Protein AF-A0A954A331-F1 (afdb_monomer_lite)

Structure (mmCIF, N/CA/C/O backbone):
data_AF-A0A954A331-F1
#
_entry.id   AF-A0A954A331-F1
#
loop_
_atom_site.group_PDB
_atom_site.id
_atom_site.type_symbol
_atom_site.label_atom_id
_atom_site.label_alt_id
_atom_site.label_comp_id
_atom_site.label_asym_id
_atom_site.label_entity_id
_atom_site.label_seq_id
_atom_site.pdbx_PDB_ins_code
_atom_site.Cartn_x
_atom_site.Cartn_y
_atom_site.Cartn_z
_atom_site.occupancy
_atom_site.B_iso_or_equiv
_atom_site.auth_seq_id
_atom_site.auth_comp_id
_atom_site.auth_asym_id
_atom_site.auth_atom_id
_atom_site.pdbx_PDB_model_num
ATOM 1 N N . MET A 1 1 ? -1.152 21.804 13.689 1.00 60.09 1 MET A N 1
ATOM 2 C CA . MET A 1 1 ? 0.116 21.723 12.934 1.00 60.09 1 MET A CA 1
ATOM 3 C C . MET A 1 1 ? -0.230 21.899 11.468 1.00 60.09 1 MET A C 1
ATOM 5 O O . MET A 1 1 ? -1.200 21.287 11.038 1.00 60.09 1 MET A O 1
ATOM 9 N N . THR A 1 2 ? 0.450 22.781 10.738 1.00 78.00 2 THR A N 1
ATOM 10 C CA . THR A 1 2 ? 0.152 22.995 9.312 1.00 78.00 2 THR A CA 1
ATOM 11 C C . THR A 1 2 ? 0.807 21.908 8.447 1.00 78.00 2 THR A C 1
ATOM 13 O O . THR A 1 2 ? 1.719 21.203 8.898 1.00 78.00 2 THR A O 1
ATOM 16 N N . LEU A 1 3 ? 0.376 21.771 7.187 1.00 69.62 3 LEU A N 1
ATOM 17 C CA . LEU A 1 3 ? 1.045 20.906 6.205 1.00 69.62 3 LEU A CA 1
ATOM 18 C C . LEU A 1 3 ? 2.520 21.310 6.009 1.00 69.62 3 LEU A C 1
ATOM 20 O O . LEU A 1 3 ? 3.374 20.444 5.826 1.00 69.62 3 LEU A O 1
ATOM 24 N N . ALA A 1 4 ? 2.835 22.607 6.110 1.00 70.75 4 ALA A N 1
ATOM 25 C CA . ALA A 1 4 ? 4.198 23.123 5.996 1.00 70.75 4 ALA A CA 1
ATOM 26 C C . ALA A 1 4 ? 5.094 22.654 7.157 1.00 70.75 4 ALA A C 1
ATOM 28 O O . ALA A 1 4 ? 6.178 22.130 6.909 1.00 70.75 4 ALA A O 1
ATOM 29 N N . ASP A 1 5 ? 4.615 22.745 8.404 1.00 72.88 5 ASP A N 1
ATOM 30 C CA . ASP A 1 5 ? 5.359 22.282 9.592 1.00 72.88 5 ASP A CA 1
ATOM 31 C C . ASP A 1 5 ? 5.631 20.771 9.531 1.00 72.88 5 ASP A C 1
ATOM 33 O O . ASP A 1 5 ? 6.723 20.288 9.838 1.00 72.88 5 ASP A O 1
ATOM 37 N N . SER A 1 6 ? 4.618 20.026 9.086 1.00 73.06 6 SER A N 1
ATOM 38 C CA . SER A 1 6 ? 4.667 18.577 8.892 1.00 73.06 6 SER A CA 1
ATOM 39 C C . SER A 1 6 ? 5.681 18.185 7.819 1.00 73.06 6 SER A C 1
ATOM 41 O O . SER A 1 6 ? 6.465 17.257 8.006 1.00 73.06 6 SER A O 1
ATOM 43 N N . THR A 1 7 ? 5.687 18.918 6.705 1.00 72.94 7 THR A N 1
ATOM 44 C CA . THR A 1 7 ? 6.604 18.689 5.585 1.00 72.94 7 THR A CA 1
ATOM 45 C C . THR A 1 7 ? 8.042 18.980 5.998 1.00 72.94 7 THR A C 1
ATOM 47 O O . THR A 1 7 ? 8.899 18.121 5.822 1.00 72.94 7 THR A O 1
ATOM 50 N N . ALA A 1 8 ? 8.301 20.115 6.655 1.00 79.44 8 ALA A N 1
ATOM 51 C CA . ALA A 1 8 ? 9.637 20.475 7.134 1.00 79.44 8 ALA A CA 1
ATOM 52 C C . ALA A 1 8 ? 10.237 19.405 8.065 1.00 79.44 8 ALA A C 1
ATOM 54 O O . ALA A 1 8 ? 11.434 19.120 8.010 1.00 79.44 8 ALA A O 1
ATOM 55 N N . ARG A 1 9 ? 9.398 18.751 8.879 1.00 79.44 9 ARG A N 1
ATOM 56 C CA . ARG A 1 9 ? 9.804 17.658 9.777 1.00 79.44 9 ARG A CA 1
ATOM 57 C C . ARG A 1 9 ? 10.283 16.404 9.039 1.00 79.44 9 ARG A C 1
ATOM 59 O O . ARG A 1 9 ? 11.104 15.664 9.578 1.00 79.44 9 ARG A O 1
ATOM 66 N N . PHE A 1 10 ? 9.764 16.156 7.838 1.00 88.81 10 PHE A N 1
ATOM 67 C CA . PHE A 1 10 ? 10.040 14.957 7.042 1.00 88.81 10 PHE A CA 1
ATOM 68 C C . PHE A 1 10 ? 10.764 15.247 5.729 1.00 88.81 10 PHE A C 1
ATOM 70 O O . PHE A 1 10 ? 10.945 14.334 4.923 1.00 88.81 10 PHE A O 1
ATOM 77 N N . GLU A 1 11 ? 11.233 16.480 5.532 1.00 88.00 11 GLU A N 1
ATOM 78 C CA . GLU A 1 11 ? 11.881 16.888 4.288 1.00 88.00 11 GLU A CA 1
ATOM 79 C C . GLU A 1 11 ? 13.089 16.002 3.980 1.00 88.00 11 GLU A C 1
ATOM 81 O O . GLU A 1 11 ? 13.236 15.567 2.849 1.00 88.00 11 GLU A O 1
ATOM 86 N N . ALA A 1 12 ? 13.865 15.592 4.990 1.00 86.62 12 ALA A N 1
ATOM 87 C CA . ALA A 1 12 ? 14.999 14.681 4.806 1.00 86.62 12 ALA A CA 1
ATOM 88 C C . ALA A 1 12 ? 14.622 13.333 4.152 1.00 86.62 12 ALA A C 1
ATOM 90 O O . ALA A 1 12 ? 15.430 12.759 3.419 1.00 86.62 12 ALA A O 1
ATOM 91 N N . LEU A 1 13 ? 13.409 12.820 4.407 1.00 91.38 13 LEU A N 1
ATOM 92 C CA . LEU A 1 13 ? 12.916 11.588 3.783 1.00 91.38 13 LEU A CA 1
ATOM 93 C C . LEU A 1 13 ? 12.531 11.829 2.320 1.00 91.38 13 LEU A C 1
ATOM 95 O O . LEU A 1 13 ? 12.846 11.016 1.451 1.00 91.38 13 LEU A O 1
ATOM 99 N N . PHE A 1 14 ? 11.887 12.959 2.027 1.00 92.88 14 PHE A N 1
ATOM 100 C CA . PHE A 1 14 ? 11.457 13.275 0.670 1.00 92.88 14 PHE A CA 1
ATOM 101 C C . PHE A 1 14 ? 12.591 13.786 -0.223 1.00 92.88 14 PHE A C 1
ATOM 103 O O . PHE A 1 14 ? 12.684 13.359 -1.370 1.00 92.88 14 PHE A O 1
ATOM 110 N N . GLU A 1 15 ? 13.464 14.659 0.270 1.00 93.31 15 GLU A N 1
ATOM 111 C CA . GLU A 1 15 ? 14.528 15.342 -0.481 1.00 93.31 15 GLU A CA 1
ATOM 112 C C . GLU A 1 15 ? 15.426 14.357 -1.241 1.00 93.31 15 GLU A C 1
ATOM 114 O O . GLU A 1 15 ? 15.783 14.593 -2.392 1.00 93.31 15 GLU A O 1
ATOM 119 N N . ARG A 1 16 ? 15.750 13.212 -0.629 1.00 92.38 16 ARG A N 1
ATOM 120 C CA . ARG A 1 16 ? 16.633 12.203 -1.235 1.00 92.38 16 ARG A CA 1
ATOM 121 C C . ARG A 1 16 ? 15.953 11.338 -2.283 1.00 92.38 16 ARG A C 1
ATOM 123 O O . ARG A 1 16 ? 16.618 10.885 -3.209 1.00 92.38 16 ARG A O 1
ATOM 130 N N . VAL A 1 17 ? 14.656 11.095 -2.130 1.00 94.56 17 VAL A N 1
ATOM 131 C CA . VAL A 1 17 ? 13.904 10.194 -3.011 1.00 94.56 17 VAL A CA 1
ATOM 132 C C . VAL A 1 17 ? 13.227 10.952 -4.148 1.00 94.56 17 VAL A C 1
ATOM 134 O O . VAL A 1 17 ? 13.102 10.408 -5.237 1.00 94.56 17 VAL A O 1
ATOM 137 N N . THR A 1 18 ? 12.862 12.221 -3.941 1.00 95.56 18 THR A N 1
ATOM 138 C CA . THR A 1 18 ? 12.164 13.061 -4.933 1.00 95.56 18 THR A CA 1
ATOM 139 C C . THR A 1 18 ? 12.855 13.091 -6.299 1.00 95.56 18 THR A C 1
ATOM 141 O O . THR A 1 18 ? 12.157 12.884 -7.288 1.00 95.56 18 THR A O 1
ATOM 144 N N . PRO A 1 19 ? 14.189 13.268 -6.401 1.00 96.50 19 PRO A N 1
ATOM 145 C CA . PRO A 1 19 ? 14.867 13.303 -7.699 1.00 96.50 19 PRO A CA 1
ATOM 146 C C . PRO A 1 19 ? 14.850 11.964 -8.449 1.00 96.50 19 PRO A C 1
ATOM 148 O O . PRO A 1 19 ? 15.214 11.924 -9.618 1.00 96.50 19 PRO A O 1
ATOM 151 N N . LEU A 1 20 ? 14.490 10.869 -7.770 1.00 97.62 20 LEU A N 1
ATOM 152 C CA . LEU A 1 20 ? 14.421 9.520 -8.334 1.00 97.62 20 LEU A CA 1
ATOM 153 C C . LEU A 1 20 ? 12.998 9.148 -8.770 1.00 97.62 20 LEU A C 1
ATOM 155 O O . LEU A 1 20 ? 12.803 8.113 -9.407 1.00 97.62 20 LEU A O 1
ATOM 159 N N . ILE A 1 21 ? 11.993 9.947 -8.396 1.00 98.25 21 ILE A N 1
ATOM 160 C CA . ILE A 1 21 ? 10.603 9.634 -8.710 1.00 98.25 21 ILE A CA 1
ATOM 161 C C . ILE A 1 21 ? 10.373 9.782 -10.210 1.00 98.25 21 ILE A C 1
ATOM 163 O O . ILE A 1 21 ? 10.708 10.806 -10.795 1.00 98.25 21 ILE A O 1
ATOM 167 N N . GLY A 1 22 ? 9.792 8.748 -10.818 1.00 98.06 22 GLY A N 1
ATOM 168 C CA . GLY A 1 22 ? 9.523 8.698 -12.250 1.00 98.06 22 GLY A CA 1
ATOM 169 C C . GLY A 1 22 ? 10.771 8.488 -13.106 1.00 98.06 22 GLY A C 1
ATOM 170 O O . GLY A 1 22 ? 10.639 8.316 -14.309 1.00 98.06 22 GLY A O 1
ATOM 171 N N . VAL A 1 23 ? 11.973 8.435 -12.525 1.00 98.19 23 VAL A N 1
ATOM 172 C CA . VAL A 1 23 ? 13.227 8.300 -13.274 1.00 98.19 23 VAL A CA 1
ATOM 173 C C . VAL A 1 23 ? 13.816 6.915 -13.064 1.00 98.19 23 VAL A C 1
ATOM 175 O O . VAL A 1 23 ? 14.095 6.497 -11.939 1.00 98.19 23 VAL A O 1
ATOM 178 N N . GLU A 1 24 ? 14.078 6.215 -14.162 1.00 98.38 24 GLU A N 1
ATOM 179 C CA . GLU A 1 24 ? 14.808 4.958 -14.129 1.00 98.38 24 GLU A CA 1
ATOM 180 C C . GLU A 1 24 ? 16.212 5.152 -13.541 1.00 98.38 24 GLU A C 1
ATOM 182 O O . GLU A 1 24 ? 17.076 5.840 -14.096 1.00 98.38 24 GLU A O 1
ATOM 187 N N . THR A 1 25 ? 16.438 4.482 -12.418 1.00 98.50 25 THR A N 1
ATOM 188 C CA . THR A 1 25 ? 17.602 4.650 -11.559 1.00 98.50 25 THR A CA 1
ATOM 189 C C . THR A 1 25 ? 18.197 3.279 -11.231 1.00 98.50 25 THR A C 1
ATOM 191 O O . THR A 1 25 ? 17.448 2.343 -10.962 1.00 98.50 25 THR A O 1
ATOM 194 N N . PRO A 1 26 ? 19.529 3.106 -11.235 1.00 98.50 26 PRO A N 1
ATOM 195 C CA . PRO A 1 26 ? 20.152 1.884 -10.730 1.00 98.50 26 PRO A CA 1
ATOM 196 C C . PRO A 1 26 ? 19.674 1.516 -9.313 1.00 98.50 26 PRO A C 1
ATOM 198 O O . PRO A 1 26 ? 19.524 2.391 -8.455 1.00 98.50 26 PRO A O 1
ATOM 201 N N . LEU A 1 27 ? 19.453 0.223 -9.055 1.00 98.62 27 LEU A N 1
ATOM 202 C CA . LEU A 1 27 ? 18.919 -0.262 -7.772 1.00 98.62 27 LEU A CA 1
ATOM 203 C C . LEU A 1 27 ? 19.766 0.175 -6.564 1.00 98.62 27 LEU A C 1
ATOM 205 O O . LEU A 1 27 ? 19.240 0.505 -5.500 1.00 98.62 27 LEU A O 1
ATOM 209 N N . ASP A 1 28 ? 21.089 0.195 -6.721 1.00 98.50 28 ASP A N 1
ATOM 210 C CA . ASP A 1 28 ? 22.024 0.588 -5.669 1.00 98.50 28 ASP A CA 1
ATOM 211 C C . ASP A 1 28 ? 21.898 2.072 -5.321 1.00 98.50 28 ASP A C 1
ATOM 213 O O . ASP A 1 28 ? 21.895 2.425 -4.142 1.00 98.50 28 ASP A O 1
ATOM 217 N N . GLN A 1 29 ? 21.718 2.933 -6.323 1.00 98.50 29 GLN A N 1
ATOM 218 C CA . GLN A 1 29 ? 21.486 4.360 -6.128 1.00 98.50 29 GLN A CA 1
ATOM 219 C C . GLN A 1 29 ? 20.181 4.623 -5.360 1.00 98.50 29 GLN A C 1
ATOM 221 O O . GLN A 1 29 ? 20.185 5.461 -4.454 1.00 98.50 29 GLN A O 1
ATOM 226 N N . VAL A 1 30 ? 19.103 3.878 -5.639 1.00 98.44 30 VAL A N 1
ATOM 227 C CA . VAL A 1 30 ? 17.863 3.946 -4.841 1.00 98.44 30 VAL A CA 1
ATOM 228 C C . VAL A 1 30 ? 18.135 3.511 -3.399 1.00 98.44 30 VAL A C 1
ATOM 230 O O . VAL A 1 30 ? 17.844 4.257 -2.462 1.00 98.44 30 VAL A O 1
ATOM 233 N N . GLY A 1 31 ? 18.767 2.350 -3.199 1.00 98.12 31 GLY A N 1
ATOM 234 C CA . GLY A 1 31 ? 19.103 1.840 -1.866 1.00 98.12 31 GLY A CA 1
ATOM 235 C C . GLY A 1 31 ? 19.967 2.808 -1.046 1.00 98.12 31 GLY A C 1
ATOM 236 O O . GLY A 1 31 ? 19.698 3.039 0.135 1.00 98.12 31 GLY A O 1
ATOM 237 N N . PHE A 1 32 ? 20.963 3.439 -1.673 1.00 98.12 32 PHE A N 1
ATOM 238 C CA . PHE A 1 32 ? 21.796 4.450 -1.025 1.00 98.12 32 PHE A CA 1
ATOM 239 C C . PHE A 1 32 ? 21.013 5.713 -0.671 1.00 98.12 32 PHE A C 1
ATOM 241 O O . PHE A 1 32 ? 21.187 6.225 0.435 1.00 98.12 32 PHE A O 1
ATOM 248 N N . ALA A 1 33 ? 20.133 6.200 -1.550 1.00 98.25 33 ALA A N 1
ATOM 249 C CA . ALA A 1 33 ? 19.284 7.352 -1.249 1.00 98.25 33 ALA A CA 1
ATOM 250 C C . ALA A 1 33 ? 18.412 7.098 -0.009 1.00 98.25 33 ALA A C 1
ATOM 252 O O . ALA A 1 33 ? 18.365 7.943 0.890 1.00 98.25 33 ALA A O 1
ATOM 253 N N . LEU A 1 34 ? 17.820 5.901 0.095 1.00 98.38 34 LEU A N 1
ATOM 254 C CA . LEU A 1 34 ? 17.066 5.483 1.278 1.00 98.38 34 LEU A CA 1
ATOM 255 C C . LEU A 1 34 ? 17.948 5.457 2.530 1.00 98.38 34 LEU A C 1
ATOM 257 O O . LEU A 1 34 ? 17.605 6.054 3.550 1.00 98.38 34 LEU A O 1
ATOM 261 N N . LYS A 1 35 ? 19.124 4.829 2.451 1.00 97.88 35 LYS A N 1
ATOM 262 C CA . LYS A 1 35 ? 20.077 4.752 3.568 1.00 97.88 35 LYS A CA 1
ATOM 263 C C . LYS A 1 35 ? 20.499 6.133 4.060 1.00 97.88 35 LYS A C 1
ATOM 265 O O . LYS A 1 35 ? 20.565 6.357 5.270 1.00 97.88 35 LYS A O 1
ATOM 270 N N . PHE A 1 36 ? 20.798 7.058 3.150 1.00 97.12 36 PHE A N 1
ATOM 271 C CA . PHE A 1 36 ? 21.196 8.415 3.517 1.00 97.12 36 PHE A CA 1
ATOM 272 C C . PHE A 1 36 ? 20.062 9.172 4.205 1.00 97.12 36 PHE A C 1
ATOM 274 O O . PHE A 1 36 ? 20.312 9.796 5.236 1.00 97.12 36 PHE A O 1
ATOM 281 N N . ALA A 1 37 ? 18.829 9.055 3.710 1.00 96.69 37 ALA A N 1
ATOM 282 C CA . ALA A 1 37 ? 17.660 9.647 4.355 1.00 96.69 37 ALA A CA 1
ATOM 283 C C . ALA A 1 37 ? 17.451 9.110 5.785 1.00 96.69 37 ALA A C 1
ATOM 285 O O . ALA A 1 37 ? 17.306 9.894 6.724 1.00 96.69 37 ALA A O 1
ATOM 286 N N . VAL A 1 38 ? 17.541 7.786 5.985 1.00 96.75 38 VAL A N 1
ATOM 287 C CA . VAL A 1 38 ? 17.454 7.170 7.325 1.00 96.75 38 VAL A CA 1
ATOM 288 C C . VAL A 1 38 ? 18.555 7.699 8.249 1.00 96.75 38 VAL A C 1
ATOM 290 O O . VAL A 1 38 ? 18.285 8.103 9.381 1.00 96.75 38 VAL A O 1
ATOM 293 N N . ARG A 1 39 ? 19.804 7.746 7.770 1.00 95.12 39 ARG A N 1
ATOM 294 C CA . ARG A 1 39 ? 20.949 8.247 8.552 1.00 95.12 39 ARG A CA 1
ATOM 295 C C . ARG A 1 39 ? 20.835 9.728 8.902 1.00 95.12 39 ARG A C 1
ATOM 297 O O . ARG A 1 39 ? 21.343 10.131 9.945 1.00 95.12 39 ARG A O 1
ATOM 304 N N . GLN A 1 40 ? 20.197 10.528 8.054 1.00 94.38 40 GLN A N 1
ATOM 305 C CA . GLN A 1 40 ? 19.951 11.945 8.312 1.00 94.38 40 GLN A CA 1
ATOM 306 C C . GLN A 1 40 ? 18.878 12.137 9.390 1.00 94.38 40 GLN A C 1
ATOM 308 O O . GLN A 1 40 ? 19.051 12.984 10.264 1.00 94.38 40 GLN A O 1
ATOM 313 N N . LEU A 1 41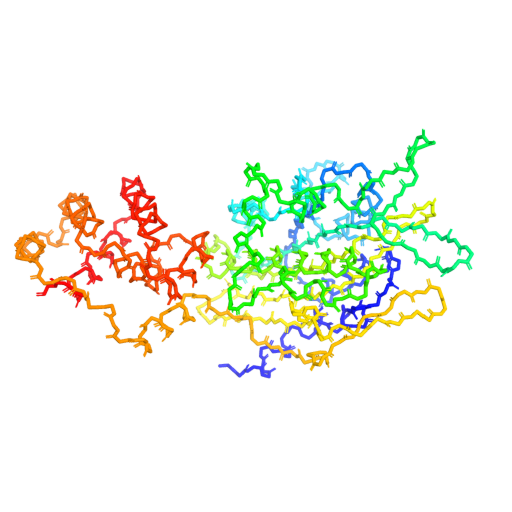 ? 17.824 11.313 9.382 1.00 92.50 41 LEU A N 1
ATOM 314 C CA . LEU A 1 41 ? 16.765 11.345 10.395 1.00 92.50 41 LEU A CA 1
ATOM 315 C C . LEU A 1 41 ? 17.236 10.842 11.775 1.00 92.50 41 LEU A C 1
ATOM 317 O O . LEU A 1 41 ? 16.689 11.255 12.796 1.00 92.50 41 LEU A O 1
ATOM 321 N N . ARG A 1 42 ? 18.261 9.976 11.810 1.00 92.88 42 ARG A N 1
ATOM 322 C CA . ARG A 1 42 ? 18.839 9.373 13.031 1.00 92.88 42 ARG A CA 1
ATOM 323 C C . ARG A 1 42 ? 17.780 8.773 13.977 1.00 92.88 42 ARG A C 1
ATOM 325 O O . ARG A 1 42 ? 17.768 9.102 15.166 1.00 92.88 42 ARG A O 1
ATOM 332 N N . PRO A 1 43 ? 16.876 7.911 13.482 1.00 92.44 43 PRO A N 1
ATOM 333 C CA . PRO A 1 43 ? 15.903 7.259 14.347 1.00 92.44 43 PRO A CA 1
ATOM 334 C C . PRO A 1 43 ? 16.608 6.338 15.368 1.00 92.44 43 PRO A C 1
ATOM 336 O O . PRO A 1 43 ? 17.582 5.673 15.010 1.00 92.44 43 PRO A O 1
ATOM 339 N N . PRO A 1 44 ? 16.118 6.257 16.619 1.00 91.25 44 PRO A N 1
ATOM 340 C CA . PRO A 1 44 ? 16.656 5.346 17.636 1.00 91.25 44 PRO A CA 1
ATOM 341 C C . PRO A 1 44 ? 16.615 3.860 17.252 1.00 91.25 44 PRO A C 1
ATOM 343 O O . PRO A 1 44 ? 17.479 3.092 17.673 1.00 91.25 44 PRO A O 1
ATOM 346 N N . ALA A 1 45 ? 15.622 3.454 16.455 1.00 92.25 45 ALA A N 1
ATOM 347 C CA . ALA A 1 45 ? 15.514 2.115 15.887 1.00 92.25 45 ALA A CA 1
ATOM 348 C C . ALA A 1 45 ? 14.946 2.161 14.468 1.00 92.25 45 ALA A C 1
ATOM 350 O O . ALA A 1 45 ? 14.106 3.011 14.153 1.00 92.25 45 ALA A O 1
ATOM 351 N N . VAL A 1 46 ? 15.379 1.217 13.629 1.00 95.62 46 VAL A N 1
ATOM 352 C CA . VAL A 1 46 ? 14.914 1.085 12.245 1.00 95.62 46 VAL A CA 1
ATOM 353 C C . VAL A 1 46 ? 14.489 -0.346 11.969 1.00 95.62 46 VAL A C 1
ATOM 355 O O . VAL A 1 46 ? 15.292 -1.260 12.113 1.00 95.62 46 VAL A O 1
ATOM 358 N N . GLY A 1 47 ? 13.253 -0.534 11.528 1.00 96.88 47 GLY A N 1
ATOM 359 C CA . GLY A 1 47 ? 12.808 -1.769 10.889 1.00 96.88 47 GLY A CA 1
ATOM 360 C C . GLY A 1 47 ? 12.799 -1.609 9.374 1.00 96.88 47 GLY A C 1
ATOM 361 O O . GLY A 1 47 ? 12.585 -0.501 8.876 1.00 96.88 47 GLY A O 1
ATOM 362 N N . VAL A 1 48 ? 13.000 -2.700 8.635 1.00 98.31 48 VAL A N 1
ATOM 363 C CA . VAL A 1 48 ? 12.820 -2.710 7.178 1.00 98.31 48 VAL A CA 1
ATOM 364 C C . VAL A 1 48 ? 11.909 -3.866 6.789 1.00 98.31 48 VAL A C 1
ATOM 366 O O . VAL A 1 48 ? 12.210 -5.021 7.073 1.00 98.31 48 VAL A O 1
ATOM 369 N N . GLN A 1 49 ? 10.811 -3.557 6.110 1.00 98.62 49 GLN A N 1
ATOM 370 C CA . GLN A 1 49 ? 9.949 -4.523 5.442 1.00 98.62 49 GLN A CA 1
ATOM 371 C C . GLN A 1 49 ? 10.137 -4.391 3.928 1.00 98.62 49 GLN A C 1
ATOM 373 O O . GLN A 1 49 ? 10.170 -3.277 3.405 1.00 98.62 49 GLN A O 1
ATOM 378 N N . HIS A 1 50 ? 10.256 -5.511 3.215 1.00 98.75 50 HIS A N 1
ATOM 379 C CA . HIS A 1 50 ? 10.356 -5.525 1.753 1.00 98.75 50 HIS A CA 1
ATOM 380 C C . HIS A 1 50 ? 9.317 -6.463 1.146 1.00 98.75 50 HIS A C 1
ATOM 382 O O . HIS A 1 50 ? 9.225 -7.633 1.523 1.00 98.75 50 HIS A O 1
ATOM 388 N N . ILE A 1 51 ? 8.530 -5.927 0.219 1.00 98.75 51 ILE A N 1
ATOM 389 C CA . ILE A 1 51 ? 7.417 -6.602 -0.447 1.00 98.75 51 ILE A CA 1
ATOM 390 C C . ILE A 1 51 ? 7.726 -6.644 -1.940 1.00 98.75 51 ILE A C 1
ATOM 392 O O . ILE A 1 51 ? 7.951 -5.603 -2.558 1.00 98.75 51 ILE A O 1
ATOM 396 N N . THR A 1 52 ? 7.777 -7.850 -2.498 1.00 98.69 52 THR A N 1
ATOM 397 C CA . THR A 1 52 ? 8.207 -8.116 -3.885 1.00 98.69 52 THR A CA 1
ATOM 398 C C . THR A 1 52 ? 7.356 -9.209 -4.509 1.00 98.69 52 THR A C 1
ATOM 400 O O . THR A 1 52 ? 6.673 -9.950 -3.797 1.00 98.69 52 THR A O 1
ATOM 403 N N . CYS A 1 53 ? 7.403 -9.348 -5.834 1.00 98.62 53 CYS A N 1
ATOM 404 C CA . CYS A 1 53 ? 6.845 -10.538 -6.461 1.00 98.62 53 CYS A CA 1
ATOM 405 C C . CYS A 1 53 ? 7.672 -11.789 -6.107 1.00 98.62 53 CYS A C 1
ATOM 407 O O . CYS A 1 53 ? 8.877 -11.699 -5.889 1.00 98.62 53 CYS A O 1
ATOM 409 N N . SER A 1 54 ? 7.035 -12.963 -6.070 1.00 98.31 54 SER A N 1
ATOM 410 C CA . SER A 1 54 ? 7.721 -14.259 -5.938 1.00 98.31 54 SER A CA 1
ATOM 411 C C . SER A 1 54 ? 8.546 -14.668 -7.166 1.00 98.31 54 SER A C 1
ATOM 413 O O . SER A 1 54 ? 9.192 -15.711 -7.113 1.00 98.31 54 SER A O 1
ATOM 415 N N . ASP A 1 55 ? 8.486 -13.913 -8.267 1.00 98.44 55 ASP A N 1
ATOM 416 C CA . ASP A 1 55 ? 9.245 -14.197 -9.489 1.00 98.44 55 ASP A CA 1
ATOM 417 C C . ASP A 1 55 ? 10.758 -14.145 -9.210 1.00 98.44 55 ASP A C 1
ATOM 419 O O . ASP A 1 55 ? 11.253 -13.242 -8.529 1.00 98.44 55 ASP A O 1
ATOM 423 N N . GLU A 1 56 ? 11.505 -15.123 -9.723 1.00 97.75 56 GLU A N 1
ATOM 424 C CA . GLU A 1 56 ? 12.941 -15.253 -9.491 1.00 97.75 56 GLU A CA 1
ATOM 425 C C . GLU A 1 56 ? 13.754 -14.065 -10.017 1.00 97.75 56 GLU A C 1
ATOM 427 O O . GLU A 1 56 ? 14.863 -13.824 -9.527 1.00 97.75 56 GLU A O 1
ATOM 432 N N . THR A 1 57 ? 13.208 -13.295 -10.965 1.00 97.50 57 THR A N 1
ATOM 433 C CA . THR A 1 57 ? 13.870 -12.094 -11.487 1.00 97.50 57 THR A CA 1
ATOM 434 C C . THR A 1 57 ? 13.992 -10.987 -10.439 1.00 97.50 57 THR A C 1
ATOM 436 O O . THR A 1 57 ? 14.896 -10.168 -10.534 1.00 97.50 57 THR A O 1
ATOM 439 N N . GLU A 1 58 ? 13.173 -10.981 -9.379 1.00 98.50 58 GLU A N 1
ATOM 440 C CA . GLU A 1 58 ? 13.253 -9.967 -8.310 1.00 98.50 58 GLU A CA 1
ATOM 441 C C . GLU A 1 58 ? 14.453 -10.151 -7.367 1.00 98.50 58 GLU A C 1
ATOM 443 O O . GLU A 1 58 ? 14.677 -9.349 -6.451 1.00 98.50 58 GLU A O 1
ATOM 448 N N . ARG A 1 59 ? 15.261 -11.195 -7.576 1.00 98.44 59 ARG A N 1
ATOM 449 C CA . ARG A 1 59 ? 16.424 -11.494 -6.740 1.00 98.44 59 ARG A CA 1
ATOM 450 C C . ARG A 1 59 ? 17.412 -10.325 -6.651 1.00 98.44 59 ARG A C 1
ATOM 452 O O . ARG A 1 59 ? 17.874 -10.030 -5.548 1.00 98.44 59 ARG A O 1
ATOM 459 N N . GLU A 1 60 ? 17.725 -9.650 -7.761 1.00 98.56 60 GLU A N 1
ATOM 460 C CA . GLU A 1 60 ? 18.689 -8.535 -7.755 1.00 98.56 60 GLU A CA 1
ATOM 461 C C . GLU A 1 60 ? 18.172 -7.336 -6.941 1.00 98.56 60 GLU A C 1
ATOM 463 O O . GLU A 1 60 ? 18.931 -6.746 -6.164 1.00 98.56 60 GLU A O 1
ATOM 468 N N . CYS A 1 61 ? 16.876 -7.015 -7.051 1.00 98.62 61 CYS A N 1
ATOM 469 C CA . CYS A 1 61 ? 16.223 -5.965 -6.261 1.00 98.62 61 CYS A CA 1
ATOM 470 C C . CYS A 1 61 ? 16.374 -6.230 -4.756 1.00 98.62 61 CYS A C 1
ATOM 472 O O . CYS A 1 61 ? 16.818 -5.371 -3.989 1.00 98.62 61 CYS A O 1
ATOM 474 N N . VAL A 1 62 ? 16.071 -7.460 -4.345 1.00 98.62 62 VAL A N 1
ATOM 475 C CA . VAL A 1 62 ? 16.149 -7.920 -2.955 1.00 98.62 62 VAL A CA 1
ATOM 476 C C . VAL A 1 62 ? 17.574 -7.859 -2.415 1.00 98.62 62 VAL A C 1
ATOM 478 O O . VAL A 1 62 ? 17.812 -7.280 -1.353 1.00 98.62 62 VAL A O 1
ATOM 481 N N . GLU A 1 63 ? 18.529 -8.462 -3.125 1.00 98.56 63 GLU A N 1
ATOM 482 C CA . GLU A 1 63 ? 19.928 -8.504 -2.692 1.00 98.56 63 GLU A CA 1
ATOM 483 C C . GLU A 1 63 ? 20.526 -7.093 -2.623 1.00 98.56 63 GLU A C 1
ATOM 485 O O . GLU A 1 63 ? 21.300 -6.778 -1.713 1.00 98.56 63 GLU A O 1
ATOM 490 N N . THR A 1 64 ? 20.125 -6.210 -3.540 1.00 98.62 64 THR A N 1
ATOM 491 C CA . THR A 1 64 ? 20.587 -4.823 -3.550 1.00 98.62 64 THR A CA 1
ATOM 492 C C . THR A 1 64 ? 20.016 -4.019 -2.388 1.00 98.62 64 THR A C 1
ATOM 494 O O . THR A 1 64 ? 20.787 -3.338 -1.711 1.00 98.62 64 THR A O 1
ATOM 497 N N . LEU A 1 65 ? 18.719 -4.130 -2.076 1.00 98.50 65 LEU A N 1
ATOM 498 C CA . LEU A 1 65 ? 18.145 -3.469 -0.897 1.00 98.50 65 LEU A CA 1
ATOM 499 C C . LEU A 1 65 ? 18.801 -3.975 0.396 1.00 98.50 65 LEU A C 1
ATOM 501 O O . LEU A 1 65 ? 19.160 -3.184 1.274 1.00 98.50 65 LEU A O 1
ATOM 505 N N . GLN A 1 66 ? 19.011 -5.290 0.489 1.00 98.19 66 GLN A N 1
ATOM 506 C CA . GLN A 1 66 ? 19.681 -5.921 1.619 1.00 98.19 66 GLN A CA 1
ATOM 507 C C . GLN A 1 66 ? 21.088 -5.334 1.827 1.00 98.19 66 GLN A C 1
ATOM 509 O O . GLN A 1 66 ? 21.419 -4.878 2.925 1.00 98.19 66 GLN A O 1
ATOM 514 N N . ARG A 1 67 ? 21.895 -5.283 0.759 1.00 97.81 67 ARG A N 1
ATOM 515 C CA . ARG A 1 67 ? 23.265 -4.745 0.761 1.00 97.81 67 ARG A CA 1
ATOM 516 C C . ARG A 1 67 ? 23.330 -3.245 1.036 1.00 97.81 67 ARG A C 1
ATOM 518 O O . ARG A 1 67 ? 24.173 -2.818 1.817 1.00 97.81 67 ARG A O 1
ATOM 525 N N . CYS A 1 68 ? 22.501 -2.453 0.364 1.00 98.25 68 CYS A N 1
ATOM 526 C CA . CYS A 1 68 ? 22.644 -0.997 0.331 1.00 98.25 68 CYS A CA 1
ATOM 527 C C . CYS A 1 68 ? 21.894 -0.275 1.455 1.00 98.25 68 CYS A C 1
ATOM 529 O O . CYS A 1 68 ? 22.229 0.874 1.737 1.00 98.25 68 CYS A O 1
ATOM 531 N N . LEU A 1 69 ? 20.906 -0.917 2.090 1.00 97.88 69 LEU A N 1
ATOM 532 C CA . LEU A 1 69 ? 20.112 -0.335 3.175 1.00 97.88 69 LEU A CA 1
ATOM 533 C C . LEU A 1 69 ? 20.140 -1.205 4.435 1.00 97.88 69 LEU A C 1
ATOM 535 O O . LEU A 1 69 ? 20.593 -0.748 5.484 1.00 97.88 69 LEU A O 1
ATOM 539 N N . VAL A 1 70 ? 19.651 -2.445 4.348 1.00 97.62 70 VAL A N 1
ATOM 540 C CA . VAL A 1 70 ? 19.312 -3.267 5.527 1.00 97.62 70 VAL A CA 1
ATOM 541 C C . VAL A 1 70 ? 20.521 -3.519 6.422 1.00 97.62 70 VAL A C 1
ATOM 543 O O . VAL A 1 70 ? 20.431 -3.285 7.628 1.00 97.62 70 VAL A O 1
ATOM 546 N N . HIS A 1 71 ? 21.653 -3.938 5.846 1.00 96.38 71 HIS A N 1
ATOM 547 C CA . HIS A 1 71 ? 22.879 -4.211 6.605 1.00 96.38 71 HIS A CA 1
ATOM 548 C C . HIS A 1 71 ? 23.379 -3.015 7.421 1.00 96.38 71 HIS A C 1
ATOM 550 O O . HIS A 1 71 ? 24.026 -3.205 8.446 1.00 96.38 71 HIS A O 1
ATOM 556 N N . ASP A 1 72 ? 23.080 -1.794 6.981 1.00 95.00 72 ASP A N 1
ATOM 557 C CA . ASP A 1 72 ? 23.565 -0.578 7.623 1.00 95.00 72 ASP A CA 1
ATOM 558 C C . ASP A 1 72 ? 22.621 -0.004 8.678 1.00 95.00 72 ASP A C 1
ATOM 560 O O . ASP A 1 72 ? 23.088 0.728 9.551 1.00 95.00 72 ASP A O 1
ATOM 564 N N . VAL A 1 73 ? 21.310 -0.240 8.557 1.00 95.12 73 VAL A N 1
ATOM 565 C CA . VAL A 1 73 ? 20.309 0.474 9.371 1.00 95.12 73 VAL A CA 1
ATOM 566 C C . VAL A 1 73 ? 19.478 -0.438 10.263 1.00 95.12 73 VAL A C 1
ATOM 568 O O . VAL A 1 73 ? 19.054 -0.000 11.326 1.00 95.12 73 VAL A O 1
ATOM 571 N N . SER A 1 74 ? 19.236 -1.686 9.859 1.00 92.19 74 SER A N 1
ATOM 572 C CA . SER A 1 74 ? 18.368 -2.598 10.616 1.00 92.19 74 SER A CA 1
ATOM 573 C C . SER A 1 74 ? 19.082 -3.165 11.846 1.00 92.19 74 SER A C 1
ATOM 575 O O . SER A 1 74 ? 20.311 -3.277 11.839 1.00 92.19 74 SER A O 1
ATOM 577 N N . PRO A 1 75 ? 18.358 -3.592 12.896 1.00 89.50 75 PRO A N 1
ATOM 578 C CA . PRO A 1 75 ? 18.956 -4.306 14.015 1.00 89.50 75 PRO A CA 1
ATOM 579 C C . PRO A 1 75 ? 19.593 -5.625 13.563 1.00 89.50 75 PRO A C 1
ATOM 581 O O . PRO A 1 75 ? 19.239 -6.209 12.535 1.00 89.50 75 PRO A O 1
ATOM 584 N N . ARG A 1 76 ? 20.549 -6.105 14.362 1.00 88.44 76 ARG A N 1
ATOM 585 C CA . ARG A 1 76 ? 21.148 -7.431 14.177 1.00 88.44 76 ARG A CA 1
ATOM 586 C C . ARG A 1 76 ? 20.126 -8.502 14.547 1.00 88.44 76 ARG A C 1
ATOM 588 O O . ARG A 1 76 ? 19.582 -8.472 15.644 1.00 88.44 76 ARG A O 1
ATOM 595 N N . LEU A 1 77 ? 19.930 -9.472 13.662 1.00 81.81 77 LEU A N 1
ATOM 596 C CA . LEU A 1 77 ? 19.090 -10.644 13.899 1.00 81.81 77 LEU A CA 1
ATOM 597 C C . LEU A 1 77 ? 19.860 -11.731 14.668 1.00 81.81 77 LEU A C 1
ATOM 599 O O . LEU A 1 77 ? 19.371 -12.276 15.652 1.00 81.81 77 LEU A O 1
ATOM 603 N N . LYS A 1 78 ? 21.074 -12.055 14.202 1.00 81.06 78 LYS A N 1
ATOM 604 C CA . LYS A 1 78 ? 22.035 -13.024 14.781 1.00 81.06 78 LYS A CA 1
ATOM 605 C C . LYS A 1 78 ? 23.462 -12.550 14.468 1.00 81.06 78 LYS A C 1
ATOM 607 O O . LYS A 1 78 ? 23.600 -11.524 13.812 1.00 81.06 78 LYS A O 1
ATOM 612 N N . PHE A 1 79 ? 24.507 -13.258 14.919 1.00 74.75 79 PHE A N 1
ATOM 613 C CA . PHE A 1 79 ? 25.934 -12.914 14.729 1.00 74.75 79 PHE A CA 1
ATOM 614 C C . PHE A 1 79 ? 26.243 -12.209 13.390 1.00 74.75 79 PHE A C 1
ATOM 616 O O . PHE A 1 79 ? 26.386 -12.860 12.362 1.00 74.75 79 PHE A O 1
ATOM 623 N N . GLY A 1 80 ? 26.317 -10.872 13.410 1.00 75.19 80 GLY A N 1
ATOM 624 C CA . GLY A 1 80 ? 26.626 -10.030 12.243 1.00 75.19 80 GLY A CA 1
ATOM 625 C C . GLY A 1 80 ? 25.565 -9.967 11.132 1.00 75.19 80 GLY A C 1
ATOM 626 O O . GLY A 1 80 ? 25.754 -9.229 10.170 1.00 75.19 80 GLY A O 1
ATOM 627 N N . ASN A 1 81 ? 24.453 -10.692 11.252 1.00 88.44 81 ASN A N 1
ATOM 628 C CA . ASN A 1 81 ? 23.426 -10.782 10.221 1.00 88.44 81 ASN A CA 1
ATOM 629 C C . ASN A 1 81 ? 22.287 -9.800 10.478 1.00 88.44 81 ASN A C 1
ATOM 631 O O . ASN A 1 81 ? 21.779 -9.686 11.592 1.00 88.44 81 ASN A O 1
ATOM 635 N N . HIS A 1 82 ? 21.856 -9.147 9.407 1.00 93.50 82 HIS A N 1
ATOM 636 C CA . HIS A 1 82 ? 20.726 -8.228 9.361 1.00 93.50 82 HIS A CA 1
ATOM 637 C C . HIS A 1 82 ? 19.774 -8.736 8.281 1.00 93.50 82 HIS A C 1
ATOM 639 O O . HIS A 1 82 ? 20.238 -9.282 7.282 1.00 93.50 82 HIS A O 1
ATOM 645 N N . SER A 1 83 ? 18.467 -8.570 8.452 1.00 95.19 83 SER A N 1
ATOM 646 C CA . SER A 1 83 ? 17.489 -8.950 7.430 1.00 95.19 83 SER A CA 1
ATOM 647 C C . SER A 1 83 ? 16.295 -8.016 7.479 1.00 95.19 83 SER A C 1
ATOM 649 O O . SER A 1 83 ? 15.865 -7.620 8.565 1.00 95.19 83 SER A O 1
ATOM 651 N N . ALA A 1 84 ? 15.748 -7.713 6.305 1.00 97.12 84 ALA A N 1
ATOM 652 C CA . ALA A 1 84 ? 14.398 -7.186 6.206 1.00 97.12 84 ALA A CA 1
ATOM 653 C C . ALA A 1 84 ? 13.390 -8.296 6.540 1.00 97.12 84 ALA A C 1
ATOM 655 O O . ALA A 1 84 ? 13.646 -9.474 6.257 1.00 97.12 84 ALA A O 1
ATOM 656 N N . LEU A 1 85 ? 12.235 -7.920 7.085 1.00 97.50 85 LEU A N 1
ATOM 657 C CA . LEU A 1 85 ? 11.051 -8.768 7.063 1.00 97.50 85 LEU A CA 1
ATOM 658 C C . LEU A 1 85 ? 10.529 -8.783 5.629 1.00 97.50 85 LEU A C 1
ATOM 660 O O . LEU A 1 85 ? 10.222 -7.736 5.060 1.00 97.50 85 LEU A O 1
ATOM 664 N N . ARG A 1 86 ? 10.465 -9.964 5.018 1.00 97.50 86 ARG A N 1
ATOM 665 C CA . ARG A 1 86 ? 10.131 -10.096 3.599 1.00 97.50 86 ARG A CA 1
ATOM 666 C C . ARG A 1 86 ? 8.796 -10.786 3.405 1.00 97.50 86 ARG A C 1
ATOM 668 O O . ARG A 1 86 ? 8.554 -11.833 3.992 1.00 97.50 86 ARG A O 1
ATOM 675 N N . THR A 1 87 ? 7.988 -10.220 2.519 1.00 98.00 87 THR A N 1
ATOM 676 C CA . THR A 1 87 ? 6.819 -10.890 1.943 1.00 98.00 87 THR A CA 1
ATOM 677 C C . THR A 1 87 ? 7.023 -10.974 0.433 1.00 98.00 87 THR A C 1
ATOM 679 O O . THR A 1 87 ? 7.485 -10.025 -0.207 1.00 98.00 87 THR A O 1
ATOM 682 N N . ALA A 1 88 ? 6.778 -12.154 -0.127 1.00 97.94 88 ALA A N 1
ATOM 683 C CA . ALA A 1 88 ? 6.944 -12.413 -1.549 1.00 97.94 88 ALA A CA 1
ATOM 684 C C . ALA A 1 88 ? 5.768 -13.252 -2.037 1.00 97.94 88 ALA A C 1
ATOM 686 O O . ALA A 1 88 ? 5.639 -14.414 -1.654 1.00 97.94 88 ALA A O 1
ATOM 687 N N . ASN A 1 89 ? 4.920 -12.663 -2.875 1.00 98.00 89 ASN A N 1
ATOM 688 C CA . ASN A 1 89 ? 3.706 -13.303 -3.380 1.00 98.00 89 ASN A CA 1
ATOM 689 C C . ASN A 1 89 ? 3.466 -12.962 -4.865 1.00 98.00 89 ASN A C 1
ATOM 691 O O . ASN A 1 89 ? 4.238 -12.247 -5.514 1.00 98.00 89 ASN A O 1
ATOM 695 N N . LEU A 1 90 ? 2.385 -13.492 -5.438 1.00 97.69 90 LEU A N 1
ATOM 696 C CA . LEU A 1 90 ? 2.006 -13.187 -6.817 1.00 97.69 90 LEU A CA 1
ATOM 697 C C . LEU A 1 90 ? 1.722 -11.691 -6.979 1.00 97.69 90 LEU A C 1
ATOM 699 O O . LEU A 1 90 ? 0.924 -11.131 -6.233 1.00 97.69 90 LEU A O 1
ATOM 703 N N . ALA A 1 91 ? 2.362 -11.082 -7.982 1.00 97.69 91 ALA A N 1
ATOM 704 C CA . ALA A 1 91 ? 2.278 -9.660 -8.322 1.00 97.69 91 ALA A CA 1
ATOM 705 C C . ALA A 1 91 ? 2.810 -8.662 -7.271 1.00 97.69 91 ALA A C 1
ATOM 707 O O . ALA A 1 91 ? 2.601 -7.461 -7.438 1.00 97.69 91 ALA A O 1
ATOM 708 N N . GLY A 1 92 ? 3.515 -9.123 -6.229 1.00 96.94 92 GLY A N 1
ATOM 709 C CA . GLY A 1 92 ? 4.090 -8.236 -5.207 1.00 96.94 92 GLY A CA 1
ATOM 710 C C . GLY A 1 92 ? 3.028 -7.460 -4.430 1.00 96.94 92 GLY A C 1
ATOM 711 O O . GLY A 1 92 ? 3.193 -6.275 -4.141 1.00 96.94 92 GLY A O 1
ATOM 712 N N . ARG A 1 93 ? 1.907 -8.125 -4.149 1.00 96.94 93 ARG A N 1
ATOM 713 C CA . ARG A 1 93 ? 0.765 -7.567 -3.430 1.00 96.94 93 ARG A CA 1
ATOM 714 C C . ARG A 1 93 ? 1.119 -7.312 -1.975 1.00 96.94 93 ARG A C 1
ATOM 716 O O . ARG A 1 93 ? 1.829 -8.090 -1.339 1.00 96.94 93 ARG A O 1
ATOM 723 N N . TYR A 1 94 ? 0.557 -6.242 -1.444 1.00 97.81 94 TYR A N 1
ATOM 724 C CA . TYR A 1 94 ? 0.527 -5.999 -0.020 1.00 97.81 94 TYR A CA 1
ATOM 725 C C . TYR A 1 94 ? -0.449 -6.971 0.654 1.00 97.81 94 TYR A C 1
ATOM 727 O O . TYR A 1 94 ? -1.594 -7.088 0.226 1.00 97.81 94 TYR A O 1
ATOM 735 N N . GLU A 1 95 ? -0.006 -7.644 1.713 1.00 96.50 95 GLU A N 1
ATOM 736 C CA . GLU A 1 95 ? -0.861 -8.514 2.525 1.00 96.50 95 GLU A CA 1
ATOM 737 C C . GLU A 1 95 ? -1.328 -7.753 3.769 1.00 96.50 95 GLU A C 1
ATOM 739 O O . GLU A 1 95 ? -0.505 -7.272 4.558 1.00 96.50 95 GLU A O 1
ATOM 744 N N . TRP A 1 96 ? -2.647 -7.640 3.944 1.00 95.00 96 TRP A N 1
ATOM 745 C CA . TRP A 1 96 ? -3.245 -7.065 5.150 1.00 95.00 96 TRP A CA 1
ATOM 746 C C . TRP A 1 96 ? -2.773 -7.825 6.396 1.00 95.00 96 TRP A C 1
ATOM 748 O O . TRP A 1 96 ? -2.686 -9.051 6.401 1.00 95.00 96 TRP A O 1
ATOM 758 N N . GLY A 1 97 ? -2.435 -7.088 7.447 1.00 95.62 97 GLY A N 1
ATOM 759 C CA . GLY A 1 97 ? -1.834 -7.586 8.679 1.00 95.62 97 GLY A CA 1
ATOM 760 C C . GLY A 1 97 ? -0.305 -7.636 8.651 1.00 95.62 97 GLY A C 1
ATOM 761 O O . GLY A 1 97 ? 0.313 -7.750 9.711 1.00 95.62 97 GLY A O 1
ATOM 762 N N . SER A 1 98 ? 0.338 -7.506 7.485 1.00 96.75 98 SER A N 1
ATOM 763 C CA . SER A 1 98 ? 1.801 -7.601 7.397 1.00 96.75 98 SER A CA 1
ATOM 764 C C . SER A 1 98 ? 2.522 -6.432 8.074 1.00 96.75 98 SER A C 1
ATOM 766 O O . SER A 1 98 ? 3.599 -6.634 8.640 1.00 96.75 98 SER A O 1
ATOM 768 N N . LEU A 1 99 ? 1.941 -5.226 8.070 1.00 97.00 99 LEU A N 1
ATOM 769 C CA . LEU A 1 99 ? 2.558 -4.055 8.690 1.00 97.00 99 LEU A CA 1
ATOM 770 C C . LEU A 1 99 ? 2.521 -4.112 10.223 1.00 97.00 99 LEU A C 1
ATOM 772 O O . LEU A 1 99 ? 3.584 -3.912 10.806 1.00 97.00 99 LEU A O 1
ATOM 776 N N . PRO A 1 100 ? 1.397 -4.433 10.901 1.00 95.94 100 PRO A N 1
ATOM 777 C CA . PRO A 1 100 ? 1.395 -4.682 12.343 1.00 95.94 100 PRO A CA 1
ATOM 778 C C . PRO A 1 100 ? 2.392 -5.767 12.760 1.00 95.94 100 PRO A C 1
ATOM 780 O O . PRO A 1 100 ? 3.118 -5.601 13.737 1.00 95.94 100 PRO A O 1
ATOM 783 N N . VAL A 1 101 ? 2.494 -6.854 11.984 1.00 96.50 101 VAL A N 1
ATOM 784 C CA . VAL A 1 101 ? 3.485 -7.913 12.234 1.00 96.50 101 VAL A CA 1
ATOM 785 C C . VAL A 1 101 ? 4.909 -7.363 12.132 1.00 96.50 101 VAL A C 1
ATOM 787 O O . VAL A 1 101 ? 5.736 -7.648 12.996 1.00 96.50 101 VAL A O 1
ATOM 790 N N . ALA A 1 102 ? 5.209 -6.552 11.115 1.00 96.44 102 ALA A N 1
ATOM 791 C CA . ALA A 1 102 ? 6.517 -5.918 10.971 1.00 96.44 102 ALA A CA 1
ATOM 792 C C . ALA A 1 102 ? 6.802 -4.873 12.060 1.00 96.44 102 ALA A C 1
ATOM 794 O O . ALA A 1 102 ? 7.928 -4.794 12.553 1.00 96.44 102 ALA A O 1
ATOM 795 N N . GLU A 1 103 ? 5.803 -4.091 12.467 1.00 95.50 103 GLU A N 1
ATOM 796 C CA . GLU A 1 103 ? 5.913 -3.129 13.562 1.00 95.50 103 GLU A CA 1
ATOM 797 C C . GLU A 1 103 ? 6.290 -3.839 14.861 1.00 95.50 103 GLU A C 1
ATOM 799 O O . GLU A 1 103 ? 7.322 -3.496 15.445 1.00 95.50 103 GLU A O 1
ATOM 804 N N . ASN A 1 104 ? 5.542 -4.873 15.248 1.00 93.69 104 ASN A N 1
ATOM 805 C CA . ASN A 1 104 ? 5.820 -5.666 16.442 1.00 93.69 104 ASN A CA 1
ATOM 806 C C . ASN A 1 104 ? 7.177 -6.392 16.332 1.00 93.69 104 ASN A C 1
ATOM 808 O O . ASN A 1 104 ? 7.983 -6.339 17.259 1.00 93.69 104 ASN A O 1
ATOM 812 N N . HIS A 1 105 ? 7.507 -6.969 15.169 1.00 92.62 105 HIS A N 1
ATOM 813 C CA . HIS A 1 105 ? 8.790 -7.651 14.950 1.00 92.62 105 HIS A CA 1
ATOM 814 C C . HIS A 1 105 ? 10.005 -6.756 15.238 1.00 92.62 105 HIS A C 1
ATOM 816 O O . HIS A 1 105 ? 11.012 -7.219 15.775 1.00 92.62 105 HIS A O 1
ATOM 822 N N . TYR A 1 106 ? 9.911 -5.472 14.889 1.00 91.75 106 TYR A N 1
ATOM 823 C CA . TYR A 1 106 ? 10.955 -4.482 15.144 1.00 91.75 106 TYR A CA 1
ATOM 824 C C . TYR A 1 106 ? 10.686 -3.632 16.396 1.00 91.75 106 TYR A C 1
ATOM 826 O O . TYR A 1 106 ? 11.288 -2.566 16.545 1.00 91.75 106 TYR A O 1
ATOM 834 N N . ALA A 1 107 ? 9.781 -4.053 17.286 1.00 85.69 107 ALA A N 1
ATOM 835 C CA . ALA A 1 107 ? 9.518 -3.352 18.535 1.00 85.69 107 ALA A CA 1
ATOM 836 C C . ALA A 1 107 ? 10.802 -3.223 19.367 1.00 85.69 107 ALA A C 1
ATOM 838 O O . ALA A 1 107 ? 11.603 -4.150 19.500 1.00 85.69 107 ALA A O 1
ATOM 839 N N . ILE A 1 108 ? 11.016 -2.027 19.910 1.00 71.75 108 ILE A N 1
ATOM 840 C CA . ILE A 1 108 ? 12.199 -1.693 20.698 1.00 71.75 108 ILE A CA 1
ATOM 841 C C . ILE A 1 108 ? 11.857 -1.794 22.182 1.00 71.75 108 ILE A C 1
ATOM 843 O O . ILE A 1 108 ? 10.929 -1.138 22.646 1.00 71.75 108 ILE A O 1
ATOM 847 N N . THR A 1 109 ? 12.674 -2.505 22.957 1.00 66.38 109 THR A N 1
ATOM 848 C CA . THR A 1 109 ? 12.716 -2.406 24.426 1.00 66.38 109 THR A CA 1
ATOM 849 C C . THR A 1 109 ? 13.527 -1.176 24.853 1.00 66.38 109 THR A C 1
ATOM 851 O O . THR A 1 109 ? 14.534 -1.284 25.549 1.00 66.38 109 THR A O 1
ATOM 854 N N . GLN A 1 110 ? 13.148 0.014 24.380 1.00 61.53 110 GLN A N 1
ATOM 855 C CA . GLN A 1 110 ? 13.816 1.270 24.749 1.00 61.53 110 GLN A CA 1
ATOM 856 C C . GLN A 1 110 ? 12.987 2.108 25.739 1.00 61.53 110 GLN A C 1
ATOM 858 O O . GLN A 1 110 ? 11.770 1.940 25.810 1.00 61.53 110 GLN A O 1
ATOM 863 N N . PRO A 1 111 ? 13.640 2.985 26.535 1.00 56.84 111 PRO A N 1
ATOM 864 C CA . PRO A 1 111 ? 12.971 3.845 27.513 1.00 56.84 111 PRO A CA 1
ATOM 865 C C . PRO A 1 111 ? 11.935 4.789 26.881 1.00 56.84 111 PRO A C 1
ATOM 867 O O . PRO A 1 111 ? 11.945 5.049 25.675 1.00 56.84 111 PRO A O 1
ATOM 870 N N . SER A 1 112 ? 11.036 5.313 27.721 1.00 58.47 112 SER A N 1
ATOM 871 C CA . SER A 1 112 ? 9.917 6.165 27.307 1.00 58.47 112 SER A CA 1
ATOM 872 C C . SER A 1 112 ? 10.373 7.362 26.456 1.00 58.47 112 SER A C 1
ATOM 874 O O . SER A 1 112 ? 11.280 8.105 26.824 1.00 58.47 112 SER A O 1
ATOM 876 N N . GLY A 1 113 ? 9.727 7.549 25.299 1.00 67.38 113 GLY A N 1
ATOM 877 C CA . GLY A 1 113 ? 9.952 8.683 24.390 1.00 67.38 113 GLY A CA 1
ATOM 878 C C . GLY A 1 113 ? 10.804 8.393 23.146 1.00 67.38 113 GLY A C 1
ATOM 879 O O . GLY A 1 113 ? 10.832 9.225 22.237 1.00 67.38 113 GLY A O 1
ATOM 880 N N . ALA A 1 114 ? 11.458 7.230 23.049 1.00 86.25 114 ALA A N 1
ATOM 881 C CA . ALA A 1 114 ? 12.087 6.793 21.801 1.00 86.25 114 ALA A CA 1
ATOM 882 C C . ALA A 1 114 ? 11.029 6.453 20.733 1.00 86.25 114 ALA A C 1
ATOM 884 O O . ALA A 1 114 ? 9.913 6.045 21.055 1.00 86.25 114 ALA A O 1
ATOM 885 N N . TYR A 1 115 ? 11.386 6.612 19.455 1.00 92.00 115 TYR A N 1
ATOM 886 C CA . TYR A 1 115 ? 10.533 6.221 18.334 1.00 92.00 115 TYR A CA 1
ATOM 887 C C . TYR A 1 115 ? 11.253 5.268 17.384 1.00 92.00 115 TYR A C 1
ATOM 889 O O . TYR A 1 115 ? 12.484 5.244 17.308 1.00 92.00 115 TYR A O 1
ATOM 897 N N . LYS A 1 116 ? 10.464 4.514 16.626 1.00 93.88 116 LYS A N 1
ATOM 898 C CA . LYS A 1 116 ? 10.928 3.630 15.560 1.00 93.88 116 LYS A CA 1
ATOM 899 C C . LYS A 1 116 ? 10.631 4.234 14.193 1.00 93.88 116 LYS A C 1
ATOM 901 O O . LYS A 1 116 ? 9.571 4.823 13.991 1.00 93.88 116 LYS A O 1
ATOM 906 N N . LEU A 1 117 ? 11.543 4.053 13.244 1.00 96.38 117 LEU A N 1
ATOM 907 C CA . LEU A 1 117 ? 11.261 4.218 11.820 1.00 96.38 117 LEU A CA 1
ATOM 908 C C . LEU A 1 117 ? 11.065 2.835 11.193 1.00 96.38 117 LEU A C 1
ATOM 910 O O . LEU A 1 117 ? 12.003 2.044 11.170 1.00 96.38 117 LEU A O 1
ATOM 914 N N . LEU A 1 118 ? 9.882 2.538 10.664 1.00 98.06 118 LEU A N 1
ATOM 915 C CA . LEU A 1 118 ? 9.657 1.343 9.854 1.00 98.06 118 LEU A CA 1
ATOM 916 C C . LEU A 1 118 ? 9.688 1.730 8.374 1.00 98.06 118 LEU A C 1
ATOM 918 O O . LEU A 1 118 ? 8.785 2.408 7.885 1.00 98.06 118 LEU A O 1
ATOM 922 N N . VAL A 1 119 ? 10.741 1.319 7.667 1.00 98.56 119 VAL A N 1
ATOM 923 C CA . VAL A 1 119 ? 10.862 1.509 6.218 1.00 98.56 119 VAL A CA 1
ATOM 924 C C . VAL A 1 119 ? 10.165 0.351 5.518 1.00 98.56 119 VAL A C 1
ATOM 926 O O . VAL A 1 119 ? 10.571 -0.795 5.678 1.00 98.56 119 VAL A O 1
ATOM 929 N N . VAL A 1 120 ? 9.139 0.635 4.725 1.00 98.75 120 VAL A N 1
ATOM 930 C CA . VAL A 1 120 ? 8.396 -0.372 3.959 1.00 98.75 120 VAL A CA 1
ATOM 931 C C . VAL A 1 120 ? 8.673 -0.139 2.484 1.00 98.75 120 VAL A C 1
ATOM 933 O O . VAL A 1 120 ? 8.171 0.811 1.886 1.00 98.75 120 VAL A O 1
ATOM 936 N N . LYS A 1 121 ? 9.495 -0.994 1.882 1.00 98.75 121 LYS A N 1
ATOM 937 C CA . LYS A 1 121 ? 9.762 -0.958 0.447 1.00 98.75 121 LYS A CA 1
ATOM 938 C C . LYS A 1 121 ? 8.805 -1.908 -0.263 1.00 98.75 121 LYS A C 1
ATOM 940 O O . LYS A 1 121 ? 8.747 -3.085 0.081 1.00 98.75 121 LYS A O 1
ATOM 945 N N . ILE A 1 122 ? 8.080 -1.410 -1.258 1.00 98.81 122 ILE A N 1
ATOM 946 C CA . ILE A 1 122 ? 7.174 -2.216 -2.082 1.00 98.81 122 ILE A CA 1
ATOM 947 C C . ILE A 1 122 ? 7.593 -2.079 -3.538 1.00 98.81 122 ILE A C 1
ATOM 949 O O . ILE A 1 122 ? 7.747 -0.958 -4.032 1.00 98.81 122 ILE A O 1
ATOM 953 N N . ASN A 1 123 ? 7.783 -3.210 -4.212 1.00 98.69 123 ASN A N 1
ATOM 954 C CA . ASN A 1 123 ? 8.145 -3.265 -5.620 1.00 98.69 123 ASN A CA 1
ATOM 955 C C . ASN A 1 123 ? 7.131 -4.112 -6.393 1.00 98.69 123 ASN A C 1
ATOM 957 O O . ASN A 1 123 ? 6.946 -5.296 -6.110 1.00 98.69 123 ASN A O 1
ATOM 961 N N . ALA A 1 124 ? 6.510 -3.498 -7.400 1.00 98.69 124 ALA A N 1
ATOM 962 C CA . ALA A 1 124 ? 6.042 -4.247 -8.560 1.00 98.69 124 ALA A CA 1
ATOM 963 C C . ALA A 1 124 ? 7.220 -4.443 -9.527 1.00 98.69 124 ALA A C 1
ATOM 965 O O . ALA A 1 124 ? 8.292 -3.869 -9.327 1.00 98.69 124 ALA A O 1
ATOM 966 N N . HIS A 1 125 ? 7.030 -5.219 -10.592 1.00 98.81 125 HIS A N 1
ATOM 967 C CA . HIS A 1 125 ? 8.101 -5.452 -11.555 1.00 98.81 125 HIS A CA 1
ATOM 968 C C . HIS A 1 125 ? 7.592 -5.683 -12.974 1.00 98.81 125 HIS A C 1
ATOM 970 O O . HIS A 1 125 ? 6.430 -6.048 -13.189 1.00 98.81 125 HIS A O 1
ATOM 976 N N . VAL A 1 126 ? 8.471 -5.437 -13.941 1.00 98.69 126 VAL A N 1
ATOM 977 C CA . VAL A 1 126 ? 8.195 -5.585 -15.368 1.00 98.69 126 VAL A CA 1
ATOM 978 C C . VAL A 1 126 ? 9.475 -5.959 -16.111 1.00 98.69 126 VAL A C 1
ATOM 980 O O . VAL A 1 126 ? 10.543 -5.405 -15.855 1.00 98.69 126 VAL A O 1
ATOM 983 N N . GLY A 1 127 ? 9.363 -6.893 -17.054 1.00 98.31 127 GLY A N 1
ATOM 984 C CA . GLY A 1 127 ? 10.484 -7.284 -17.909 1.00 98.31 127 GLY A CA 1
ATOM 985 C C . GLY A 1 127 ? 10.752 -6.237 -18.983 1.00 98.31 127 GLY A C 1
ATOM 986 O O . GLY A 1 127 ? 9.811 -5.642 -19.514 1.00 98.31 127 GLY A O 1
ATOM 987 N N . VAL A 1 128 ? 12.021 -6.023 -19.314 1.00 97.38 128 VAL A N 1
ATOM 988 C CA . VAL A 1 128 ? 12.459 -5.098 -20.357 1.00 97.38 128 VAL A CA 1
ATOM 989 C C . VAL A 1 128 ? 13.345 -5.833 -21.351 1.00 97.38 128 VAL A C 1
ATOM 991 O O . VAL A 1 128 ? 14.384 -6.386 -20.994 1.00 97.38 128 VAL A O 1
ATOM 994 N N . THR A 1 129 ? 12.992 -5.753 -22.629 1.00 94.50 129 THR A N 1
ATOM 995 C CA . THR A 1 129 ? 13.858 -6.182 -23.733 1.00 94.50 129 THR A CA 1
ATOM 996 C C . THR A 1 129 ? 14.234 -4.989 -24.602 1.00 94.50 129 THR A C 1
ATOM 998 O O . THR A 1 129 ? 13.510 -3.993 -24.688 1.00 94.50 129 THR A O 1
ATOM 1001 N N . ARG A 1 130 ? 15.402 -5.070 -25.243 1.00 89.75 130 ARG A N 1
ATOM 1002 C CA . ARG A 1 130 ? 15.870 -4.088 -26.226 1.00 89.75 130 ARG A CA 1
ATOM 1003 C C . ARG A 1 130 ? 15.867 -4.737 -27.603 1.00 89.75 130 ARG A C 1
ATOM 1005 O O . ARG A 1 130 ? 16.474 -5.788 -27.780 1.00 89.75 130 ARG A O 1
ATOM 1012 N N . GLY A 1 131 ? 15.204 -4.101 -28.564 1.00 83.62 131 GLY A N 1
ATOM 1013 C CA . GLY A 1 131 ? 15.224 -4.496 -29.970 1.00 83.62 131 GLY A CA 1
ATOM 1014 C C . GLY A 1 131 ? 15.529 -3.314 -30.889 1.00 83.62 131 GLY A C 1
ATOM 1015 O O . GLY A 1 131 ? 15.676 -2.177 -30.442 1.00 83.62 131 GLY A O 1
ATOM 1016 N N . ASN A 1 132 ? 15.573 -3.569 -32.200 1.00 80.25 132 ASN A N 1
ATOM 1017 C CA . ASN A 1 132 ? 15.853 -2.541 -33.216 1.00 80.25 132 ASN A CA 1
ATOM 1018 C C . ASN A 1 132 ? 14.821 -1.393 -33.230 1.00 80.25 132 ASN A C 1
ATOM 1020 O O . ASN A 1 132 ? 15.115 -0.313 -33.729 1.00 80.25 132 ASN A O 1
ATOM 1024 N N . GLY A 1 133 ? 13.621 -1.623 -32.686 1.00 81.75 133 GLY A N 1
ATOM 1025 C CA . GLY A 1 133 ? 12.545 -0.632 -32.568 1.00 81.75 133 GLY A CA 1
ATOM 1026 C C . GLY A 1 133 ? 12.492 0.115 -31.230 1.00 81.75 133 GLY A C 1
ATOM 1027 O O . GLY A 1 133 ? 11.502 0.798 -30.979 1.00 81.75 133 GLY A O 1
ATOM 1028 N N . GLY A 1 134 ? 13.508 -0.035 -30.373 1.00 88.75 134 GLY A N 1
ATOM 1029 C CA . GLY A 1 134 ? 13.540 0.531 -29.024 1.00 88.75 134 GLY A CA 1
ATOM 1030 C C . GLY A 1 134 ? 13.279 -0.510 -27.936 1.00 88.75 134 GLY A C 1
ATOM 1031 O O . GLY A 1 134 ? 13.468 -1.716 -28.136 1.00 88.75 134 GLY A O 1
ATOM 1032 N N . ARG A 1 135 ? 12.888 -0.036 -26.752 1.00 93.38 135 ARG A N 1
ATOM 1033 C CA . ARG A 1 135 ? 12.570 -0.898 -25.612 1.00 93.38 135 ARG A CA 1
ATOM 1034 C C . ARG A 1 135 ? 11.148 -1.422 -25.723 1.00 93.38 135 ARG A C 1
ATOM 1036 O O . ARG A 1 135 ? 10.246 -0.722 -26.177 1.00 93.38 135 ARG A O 1
ATOM 1043 N N . THR A 1 136 ? 10.948 -2.654 -25.278 1.00 94.38 136 THR A N 1
ATOM 1044 C CA . THR A 1 136 ? 9.608 -3.200 -25.061 1.00 94.38 136 THR A CA 1
ATOM 1045 C C . THR A 1 136 ? 9.493 -3.729 -23.643 1.00 94.38 136 THR A C 1
ATOM 1047 O O . THR A 1 136 ? 10.495 -4.109 -23.031 1.00 94.38 136 THR A O 1
ATOM 1050 N N . TYR A 1 137 ? 8.272 -3.709 -23.116 1.00 97.25 137 TYR A N 1
ATOM 1051 C CA . TYR A 1 137 ? 8.005 -3.944 -21.706 1.00 97.25 137 TYR A CA 1
ATOM 1052 C C . TYR A 1 137 ? 6.971 -5.053 -21.507 1.00 97.25 137 TYR A C 1
ATOM 1054 O O . TYR A 1 137 ? 5.985 -5.151 -22.238 1.00 97.25 137 TYR A O 1
ATOM 1062 N N . GLY A 1 138 ? 7.159 -5.858 -20.465 1.00 97.50 138 GLY A N 1
ATOM 1063 C CA . GLY A 1 138 ? 6.259 -6.954 -20.090 1.00 97.50 138 GLY A CA 1
ATOM 1064 C C . GLY A 1 138 ? 6.774 -8.344 -20.455 1.00 97.50 138 GLY A C 1
ATOM 1065 O O . GLY A 1 138 ? 6.112 -9.340 -20.161 1.00 97.50 138 GLY A O 1
ATOM 1066 N N . ARG A 1 139 ? 7.939 -8.435 -21.104 1.00 96.81 139 ARG A N 1
ATOM 1067 C CA . ARG A 1 139 ? 8.546 -9.702 -21.521 1.00 96.81 139 ARG A CA 1
ATOM 1068 C C . ARG A 1 139 ? 10.032 -9.748 -21.201 1.00 96.81 139 ARG A C 1
ATOM 1070 O O . ARG A 1 139 ? 10.684 -8.710 -21.142 1.00 96.81 139 ARG A O 1
ATOM 1077 N N . LEU A 1 140 ? 10.541 -10.958 -20.995 1.00 96.69 140 LEU A N 1
ATOM 1078 C CA . LEU A 1 140 ? 11.956 -11.248 -20.778 1.00 96.69 140 LEU A CA 1
ATOM 1079 C C . LEU A 1 140 ? 12.281 -12.652 -21.308 1.00 96.69 140 LEU A C 1
ATOM 1081 O O . LEU A 1 140 ? 11.470 -13.574 -21.160 1.00 96.69 140 LEU A O 1
ATOM 1085 N N . ASP A 1 141 ? 13.458 -12.819 -21.913 1.00 95.62 141 ASP A N 1
ATOM 1086 C CA . ASP A 1 141 ? 13.992 -14.141 -22.252 1.00 95.62 141 ASP A CA 1
ATOM 1087 C C . ASP A 1 141 ? 14.533 -14.813 -20.985 1.00 95.62 141 ASP A C 1
ATOM 1089 O O . ASP A 1 141 ? 15.446 -14.302 -20.334 1.00 95.62 141 ASP A O 1
ATOM 1093 N N . ARG A 1 142 ? 13.939 -15.951 -20.622 1.00 93.94 142 ARG A N 1
ATOM 1094 C CA . ARG A 1 142 ? 14.348 -16.784 -19.494 1.00 93.94 142 ARG A CA 1
ATOM 1095 C C . ARG A 1 142 ? 14.571 -18.202 -19.988 1.00 93.94 142 ARG A C 1
ATOM 1097 O O . ARG A 1 142 ? 13.682 -18.813 -20.575 1.00 93.94 142 ARG A O 1
ATOM 1104 N N . TYR A 1 143 ? 15.756 -18.740 -19.714 1.00 94.25 143 TYR A N 1
ATOM 1105 C CA . TYR A 1 143 ? 16.111 -20.117 -20.077 1.00 94.25 143 TYR A CA 1
ATOM 1106 C C . TYR A 1 143 ? 15.984 -20.408 -21.588 1.00 94.25 143 TYR A C 1
ATOM 1108 O O . TYR A 1 143 ? 15.633 -21.519 -21.981 1.00 94.25 143 TYR A O 1
ATOM 1116 N N . GLY A 1 144 ? 16.261 -19.410 -22.439 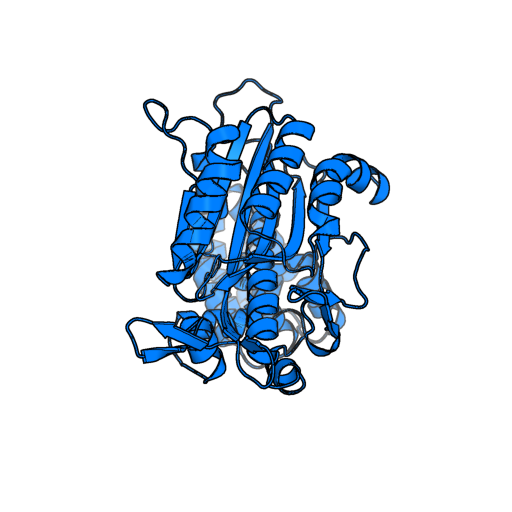1.00 93.88 144 GLY A N 1
ATOM 1117 C CA . GLY A 1 144 ? 16.157 -19.521 -23.899 1.00 93.88 144 GLY A CA 1
ATOM 1118 C C . GLY A 1 144 ? 14.720 -19.473 -24.428 1.00 93.88 144 GLY A C 1
ATOM 1119 O O . GLY A 1 144 ? 14.461 -19.915 -25.549 1.00 93.88 144 GLY A O 1
ATOM 1120 N N . ARG A 1 145 ? 13.771 -18.986 -23.621 1.00 95.50 145 ARG A N 1
ATOM 1121 C CA . ARG A 1 145 ? 12.372 -18.796 -23.997 1.00 95.50 145 ARG A CA 1
ATOM 1122 C C . ARG A 1 145 ? 11.855 -17.451 -23.498 1.00 95.50 145 ARG A C 1
ATOM 1124 O O . ARG A 1 145 ? 11.913 -17.124 -22.315 1.00 95.50 145 ARG A O 1
ATOM 1131 N N . GLU A 1 146 ? 11.213 -16.712 -24.396 1.00 95.00 146 GLU A N 1
ATOM 1132 C CA . GLU A 1 146 ? 10.497 -15.495 -24.029 1.00 95.00 146 GLU A CA 1
ATOM 1133 C C . GLU A 1 146 ? 9.296 -15.797 -23.115 1.00 95.00 146 GLU A C 1
ATOM 1135 O O . GLU A 1 146 ? 8.498 -16.708 -23.360 1.00 95.00 146 GLU A O 1
ATOM 1140 N N . SER A 1 147 ? 9.161 -15.007 -22.054 1.00 96.44 147 SER A N 1
ATOM 1141 C CA . SER A 1 147 ? 8.166 -15.187 -20.999 1.00 96.44 147 SER A CA 1
ATOM 1142 C C . SER A 1 147 ? 7.615 -13.843 -20.516 1.00 96.44 147 SER A C 1
ATOM 1144 O O . SER A 1 147 ? 8.247 -12.805 -20.700 1.00 96.44 147 SER A O 1
ATOM 1146 N N . ILE A 1 148 ? 6.428 -13.856 -19.905 1.00 97.38 148 ILE A N 1
ATOM 1147 C CA . ILE A 1 148 ? 5.739 -12.650 -19.424 1.00 97.38 148 ILE A CA 1
ATOM 1148 C C . ILE A 1 148 ? 6.223 -12.269 -18.018 1.00 97.38 148 ILE A C 1
ATOM 1150 O O . ILE A 1 148 ? 6.314 -13.125 -17.135 1.00 97.38 148 ILE A O 1
ATOM 1154 N N . VAL A 1 149 ? 6.472 -10.976 -17.801 1.00 97.19 149 VAL A N 1
ATOM 1155 C CA . VAL A 1 149 ? 6.966 -10.407 -16.539 1.00 97.19 149 VAL A CA 1
ATOM 1156 C C . VAL A 1 149 ? 6.257 -9.072 -16.280 1.00 97.19 149 VAL A C 1
ATOM 1158 O O . VAL A 1 149 ? 6.471 -8.120 -17.022 1.00 97.19 149 VAL A O 1
ATOM 1161 N N . CYS A 1 150 ? 5.428 -8.907 -15.251 1.00 98.31 150 CYS A N 1
ATOM 1162 C CA . CYS A 1 150 ? 5.021 -9.843 -14.199 1.00 98.31 150 CYS A CA 1
ATOM 1163 C C . CYS A 1 150 ? 3.866 -10.767 -14.634 1.00 98.31 150 CYS A C 1
ATOM 1165 O O . CYS A 1 150 ? 2.770 -10.290 -14.937 1.00 98.31 150 CYS A O 1
ATOM 1167 N N . SER A 1 151 ? 4.046 -12.093 -14.581 1.00 97.62 151 SER A N 1
ATOM 1168 C CA . SER A 1 151 ? 2.977 -13.045 -14.946 1.00 97.62 151 SER A CA 1
ATOM 1169 C C . SER A 1 151 ? 1.699 -12.878 -14.109 1.00 97.62 151 SER A C 1
ATOM 1171 O O . SER A 1 151 ? 0.602 -13.005 -14.648 1.00 97.62 151 SER A O 1
ATOM 1173 N N . GLY A 1 152 ? 1.815 -12.522 -12.824 1.00 97.94 152 GLY A N 1
ATOM 1174 C CA . GLY A 1 152 ? 0.657 -12.244 -11.966 1.00 97.94 152 GLY A CA 1
ATOM 1175 C C . GLY A 1 152 ? -0.161 -11.040 -12.446 1.00 97.94 152 GLY A C 1
ATOM 1176 O O . GLY A 1 152 ? -1.372 -11.151 -12.625 1.00 97.94 152 GLY A O 1
ATOM 1177 N N . LEU A 1 153 ? 0.497 -9.910 -12.730 1.00 98.19 153 LEU A N 1
ATOM 1178 C CA . LEU A 1 153 ? -0.182 -8.704 -13.224 1.00 98.19 153 LEU A CA 1
ATOM 1179 C C . LEU A 1 153 ? -0.818 -8.924 -14.601 1.00 98.19 153 LEU A C 1
ATOM 1181 O O . LEU A 1 153 ? -1.937 -8.479 -14.840 1.00 98.19 153 LEU A O 1
ATOM 1185 N N . HIS A 1 154 ? -0.145 -9.651 -15.494 1.00 97.69 154 HIS A N 1
ATOM 1186 C CA . HIS A 1 154 ? -0.696 -9.958 -16.813 1.00 97.69 154 HIS A CA 1
ATOM 1187 C C . HIS A 1 154 ? -1.851 -10.967 -16.760 1.00 97.69 154 HIS A C 1
ATOM 1189 O O . HIS A 1 154 ? -2.805 -10.818 -17.517 1.00 97.69 154 HIS A O 1
ATOM 1195 N N . ALA A 1 155 ? -1.815 -11.957 -15.861 1.00 97.50 155 ALA A N 1
ATOM 1196 C CA . ALA A 1 155 ? -2.947 -12.860 -15.642 1.00 97.50 155 ALA A CA 1
ATOM 1197 C C . ALA A 1 155 ? -4.170 -12.109 -15.092 1.00 97.50 155 ALA A C 1
ATOM 1199 O O . ALA A 1 155 ? -5.293 -12.349 -15.532 1.00 97.50 155 ALA A O 1
ATOM 1200 N N . PHE A 1 156 ? -3.949 -11.165 -14.170 1.00 96.75 156 PHE A N 1
ATOM 1201 C CA . PHE A 1 156 ? -4.981 -10.240 -13.703 1.00 96.75 156 PHE A CA 1
ATOM 1202 C C . PHE A 1 156 ? -5.571 -9.420 -14.861 1.00 96.75 156 PHE A C 1
ATOM 1204 O O . PHE A 1 156 ? -6.790 -9.420 -15.041 1.00 96.75 156 PHE A O 1
ATOM 1211 N N . LEU A 1 157 ? -4.721 -8.787 -15.678 1.00 96.12 157 LEU A N 1
ATOM 1212 C CA . LEU A 1 157 ? -5.156 -7.986 -16.826 1.00 96.12 157 LEU A CA 1
ATOM 1213 C C . LEU A 1 157 ? -5.926 -8.827 -17.858 1.00 96.12 157 LEU A C 1
ATOM 1215 O O . LEU A 1 157 ? -6.870 -8.340 -18.470 1.00 96.12 157 LEU A O 1
ATOM 1219 N N . ALA A 1 158 ? -5.564 -10.102 -18.014 1.00 95.94 158 ALA A N 1
ATOM 1220 C CA . ALA A 1 158 ? -6.251 -11.056 -18.881 1.00 95.94 158 ALA A CA 1
ATOM 1221 C C . ALA A 1 158 ? -7.589 -11.576 -18.311 1.00 95.94 158 ALA A C 1
ATOM 1223 O O . ALA A 1 158 ? -8.224 -12.423 -18.936 1.00 95.94 158 ALA A O 1
ATOM 1224 N N . GLY A 1 159 ? -8.027 -11.097 -17.141 1.00 95.88 159 GLY A N 1
ATOM 1225 C CA . GLY A 1 159 ? -9.324 -11.449 -16.562 1.00 95.88 159 GLY A CA 1
ATOM 1226 C C . GLY A 1 159 ? -9.342 -12.752 -15.761 1.00 95.88 159 GLY A C 1
ATOM 1227 O O . GLY A 1 159 ? -10.411 -13.329 -15.581 1.00 95.88 159 GLY A O 1
ATOM 1228 N N . SER A 1 160 ? -8.192 -13.221 -15.262 1.00 96.69 160 SER A N 1
ATOM 1229 C CA . SER A 1 160 ? -8.137 -14.403 -14.390 1.00 96.69 160 SER A CA 1
ATOM 1230 C C . SER A 1 160 ? -9.068 -14.267 -13.172 1.00 96.69 160 SER A C 1
ATOM 1232 O O . SER A 1 160 ? -9.150 -13.198 -12.563 1.00 96.69 160 SER A O 1
ATOM 1234 N N . GLN A 1 161 ? -9.748 -15.359 -12.809 1.00 95.06 161 GLN A N 1
ATOM 1235 C CA . GLN A 1 161 ? -10.715 -15.451 -11.697 1.00 95.06 161 GLN A CA 1
ATOM 1236 C C . GLN A 1 161 ? -10.147 -16.234 -10.504 1.00 95.06 161 GLN A C 1
ATOM 1238 O O . GLN A 1 161 ? -10.813 -17.054 -9.880 1.00 95.06 161 GLN A O 1
ATOM 1243 N N . VAL A 1 162 ? -8.855 -16.059 -10.256 1.00 95.19 162 VAL A N 1
ATOM 1244 C CA . VAL A 1 162 ? -8.166 -16.661 -9.111 1.00 95.19 162 VAL A CA 1
ATOM 1245 C C . VAL A 1 162 ? -8.091 -15.641 -7.975 1.00 95.19 162 VAL A C 1
ATOM 1247 O O . VAL A 1 162 ? -7.998 -14.445 -8.266 1.00 95.19 162 VAL A O 1
ATOM 1250 N N . PRO A 1 163 ? -8.019 -16.074 -6.701 1.00 94.44 163 PRO A N 1
ATOM 1251 C CA . PRO A 1 163 ? -8.155 -15.168 -5.556 1.00 94.44 163 PRO A CA 1
ATOM 1252 C C . PRO A 1 163 ? -7.247 -13.931 -5.610 1.00 94.44 163 PRO A C 1
ATOM 1254 O O . PRO A 1 163 ? -7.696 -12.811 -5.381 1.00 94.44 163 PRO A O 1
ATOM 1257 N N . PHE A 1 164 ? -5.982 -14.097 -6.018 1.00 94.62 164 PHE A N 1
ATOM 1258 C CA . PHE A 1 164 ? -5.054 -12.966 -6.087 1.00 94.62 164 PHE A CA 1
ATOM 1259 C C . PHE A 1 164 ? -5.449 -11.909 -7.132 1.00 94.62 164 PHE A C 1
ATOM 1261 O O . PHE A 1 164 ? -5.163 -10.724 -6.958 1.00 94.62 164 PHE A O 1
ATOM 1268 N N . ALA A 1 165 ? -6.057 -12.340 -8.240 1.00 96.06 165 ALA A N 1
ATOM 1269 C CA . ALA A 1 165 ? -6.481 -11.462 -9.321 1.00 96.06 165 ALA A CA 1
ATOM 1270 C C . ALA A 1 165 ? -7.768 -10.721 -8.948 1.00 96.06 165 ALA A C 1
ATOM 1272 O O . ALA A 1 165 ? -7.934 -9.567 -9.343 1.00 96.06 165 ALA A O 1
ATOM 1273 N N . ASP A 1 166 ? -8.638 -11.350 -8.155 1.00 92.12 166 ASP A N 1
ATOM 1274 C CA . ASP A 1 166 ? -9.833 -10.708 -7.613 1.00 92.12 166 ASP A CA 1
ATOM 1275 C C . ASP A 1 166 ? -9.455 -9.571 -6.666 1.00 92.12 166 ASP A C 1
ATOM 1277 O O . ASP A 1 166 ? -9.914 -8.449 -6.868 1.00 92.12 166 ASP A O 1
ATOM 1281 N N . GLU A 1 167 ? -8.524 -9.809 -5.737 1.00 92.06 167 GLU A N 1
ATOM 1282 C CA . GLU A 1 167 ? -7.987 -8.766 -4.853 1.00 92.06 167 GLU A CA 1
ATOM 1283 C C . GLU A 1 167 ? -7.367 -7.598 -5.639 1.00 92.06 167 GLU A C 1
ATOM 1285 O O . GLU A 1 167 ? -7.661 -6.433 -5.367 1.00 92.06 167 GLU A O 1
ATOM 1290 N N . LEU A 1 168 ? -6.547 -7.885 -6.660 1.00 95.19 168 LEU A N 1
ATOM 1291 C CA . LEU A 1 168 ? -5.998 -6.843 -7.537 1.00 95.19 168 LEU A CA 1
ATOM 1292 C C . LEU A 1 168 ? -7.104 -6.055 -8.244 1.00 95.19 168 LEU A C 1
ATOM 1294 O O . LEU A 1 168 ? -7.001 -4.836 -8.366 1.00 95.19 168 LEU A O 1
ATOM 1298 N N . ARG A 1 169 ? -8.178 -6.715 -8.680 1.00 93.12 169 ARG A N 1
ATOM 1299 C CA . ARG A 1 169 ? -9.320 -6.046 -9.310 1.00 93.12 169 ARG A CA 1
ATOM 1300 C C . ARG A 1 169 ? -10.024 -5.102 -8.345 1.00 93.12 169 ARG A C 1
ATOM 1302 O O . ARG A 1 169 ? -10.317 -3.973 -8.737 1.00 93.12 169 ARG A O 1
ATOM 1309 N N . GLU A 1 170 ? -10.234 -5.519 -7.094 1.00 88.81 170 GLU A N 1
ATOM 1310 C CA . GLU A 1 170 ? -10.812 -4.646 -6.063 1.00 88.81 170 GLU A CA 1
ATOM 1311 C C . GLU A 1 170 ? -9.961 -3.387 -5.866 1.00 88.81 170 GLU A C 1
ATOM 1313 O O . GLU A 1 170 ? -10.485 -2.272 -5.830 1.00 88.81 170 GLU A O 1
ATOM 1318 N N . VAL A 1 171 ? -8.641 -3.569 -5.808 1.00 91.56 171 VAL A N 1
ATOM 1319 C CA . VAL A 1 171 ? -7.663 -2.493 -5.635 1.00 91.56 171 VAL A CA 1
ATOM 1320 C C . VAL A 1 171 ? -7.652 -1.544 -6.843 1.00 91.56 171 VAL A C 1
ATOM 1322 O O . VAL A 1 171 ? -7.674 -0.327 -6.671 1.00 91.56 171 VAL A O 1
ATOM 1325 N N . PHE A 1 172 ? -7.660 -2.060 -8.076 1.00 94.12 172 PHE A N 1
ATOM 1326 C CA . PHE A 1 172 ? -7.597 -1.239 -9.296 1.00 94.12 172 PHE A CA 1
ATOM 1327 C C . PHE A 1 172 ? -8.875 -0.433 -9.565 1.00 94.12 172 PHE A C 1
ATOM 1329 O O . PHE A 1 172 ? -8.794 0.649 -10.151 1.00 94.12 172 PHE A O 1
ATOM 1336 N N . GLN A 1 173 ? -10.031 -0.923 -9.112 1.00 89.25 173 GLN A N 1
ATOM 1337 C CA . GLN A 1 173 ? -11.337 -0.258 -9.246 1.00 89.25 173 GLN A CA 1
ATOM 1338 C C . GLN A 1 173 ? -11.671 0.666 -8.058 1.00 89.25 173 GLN A C 1
ATOM 1340 O O . GLN A 1 173 ? -12.740 1.284 -7.988 1.00 89.25 173 GLN A O 1
ATOM 1345 N N . ALA A 1 174 ? -10.754 0.775 -7.099 1.00 84.75 174 ALA A N 1
ATOM 1346 C CA . ALA A 1 174 ? -10.916 1.587 -5.908 1.00 84.75 174 ALA A CA 1
ATOM 1347 C C . ALA A 1 174 ? -11.007 3.093 -6.198 1.00 84.75 174 ALA A C 1
ATOM 1349 O O . ALA A 1 174 ? -10.581 3.590 -7.240 1.00 84.75 174 ALA A O 1
ATOM 1350 N N . GLU A 1 175 ? -11.498 3.860 -5.219 1.00 82.81 175 GLU A N 1
ATOM 1351 C CA . GLU A 1 175 ? -11.336 5.327 -5.159 1.00 82.81 175 GLU A CA 1
ATOM 1352 C C . GLU A 1 175 ? -11.914 6.150 -6.330 1.00 82.81 175 GLU A C 1
ATOM 1354 O O . GLU A 1 175 ? -11.718 7.355 -6.380 1.00 82.81 175 GLU A O 1
ATOM 1359 N N . GLY A 1 176 ? -12.682 5.552 -7.237 1.00 81.38 176 GLY A N 1
ATOM 1360 C CA . GLY A 1 176 ? -13.491 6.300 -8.219 1.00 81.38 176 GLY A CA 1
ATOM 1361 C C . GLY A 1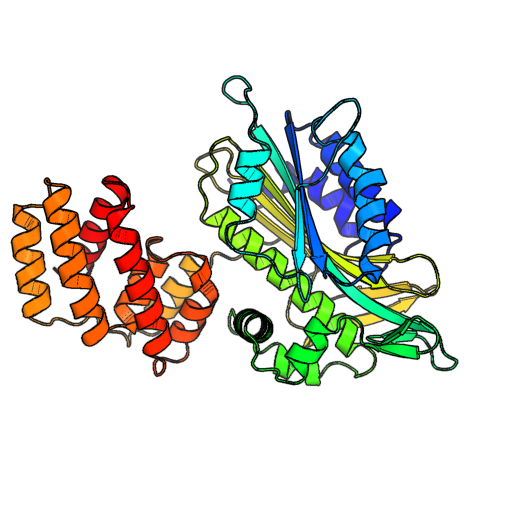 176 ? -12.900 6.286 -9.600 1.00 81.38 176 GLY A C 1
ATOM 1362 O O . GLY A 1 176 ? -13.456 6.902 -10.498 1.00 81.38 176 GLY A O 1
ATOM 1363 N N . CYS A 1 177 ? -11.797 5.570 -9.755 1.00 87.19 177 CYS A N 1
ATOM 1364 C CA . CYS A 1 177 ? -11.032 5.527 -10.971 1.00 87.19 177 CYS A CA 1
ATOM 1365 C C . CYS A 1 177 ? -11.038 4.092 -11.500 1.00 87.19 177 CYS A C 1
ATOM 1367 O O . CYS A 1 177 ? -10.553 3.174 -10.834 1.00 87.19 177 CYS A O 1
ATOM 1369 N N . ASP A 1 178 ? -11.608 3.900 -12.689 1.00 90.88 178 ASP A N 1
ATOM 1370 C CA . ASP A 1 178 ? -11.495 2.644 -13.428 1.00 90.88 178 ASP A CA 1
ATOM 1371 C C . ASP A 1 178 ? -10.148 2.610 -14.154 1.00 90.88 178 ASP A C 1
ATOM 1373 O O . ASP A 1 178 ? -10.020 2.921 -15.340 1.00 90.88 178 ASP A O 1
ATOM 1377 N N . ARG A 1 179 ? -9.106 2.258 -13.400 1.00 94.88 179 ARG A N 1
ATOM 1378 C CA . ARG A 1 179 ? -7.729 2.251 -13.904 1.00 94.88 179 ARG A CA 1
ATOM 1379 C C . ARG A 1 179 ? -7.522 1.220 -15.008 1.00 94.88 179 ARG A C 1
ATOM 1381 O O . ARG A 1 179 ? -6.626 1.399 -15.825 1.00 94.88 179 ARG A O 1
ATOM 1388 N N . LEU A 1 180 ? -8.343 0.167 -15.056 1.00 93.94 180 LEU A N 1
ATOM 1389 C CA . LEU A 1 180 ? -8.272 -0.838 -16.115 1.00 93.94 180 LEU A CA 1
ATOM 1390 C C . LEU A 1 180 ? -8.728 -0.245 -17.448 1.00 93.94 180 LEU A C 1
ATOM 1392 O O . LEU A 1 180 ? -7.996 -0.339 -18.429 1.00 93.94 180 LEU A O 1
ATOM 1396 N N . ALA A 1 181 ? -9.864 0.456 -17.461 1.00 93.75 181 ALA A N 1
ATOM 1397 C CA . ALA A 1 181 ? -10.331 1.152 -18.659 1.00 93.75 181 ALA A CA 1
ATOM 1398 C C . ALA A 1 181 ? -9.362 2.260 -19.118 1.00 93.75 181 ALA A C 1
ATOM 1400 O O . ALA A 1 181 ? -9.231 2.533 -20.313 1.00 93.75 181 ALA A O 1
ATOM 1401 N N . LEU A 1 182 ? -8.666 2.914 -18.182 1.00 95.94 182 LEU A N 1
ATOM 1402 C CA . LEU A 1 182 ? -7.677 3.947 -18.506 1.00 95.94 182 LEU A CA 1
ATOM 1403 C C . LEU A 1 182 ? -6.364 3.364 -19.046 1.00 95.94 182 LEU A C 1
ATOM 1405 O O . LEU A 1 182 ? -5.752 3.973 -19.922 1.00 95.94 182 LEU A O 1
ATOM 1409 N N . LEU A 1 183 ? -5.951 2.174 -18.596 1.00 95.81 183 LEU A N 1
ATOM 1410 C CA . LEU A 1 183 ? -4.7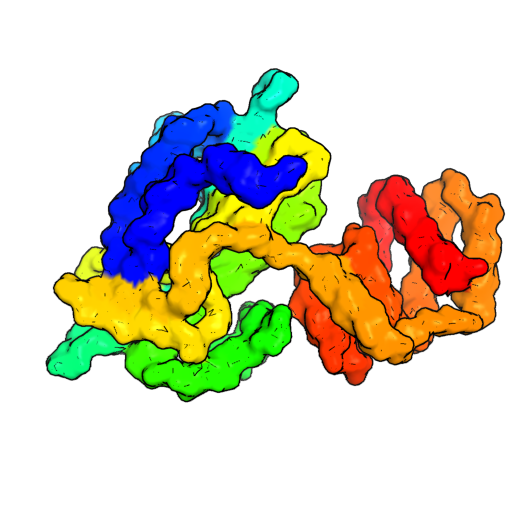74 1.473 -19.126 1.00 95.81 183 LEU A CA 1
ATOM 1411 C C . LEU A 1 183 ? -4.898 1.145 -20.621 1.00 95.81 183 LEU A C 1
ATOM 1413 O O . LEU A 1 183 ? -3.888 1.137 -21.329 1.00 95.81 183 LEU A O 1
ATOM 1417 N N . ASP A 1 184 ? -6.113 0.923 -21.123 1.00 94.50 184 ASP A N 1
ATOM 1418 C CA . ASP A 1 184 ? -6.346 0.687 -22.552 1.00 94.50 184 ASP A CA 1
ATOM 1419 C C . ASP A 1 184 ? -6.022 1.909 -23.420 1.00 94.50 184 ASP A C 1
ATOM 1421 O O . ASP A 1 184 ? -5.713 1.757 -24.604 1.00 94.50 184 ASP A O 1
ATOM 1425 N N . ARG A 1 185 ? -6.027 3.110 -22.826 1.00 95.19 185 ARG A N 1
ATOM 1426 C CA . ARG A 1 185 ? -5.676 4.374 -23.491 1.00 95.19 185 ARG A CA 1
ATOM 1427 C C . ARG A 1 185 ? -4.172 4.646 -23.513 1.00 95.19 185 ARG A C 1
ATOM 1429 O O . ARG A 1 185 ? -3.734 5.528 -24.246 1.00 95.19 185 ARG A O 1
ATOM 1436 N N . VAL A 1 186 ? -3.388 3.909 -22.728 1.00 96.38 186 VAL A N 1
ATOM 1437 C CA . VAL A 1 186 ? -1.923 4.007 -22.733 1.00 96.38 186 VAL A CA 1
ATOM 1438 C C . VAL A 1 186 ? -1.379 3.338 -23.992 1.00 96.38 186 VAL A C 1
ATOM 1440 O O . VAL A 1 186 ? -1.865 2.271 -24.387 1.00 96.38 186 VAL A O 1
ATOM 1443 N N . ASP A 1 187 ? -0.338 3.936 -24.588 1.00 95.06 187 ASP A N 1
ATOM 1444 C CA . ASP A 1 187 ? 0.417 3.325 -25.687 1.00 95.06 187 ASP A CA 1
ATOM 1445 C C . ASP A 1 187 ? 0.738 1.857 -25.335 1.00 95.06 187 ASP A C 1
ATOM 1447 O O . ASP A 1 187 ? 1.331 1.598 -24.277 1.00 95.06 187 ASP A O 1
ATOM 1451 N N . PRO A 1 188 ? 0.367 0.884 -26.191 1.00 95.00 188 PRO A N 1
ATOM 1452 C CA . PRO A 1 188 ? 0.632 -0.530 -25.952 1.00 95.00 188 PRO A CA 1
ATOM 1453 C C . PRO A 1 188 ? 2.084 -0.846 -25.568 1.00 95.00 188 PRO A C 1
ATOM 1455 O O . PRO A 1 188 ? 2.311 -1.779 -24.799 1.00 95.00 188 PRO A O 1
ATOM 1458 N N . ARG A 1 189 ? 3.061 -0.062 -26.047 1.00 94.56 189 ARG A N 1
ATOM 1459 C CA . ARG A 1 189 ? 4.480 -0.202 -25.686 1.00 94.56 189 ARG A CA 1
ATOM 1460 C C . ARG A 1 189 ? 4.727 0.021 -24.195 1.00 94.56 189 ARG A C 1
ATOM 1462 O O . ARG A 1 189 ? 5.529 -0.699 -23.613 1.00 94.56 189 ARG A O 1
ATOM 1469 N N . HIS A 1 190 ? 4.029 0.968 -23.571 1.00 97.06 190 HIS A N 1
ATOM 1470 C CA . HIS A 1 190 ? 4.223 1.354 -22.168 1.00 97.06 190 HIS A CA 1
ATOM 1471 C C . HIS A 1 190 ? 3.196 0.735 -21.214 1.00 97.06 190 HIS A C 1
ATOM 1473 O O . HIS A 1 190 ? 3.354 0.839 -19.997 1.00 97.06 190 HIS A O 1
ATOM 1479 N N . ARG A 1 191 ? 2.161 0.060 -21.729 1.00 97.06 191 ARG A N 1
ATOM 1480 C CA . ARG A 1 191 ? 1.052 -0.474 -20.923 1.00 97.06 191 ARG A CA 1
ATOM 1481 C C . ARG A 1 191 ? 1.510 -1.374 -19.773 1.00 97.06 191 ARG A C 1
ATOM 1483 O O . ARG A 1 191 ? 1.004 -1.236 -18.664 1.00 97.06 191 ARG A O 1
ATOM 1490 N N . SER A 1 192 ? 2.486 -2.252 -20.005 1.00 98.06 192 SER A N 1
ATOM 1491 C CA . SER A 1 192 ? 3.026 -3.139 -18.960 1.00 98.06 192 SER A CA 1
ATOM 1492 C C . SER A 1 192 ? 3.733 -2.358 -17.844 1.00 98.06 192 SER A C 1
ATOM 1494 O O . SER A 1 192 ? 3.608 -2.708 -16.672 1.00 98.06 192 SER A O 1
ATOM 1496 N N . VAL A 1 193 ? 4.434 -1.269 -18.186 1.00 98.38 193 VAL A N 1
ATOM 1497 C CA . VAL A 1 193 ? 5.063 -0.380 -17.194 1.00 98.38 193 VAL A CA 1
ATOM 1498 C C . VAL A 1 193 ? 3.997 0.386 -16.428 1.00 98.38 193 VAL A C 1
ATOM 1500 O O . VAL A 1 193 ? 4.036 0.400 -15.204 1.00 98.38 193 VAL A O 1
ATOM 1503 N N . ALA A 1 194 ? 3.020 0.974 -17.123 1.00 98.38 194 ALA A N 1
ATOM 1504 C CA . ALA A 1 194 ? 1.908 1.682 -16.494 1.00 98.38 194 ALA A CA 1
ATOM 1505 C C . ALA A 1 194 ? 1.152 0.776 -15.508 1.00 98.38 194 ALA A C 1
ATOM 1507 O O . ALA A 1 194 ? 0.890 1.179 -14.377 1.00 98.38 194 ALA A O 1
ATOM 1508 N N . LEU A 1 195 ? 0.885 -0.477 -15.890 1.00 98.44 195 LEU A N 1
ATOM 1509 C CA . LEU A 1 195 ? 0.274 -1.481 -15.019 1.00 98.44 195 LEU A CA 1
ATOM 1510 C C . LEU A 1 195 ? 1.101 -1.719 -13.745 1.00 98.44 195 LEU A C 1
ATOM 1512 O O . LEU A 1 195 ? 0.542 -1.752 -12.647 1.00 98.44 195 LEU A O 1
ATOM 1516 N N . ALA A 1 196 ? 2.424 -1.855 -13.871 1.00 98.69 196 ALA A N 1
ATOM 1517 C CA . ALA A 1 196 ? 3.317 -2.032 -12.729 1.00 98.69 196 ALA A CA 1
ATOM 1518 C C . ALA A 1 196 ? 3.393 -0.775 -11.838 1.00 98.69 196 ALA A C 1
ATOM 1520 O O . ALA A 1 196 ? 3.348 -0.908 -10.615 1.00 98.69 196 ALA A O 1
ATOM 1521 N N . LEU A 1 197 ? 3.442 0.429 -12.426 1.00 98.62 197 LEU A N 1
ATOM 1522 C CA . LEU A 1 197 ? 3.446 1.711 -11.705 1.00 98.62 197 LEU A CA 1
ATOM 1523 C C . LEU A 1 197 ? 2.181 1.862 -10.853 1.00 98.62 197 LEU A C 1
ATOM 1525 O O . LEU A 1 197 ? 2.271 2.110 -9.648 1.00 98.62 197 LEU A O 1
ATOM 1529 N N . ILE A 1 198 ? 1.012 1.633 -11.460 1.00 98.12 198 ILE A N 1
ATOM 1530 C CA . ILE A 1 198 ? -0.279 1.664 -10.766 1.00 98.12 198 ILE A CA 1
ATOM 1531 C C . ILE A 1 198 ? -0.307 0.614 -9.657 1.00 98.12 198 ILE A C 1
ATOM 1533 O O . ILE A 1 198 ? -0.671 0.934 -8.528 1.00 98.12 198 ILE A O 1
ATOM 1537 N N . SER A 1 199 ? 0.109 -0.625 -9.948 1.00 98.38 199 SER A N 1
ATOM 1538 C CA . SER A 1 199 ? 0.129 -1.688 -8.940 1.00 98.38 199 SER A CA 1
ATOM 1539 C C . SER A 1 199 ? 0.976 -1.278 -7.735 1.00 98.38 199 SER A C 1
ATOM 1541 O O . SER A 1 199 ? 0.452 -1.209 -6.626 1.00 98.38 199 SER A O 1
ATOM 1543 N N . ALA A 1 200 ? 2.241 -0.894 -7.939 1.00 98.56 200 ALA A N 1
ATOM 1544 C CA . ALA A 1 200 ? 3.127 -0.458 -6.858 1.00 98.56 200 ALA A CA 1
ATOM 1545 C C . ALA A 1 200 ? 2.514 0.692 -6.041 1.00 98.56 200 ALA A C 1
ATOM 1547 O O . ALA A 1 200 ? 2.538 0.677 -4.806 1.00 98.56 200 ALA A O 1
ATOM 1548 N N . ARG A 1 201 ? 1.906 1.668 -6.726 1.00 97.62 201 ARG A N 1
ATOM 1549 C CA . ARG A 1 201 ? 1.247 2.818 -6.106 1.00 97.62 201 ARG A CA 1
ATOM 1550 C C . ARG A 1 201 ? 0.046 2.429 -5.243 1.00 97.62 201 ARG A C 1
ATOM 1552 O O . ARG A 1 201 ? -0.162 3.040 -4.190 1.00 97.62 201 ARG A O 1
ATOM 1559 N N . LEU A 1 202 ? -0.751 1.456 -5.674 1.00 96.75 202 LEU A N 1
ATOM 1560 C CA . LEU A 1 202 ? -1.936 0.993 -4.951 1.00 96.75 202 LEU A CA 1
ATOM 1561 C C . LEU A 1 202 ? -1.598 -0.007 -3.832 1.00 96.75 202 LEU A C 1
ATOM 1563 O O . LEU A 1 202 ? -2.219 0.032 -2.771 1.00 96.75 202 LEU A O 1
ATOM 1567 N N . GLN A 1 203 ? -0.564 -0.835 -4.001 1.00 97.69 203 GLN A N 1
ATOM 1568 C CA . GLN A 1 203 ? -0.066 -1.701 -2.926 1.00 97.69 203 GLN A CA 1
ATOM 1569 C C . GLN A 1 203 ? 0.528 -0.870 -1.779 1.00 97.69 203 GLN A C 1
ATOM 1571 O O . GLN A 1 203 ? 0.184 -1.073 -0.616 1.00 97.69 203 GLN A O 1
ATOM 1576 N N . ALA A 1 204 ? 1.323 0.161 -2.091 1.00 97.94 204 ALA A N 1
ATOM 1577 C CA . ALA A 1 204 ? 1.768 1.129 -1.085 1.00 97.94 204 ALA A CA 1
ATOM 1578 C C . ALA A 1 204 ? 0.610 1.890 -0.450 1.00 97.94 204 ALA A C 1
ATOM 1580 O O . ALA A 1 204 ? 0.653 2.198 0.740 1.00 97.94 204 ALA A O 1
ATOM 1581 N N . ARG A 1 205 ? -0.457 2.148 -1.211 1.00 95.69 205 ARG A N 1
ATOM 1582 C CA . ARG A 1 205 ? -1.659 2.749 -0.647 1.00 95.69 205 ARG A CA 1
ATOM 1583 C C . ARG A 1 205 ? -2.326 1.837 0.385 1.00 95.69 205 ARG A C 1
ATOM 1585 O O . ARG A 1 205 ? -2.709 2.343 1.433 1.00 95.69 205 ARG A O 1
ATOM 1592 N N . SER A 1 206 ? -2.407 0.533 0.130 1.00 96.25 206 SER A N 1
ATOM 1593 C CA . SER A 1 206 ? -2.936 -0.451 1.089 1.00 96.25 206 SER A CA 1
ATOM 1594 C C . SER A 1 206 ? -2.128 -0.462 2.392 1.00 96.25 206 SER A C 1
ATOM 1596 O O . SER A 1 206 ? -2.707 -0.370 3.472 1.00 96.25 206 SER A O 1
ATOM 1598 N N . ALA A 1 207 ? -0.794 -0.424 2.300 1.00 97.69 207 ALA A N 1
ATOM 1599 C CA . ALA A 1 207 ? 0.078 -0.303 3.471 1.00 97.69 207 ALA A CA 1
ATOM 1600 C C . ALA A 1 207 ? -0.174 0.986 4.274 1.00 97.69 207 ALA A C 1
ATOM 1602 O O . ALA A 1 207 ? -0.217 0.961 5.502 1.00 97.69 207 ALA A O 1
ATOM 1603 N N . VAL A 1 208 ? -0.380 2.121 3.595 1.00 97.06 208 VAL A N 1
ATOM 1604 C CA . VAL A 1 208 ? -0.714 3.395 4.257 1.00 97.06 208 VAL A CA 1
ATOM 1605 C C . VAL A 1 208 ? -2.058 3.305 4.969 1.00 97.06 208 VAL A C 1
ATOM 1607 O O . VAL A 1 208 ? -2.172 3.803 6.081 1.00 97.06 208 VAL A O 1
ATOM 1610 N N . LEU A 1 209 ? -3.067 2.685 4.352 1.00 95.19 209 LEU A N 1
ATOM 1611 C CA . LEU A 1 209 ? -4.377 2.505 4.979 1.00 95.19 209 LEU A CA 1
ATOM 1612 C C . LEU A 1 209 ? -4.263 1.689 6.270 1.00 95.19 209 LEU A C 1
ATOM 1614 O O . LEU A 1 209 ? -4.834 2.070 7.288 1.00 95.19 209 LEU A O 1
ATOM 1618 N N . GLU A 1 210 ? -3.476 0.616 6.260 1.00 95.75 210 GLU A N 1
ATOM 1619 C CA . GLU A 1 210 ? -3.227 -0.158 7.474 1.00 95.75 210 GLU A CA 1
ATOM 1620 C C . GLU A 1 210 ? -2.454 0.650 8.524 1.00 95.75 210 GLU A C 1
ATOM 1622 O O . GLU A 1 210 ? -2.842 0.658 9.687 1.00 95.75 210 GLU A O 1
ATOM 1627 N N . ALA A 1 211 ? -1.432 1.413 8.124 1.00 96.06 211 ALA A N 1
ATOM 1628 C CA . ALA A 1 211 ? -0.711 2.322 9.020 1.00 96.06 211 ALA A CA 1
ATOM 1629 C C . ALA A 1 211 ? -1.618 3.415 9.618 1.00 96.06 211 ALA A C 1
ATOM 1631 O O . ALA A 1 211 ? -1.363 3.922 10.714 1.00 96.06 211 ALA A O 1
ATOM 1632 N N . GLN A 1 212 ? -2.659 3.811 8.881 1.00 93.50 212 GLN A N 1
ATOM 1633 C CA . GLN A 1 212 ? -3.635 4.796 9.321 1.00 93.50 212 GLN A CA 1
ATOM 1634 C C . GLN A 1 212 ? -4.564 4.256 10.401 1.00 93.50 212 GLN A C 1
ATOM 1636 O O . GLN A 1 212 ? -4.873 4.991 11.338 1.00 93.50 212 GLN A O 1
ATOM 1641 N N . ASP A 1 213 ? -4.972 2.999 10.266 1.00 91.88 213 ASP A N 1
ATOM 1642 C CA . ASP A 1 213 ? -5.936 2.344 11.148 1.00 91.88 213 ASP A CA 1
ATOM 1643 C C . ASP A 1 213 ? -5.281 1.672 12.362 1.00 91.88 213 ASP A C 1
ATOM 1645 O O . ASP A 1 213 ? -5.864 1.593 13.442 1.00 91.88 213 ASP A O 1
ATOM 1649 N N . HIS A 1 214 ? -4.052 1.191 12.194 1.00 92.62 214 HIS A N 1
ATOM 1650 C CA . HIS A 1 214 ? -3.323 0.471 13.220 1.00 92.62 214 HIS A CA 1
ATOM 1651 C C . HIS A 1 214 ? -2.746 1.419 14.279 1.00 92.62 214 HIS A C 1
ATOM 1653 O O . HIS A 1 214 ? -2.007 2.361 13.980 1.00 92.62 214 HIS A O 1
ATOM 1659 N N . ARG A 1 215 ? -3.025 1.117 15.551 1.00 91.38 215 ARG A N 1
ATOM 1660 C CA . ARG A 1 215 ? -2.345 1.731 16.693 1.00 91.38 215 ARG A CA 1
ATOM 1661 C C . ARG A 1 215 ? -1.070 0.934 17.001 1.00 91.38 215 ARG A C 1
ATOM 1663 O O . ARG A 1 215 ? -1.204 -0.177 17.513 1.00 91.38 215 ARG A O 1
ATOM 1670 N N . PRO A 1 216 ? 0.131 1.478 16.732 1.00 92.44 216 PRO A N 1
ATOM 1671 C CA . PRO A 1 216 ? 1.368 0.755 16.999 1.00 92.44 216 PRO A CA 1
ATOM 1672 C C . PRO A 1 216 ? 1.597 0.568 18.499 1.00 92.44 216 PRO A C 1
ATOM 1674 O O . PRO A 1 216 ? 1.169 1.397 19.310 1.00 92.44 216 PRO A O 1
ATOM 1677 N N . GLU A 1 217 ? 2.328 -0.485 18.862 1.00 89.50 217 GLU A N 1
ATOM 1678 C CA . GLU A 1 217 ? 2.708 -0.747 20.258 1.00 89.50 217 GLU A CA 1
ATOM 1679 C C . GLU A 1 217 ? 3.703 0.292 20.783 1.00 89.50 217 GLU A C 1
ATOM 1681 O O . GLU A 1 217 ? 3.717 0.627 21.969 1.00 89.50 217 GLU A O 1
ATOM 1686 N N . THR A 1 218 ? 4.526 0.830 19.881 1.00 89.19 218 THR A N 1
ATOM 1687 C CA . THR A 1 218 ? 5.535 1.849 20.181 1.00 89.19 218 THR A CA 1
ATOM 1688 C C . THR A 1 218 ? 5.391 3.058 19.253 1.00 89.19 218 THR A C 1
ATOM 1690 O O . THR A 1 218 ? 4.977 2.893 18.103 1.00 89.19 218 THR A O 1
ATOM 1693 N N . PRO A 1 219 ? 5.753 4.284 19.689 1.00 93.19 219 PRO A N 1
ATOM 1694 C CA . PRO A 1 219 ? 5.771 5.456 18.814 1.00 93.19 219 PRO A CA 1
ATOM 1695 C C . PRO A 1 219 ? 6.515 5.170 17.501 1.00 93.19 219 PRO A C 1
ATOM 1697 O O . PRO A 1 219 ? 7.725 4.941 17.501 1.00 93.19 219 PRO A O 1
ATOM 1700 N N . THR A 1 220 ? 5.800 5.187 16.375 1.00 94.88 220 THR A N 1
ATOM 1701 C CA . THR A 1 220 ? 6.336 4.716 15.088 1.00 94.88 220 THR A CA 1
ATOM 1702 C C . THR A 1 220 ? 6.098 5.731 13.975 1.00 94.88 220 THR A C 1
ATOM 1704 O O . THR A 1 220 ? 5.035 6.338 13.881 1.00 94.88 220 THR A O 1
ATOM 1707 N N . ILE A 1 221 ? 7.105 5.914 13.124 1.00 96.44 221 ILE A N 1
ATOM 1708 C CA . ILE A 1 221 ? 6.980 6.548 11.812 1.00 96.44 221 ILE A CA 1
ATOM 1709 C C . ILE A 1 221 ? 7.056 5.435 10.775 1.00 96.44 221 ILE A C 1
ATOM 1711 O O . ILE A 1 221 ? 8.036 4.688 10.750 1.00 96.44 221 ILE A O 1
ATOM 1715 N N . TYR A 1 222 ? 6.073 5.358 9.890 1.00 98.00 222 TYR A N 1
ATOM 1716 C CA . TYR A 1 222 ? 6.139 4.499 8.716 1.00 98.00 222 TYR A CA 1
ATOM 1717 C C . TYR A 1 222 ? 6.618 5.316 7.525 1.00 98.00 222 TYR A C 1
ATOM 1719 O O . TYR A 1 222 ? 6.039 6.357 7.209 1.00 98.00 222 TYR A O 1
ATOM 1727 N N . TRP A 1 223 ? 7.668 4.843 6.862 1.00 98.38 223 TRP A N 1
ATOM 1728 C CA . TRP A 1 223 ? 8.147 5.407 5.608 1.00 98.38 223 TRP A CA 1
ATOM 1729 C C . TRP A 1 223 ? 7.981 4.377 4.495 1.00 98.38 223 TRP A C 1
ATOM 1731 O O . TRP A 1 223 ? 8.741 3.415 4.414 1.00 98.38 223 TRP A O 1
ATOM 1741 N N . ILE A 1 224 ? 6.950 4.554 3.671 1.00 98.69 224 ILE A N 1
ATOM 1742 C CA . ILE A 1 224 ? 6.529 3.565 2.674 1.00 98.69 224 ILE A CA 1
ATOM 1743 C C . ILE A 1 224 ? 6.952 4.057 1.290 1.00 98.69 224 ILE A C 1
ATOM 1745 O O . ILE A 1 224 ? 6.493 5.105 0.838 1.00 98.69 224 ILE A O 1
ATOM 1749 N N . VAL A 1 225 ? 7.815 3.309 0.604 1.00 98.69 225 VAL A N 1
ATOM 1750 C CA . VAL A 1 225 ? 8.383 3.684 -0.699 1.00 98.69 225 VAL A CA 1
ATOM 1751 C C . VAL A 1 225 ? 7.969 2.668 -1.759 1.00 98.69 225 VAL A C 1
ATOM 1753 O O . VAL A 1 225 ? 8.335 1.492 -1.698 1.00 98.69 225 VAL A O 1
ATOM 1756 N N . ALA A 1 226 ? 7.221 3.139 -2.754 1.00 98.69 226 ALA A N 1
ATOM 1757 C CA . ALA A 1 226 ? 6.750 2.345 -3.882 1.00 98.69 226 ALA A CA 1
ATOM 1758 C C . ALA A 1 226 ? 7.722 2.452 -5.059 1.00 98.69 226 ALA A C 1
ATOM 1760 O O . ALA A 1 226 ? 8.174 3.549 -5.388 1.00 98.69 226 ALA A O 1
ATOM 1761 N N . GLY A 1 227 ? 8.010 1.333 -5.716 1.00 98.69 227 GLY A N 1
ATOM 1762 C CA . GLY A 1 227 ? 8.861 1.287 -6.901 1.00 98.69 227 GLY A CA 1
ATOM 1763 C C . GLY A 1 227 ? 8.436 0.228 -7.909 1.00 98.69 227 GLY A C 1
ATOM 1764 O O . GLY A 1 227 ? 7.629 -0.651 -7.604 1.00 98.69 227 GLY A O 1
ATOM 1765 N N . VAL A 1 228 ? 9.000 0.315 -9.107 1.00 98.88 228 VAL A N 1
ATOM 1766 C CA . VAL A 1 228 ? 8.898 -0.710 -10.147 1.00 98.88 228 VAL A CA 1
ATOM 1767 C C . VAL A 1 228 ? 10.295 -1.166 -10.523 1.00 98.88 228 VAL A C 1
ATOM 1769 O O . VAL A 1 228 ? 11.074 -0.370 -11.046 1.00 98.88 228 VAL A O 1
ATOM 1772 N N . THR A 1 229 ? 10.596 -2.438 -10.282 1.00 98.88 229 THR A N 1
ATOM 1773 C CA . THR A 1 229 ? 11.819 -3.072 -10.775 1.00 98.88 229 THR A CA 1
ATOM 1774 C C . THR A 1 229 ? 11.692 -3.300 -12.284 1.00 98.88 229 THR A C 1
ATOM 1776 O O . THR A 1 229 ? 10.701 -3.851 -12.767 1.00 98.88 229 THR A O 1
ATOM 1779 N N . LEU A 1 230 ? 12.687 -2.849 -13.040 1.00 98.69 230 LEU A N 1
ATOM 1780 C CA . LEU A 1 230 ? 12.829 -3.098 -14.469 1.00 98.69 230 LEU A CA 1
ATOM 1781 C C . LEU A 1 230 ? 13.793 -4.267 -14.658 1.00 98.69 230 LEU A C 1
ATOM 1783 O O . LEU A 1 230 ? 15.007 -4.052 -14.677 1.00 98.69 230 LEU A O 1
ATOM 1787 N N . ASN A 1 231 ? 13.247 -5.478 -14.796 1.00 98.56 231 ASN A N 1
ATOM 1788 C CA . ASN A 1 231 ? 14.057 -6.683 -14.941 1.00 98.56 231 ASN A CA 1
ATOM 1789 C C . ASN A 1 231 ? 14.647 -6.764 -16.349 1.00 98.56 231 ASN A C 1
ATOM 1791 O O . ASN A 1 231 ? 13.905 -6.677 -17.336 1.00 98.56 231 ASN A O 1
ATOM 1795 N N . LYS A 1 232 ? 15.963 -6.934 -16.458 1.00 96.69 232 LYS A N 1
ATOM 1796 C CA . LYS A 1 232 ? 16.680 -6.873 -17.738 1.00 96.69 232 LYS A CA 1
ATOM 1797 C C . LYS A 1 232 ? 17.632 -8.053 -17.933 1.00 96.69 232 LYS A C 1
ATOM 1799 O O . LYS A 1 232 ? 17.947 -8.768 -16.991 1.00 96.69 232 LYS A O 1
ATOM 1804 N N . PRO A 1 233 ? 18.129 -8.255 -19.168 1.00 94.62 233 PRO A N 1
ATOM 1805 C CA . PRO A 1 233 ? 19.262 -9.148 -19.403 1.00 94.62 233 PRO A CA 1
ATOM 1806 C C . PRO A 1 233 ? 20.570 -8.649 -18.766 1.00 94.62 233 PRO A C 1
ATOM 1808 O O . PRO A 1 233 ? 21.456 -9.451 -18.477 1.00 94.62 233 PRO A O 1
ATOM 1811 N N . ASP A 1 234 ? 20.718 -7.328 -18.618 1.00 93.75 234 ASP A N 1
ATOM 1812 C CA . ASP A 1 234 ? 21.804 -6.690 -17.874 1.00 93.75 234 ASP A CA 1
ATOM 1813 C C . ASP A 1 234 ? 21.355 -6.369 -16.437 1.00 93.75 234 ASP A C 1
ATOM 1815 O O . ASP A 1 234 ? 20.450 -7.010 -15.918 1.00 93.75 234 ASP A O 1
ATOM 1819 N N . ARG A 1 235 ? 22.021 -5.427 -15.759 1.00 96.75 235 ARG A N 1
ATOM 1820 C CA . ARG A 1 235 ? 21.664 -5.075 -14.380 1.00 96.75 235 ARG A CA 1
ATOM 1821 C C . ARG A 1 235 ? 20.289 -4.429 -14.300 1.00 96.75 235 ARG A C 1
ATOM 1823 O O . ARG A 1 235 ? 20.013 -3.453 -15.011 1.00 96.75 235 ARG A O 1
ATOM 1830 N N . ASP A 1 236 ? 19.501 -4.896 -13.344 1.00 98.50 236 ASP A N 1
ATOM 1831 C CA . ASP A 1 236 ? 18.193 -4.337 -13.052 1.00 98.50 236 ASP A CA 1
ATOM 1832 C C . ASP A 1 236 ? 18.290 -2.868 -12.601 1.00 98.50 236 ASP A C 1
ATOM 1834 O O . ASP A 1 236 ? 19.269 -2.388 -12.015 1.00 98.50 236 ASP A O 1
ATOM 1838 N N . SER A 1 237 ? 17.229 -2.124 -12.888 1.00 98.69 237 SER A N 1
ATOM 1839 C CA . SER A 1 237 ? 17.023 -0.759 -12.402 1.00 98.69 237 SER A CA 1
ATOM 1840 C C . SER A 1 237 ? 15.646 -0.637 -11.766 1.00 98.69 237 SER A C 1
ATOM 1842 O O . SER A 1 237 ? 14.833 -1.555 -11.822 1.00 98.69 237 SER A O 1
ATOM 1844 N N . GLU A 1 238 ? 15.372 0.499 -11.143 1.00 98.69 238 GLU A N 1
ATOM 1845 C CA . GLU A 1 238 ? 14.097 0.792 -10.514 1.00 98.69 238 GLU A CA 1
ATOM 1846 C C . GLU A 1 238 ? 13.595 2.174 -10.926 1.00 98.69 238 GLU A C 1
ATOM 1848 O O . GLU A 1 238 ? 14.368 3.121 -11.068 1.00 98.69 238 GLU A O 1
ATOM 1853 N N . ILE A 1 239 ? 12.281 2.288 -11.088 1.00 98.69 239 ILE A N 1
ATOM 1854 C CA . ILE A 1 239 ? 11.584 3.571 -11.108 1.00 98.69 239 ILE A CA 1
ATOM 1855 C C . ILE A 1 239 ? 10.906 3.736 -9.758 1.00 98.69 239 ILE A C 1
ATOM 1857 O O . ILE A 1 239 ? 10.013 2.957 -9.416 1.00 98.69 239 ILE A O 1
ATOM 1861 N N . VAL A 1 240 ? 11.293 4.754 -8.991 1.00 98.69 240 VAL A N 1
ATOM 1862 C CA . VAL A 1 240 ? 10.554 5.090 -7.773 1.00 98.69 240 VAL A CA 1
ATOM 1863 C C . VAL A 1 240 ? 9.229 5.727 -8.182 1.00 98.69 240 VAL A C 1
ATOM 1865 O O . VAL A 1 240 ? 9.200 6.681 -8.951 1.00 98.69 240 VAL A O 1
ATOM 1868 N N . VAL A 1 241 ? 8.117 5.208 -7.673 1.00 98.44 241 VAL A N 1
ATOM 1869 C CA . VAL A 1 241 ? 6.774 5.714 -7.997 1.00 98.44 241 VAL A CA 1
ATOM 1870 C C . VAL A 1 241 ? 6.368 6.824 -7.037 1.00 98.44 241 VAL A C 1
ATOM 1872 O O . VAL A 1 241 ? 5.788 7.833 -7.434 1.00 98.44 241 VAL A O 1
ATOM 1875 N N . GLY A 1 242 ? 6.696 6.655 -5.759 1.00 98.00 242 GLY A N 1
ATOM 1876 C CA . GLY A 1 242 ? 6.380 7.635 -4.736 1.00 98.00 242 GLY A CA 1
ATOM 1877 C C . GLY A 1 242 ? 6.762 7.183 -3.336 1.00 98.00 242 GLY A C 1
ATOM 1878 O O . GLY A 1 242 ? 7.167 6.044 -3.101 1.00 98.00 242 GLY A O 1
ATOM 1879 N N . SER A 1 243 ? 6.616 8.111 -2.401 1.00 97.88 243 SER A N 1
ATOM 1880 C CA . SER A 1 243 ? 6.975 7.958 -0.999 1.00 97.88 243 SER A CA 1
ATOM 1881 C C . SER A 1 243 ? 5.840 8.467 -0.119 1.00 97.88 243 SER A C 1
ATOM 1883 O O . SER A 1 243 ? 5.318 9.560 -0.346 1.00 97.88 243 SER A O 1
ATOM 1885 N N . TYR A 1 244 ? 5.506 7.704 0.916 1.00 98.00 244 TYR A N 1
ATOM 1886 C CA . TYR A 1 244 ? 4.587 8.101 1.973 1.00 98.00 244 TYR A CA 1
ATOM 1887 C C . TYR A 1 244 ? 5.283 8.180 3.313 1.00 98.00 244 TYR A C 1
ATOM 1889 O O . TYR A 1 244 ? 6.109 7.329 3.632 1.00 98.00 244 TYR A O 1
ATOM 1897 N N . VAL A 1 245 ? 4.868 9.138 4.131 1.00 97.31 245 VAL A N 1
ATOM 1898 C CA . VAL A 1 245 ? 5.252 9.206 5.540 1.00 97.31 245 VAL A CA 1
ATOM 1899 C C . VAL A 1 245 ? 3.989 9.225 6.383 1.00 97.31 245 VAL A C 1
ATOM 1901 O O . VAL A 1 245 ? 3.132 10.076 6.166 1.00 97.31 245 VAL A O 1
ATOM 1904 N N . VAL A 1 246 ? 3.884 8.297 7.331 1.00 96.62 246 VAL A N 1
ATOM 1905 C CA . VAL A 1 246 ? 2.770 8.187 8.281 1.00 96.62 246 VAL A CA 1
ATOM 1906 C C . VAL A 1 246 ? 3.349 8.268 9.693 1.00 96.62 246 VAL A C 1
ATOM 1908 O O . VAL A 1 246 ? 4.049 7.357 10.134 1.00 96.62 246 VAL A O 1
ATOM 1911 N N . ASP A 1 247 ? 3.103 9.369 10.404 1.00 95.31 247 ASP A N 1
ATOM 1912 C CA . ASP A 1 247 ? 3.577 9.574 11.780 1.00 95.31 247 ASP A CA 1
ATOM 1913 C C . ASP A 1 247 ? 2.520 9.122 12.790 1.00 95.31 247 ASP A C 1
ATOM 1915 O O . ASP A 1 247 ? 1.412 9.662 12.833 1.00 95.31 247 ASP A O 1
ATOM 1919 N N . ARG A 1 248 ? 2.862 8.126 13.608 1.00 94.12 248 ARG A N 1
ATOM 1920 C CA . ARG A 1 248 ? 2.031 7.576 14.690 1.00 94.12 248 ARG A CA 1
ATOM 1921 C C . ARG A 1 248 ? 2.741 7.654 16.041 1.00 94.12 248 ARG A C 1
ATOM 1923 O O . ARG A 1 248 ? 2.516 6.830 16.923 1.00 94.12 248 ARG A O 1
ATOM 1930 N N . ARG A 1 249 ? 3.626 8.639 16.229 1.00 91.25 249 ARG A N 1
ATOM 1931 C CA . ARG A 1 249 ? 4.321 8.845 17.512 1.00 91.25 249 ARG A CA 1
ATOM 1932 C C . ARG A 1 249 ? 3.463 9.479 18.608 1.00 91.25 249 ARG A C 1
ATOM 1934 O O . ARG A 1 249 ? 3.854 9.420 19.768 1.00 91.25 249 ARG A O 1
ATOM 1941 N N . GLY A 1 250 ? 2.344 10.106 18.260 1.00 84.56 250 GLY A N 1
ATOM 1942 C CA . GLY A 1 250 ? 1.453 10.778 19.207 1.00 84.56 250 GLY A CA 1
ATOM 1943 C C .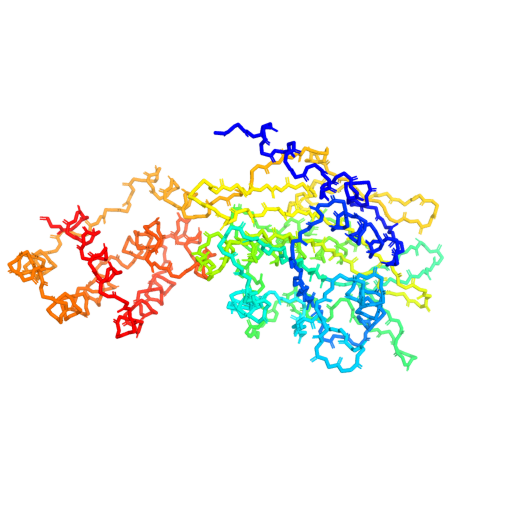 GLY A 1 250 ? 0.025 10.875 18.679 1.00 84.56 250 GLY A C 1
ATOM 1944 O O . GLY A 1 250 ? -0.305 10.259 17.670 1.00 84.56 250 GLY A O 1
ATOM 1945 N N . GLU A 1 251 ? -0.815 11.655 19.362 1.00 77.44 251 GLU A N 1
ATOM 1946 C CA . GLU A 1 251 ? -2.231 11.833 18.996 1.00 77.44 251 GLU A CA 1
ATOM 1947 C C . GLU A 1 251 ? -2.415 12.614 17.689 1.00 77.44 251 GLU A C 1
ATOM 1949 O O . GLU A 1 251 ? -3.333 12.340 16.919 1.00 77.44 251 GLU A O 1
ATOM 1954 N N . ALA A 1 252 ? -1.524 13.574 17.417 1.00 75.56 252 ALA A N 1
ATOM 1955 C CA . ALA A 1 252 ? -1.505 14.288 16.150 1.00 75.56 252 ALA A CA 1
ATOM 1956 C C . ALA A 1 252 ? -0.882 13.396 15.070 1.00 75.56 252 ALA A C 1
ATOM 1958 O O . ALA A 1 252 ? 0.334 13.188 15.042 1.00 75.56 252 ALA A O 1
ATOM 1959 N N . THR A 1 253 ? -1.727 12.883 14.183 1.00 83.06 253 THR A N 1
ATOM 1960 C CA . THR A 1 253 ? -1.310 12.088 13.031 1.00 83.06 253 THR A CA 1
ATOM 1961 C C . THR A 1 253 ? -0.896 12.985 11.870 1.00 83.06 253 THR A C 1
ATOM 1963 O O . THR A 1 253 ? -1.331 14.130 11.728 1.00 83.06 253 THR A O 1
ATOM 1966 N N . THR A 1 254 ? 0.022 12.497 11.045 1.00 89.25 254 THR A N 1
ATOM 1967 C CA . THR A 1 254 ? 0.487 13.203 9.849 1.00 89.25 254 THR A CA 1
ATOM 1968 C C . THR A 1 254 ? 0.748 12.186 8.766 1.00 89.25 254 THR A C 1
ATOM 1970 O O . THR A 1 254 ? 1.607 11.322 8.944 1.00 89.25 254 THR A O 1
ATOM 1973 N N . ASP A 1 255 ? 0.028 12.321 7.656 1.00 94.06 255 ASP A N 1
ATOM 1974 C CA . ASP A 1 255 ? 0.085 11.375 6.552 1.00 94.06 255 ASP A CA 1
ATOM 1975 C C . ASP A 1 255 ? 0.380 12.150 5.270 1.00 94.06 255 ASP A C 1
ATOM 1977 O O . ASP A 1 255 ? -0.456 12.905 4.776 1.00 94.06 255 ASP A O 1
ATOM 1981 N N . LEU A 1 256 ? 1.590 11.995 4.748 1.00 95.50 256 LEU A N 1
ATOM 1982 C CA . LEU A 1 256 ? 2.091 12.740 3.596 1.00 95.50 256 LEU A CA 1
ATOM 1983 C C . LEU A 1 256 ? 2.387 11.792 2.442 1.00 95.50 256 LEU A C 1
ATOM 1985 O O . LEU A 1 256 ? 2.828 10.665 2.655 1.00 95.50 256 LEU A O 1
ATOM 1989 N N . TYR A 1 257 ? 2.205 12.281 1.222 1.00 96.38 257 TYR A N 1
ATOM 1990 C CA . TYR A 1 257 ? 2.547 11.609 -0.021 1.00 96.38 257 TYR A CA 1
ATOM 1991 C C . TYR A 1 257 ? 3.298 12.555 -0.959 1.00 96.38 257 TYR A C 1
ATOM 1993 O O . TYR A 1 257 ? 2.884 13.698 -1.160 1.00 96.38 257 TYR A O 1
ATOM 2001 N N . ARG A 1 258 ? 4.367 12.060 -1.583 1.00 96.44 258 ARG A N 1
ATOM 2002 C CA . ARG A 1 258 ? 5.042 12.712 -2.712 1.00 96.44 258 ARG A CA 1
ATOM 2003 C C . ARG A 1 258 ? 5.327 11.654 -3.774 1.00 96.44 258 ARG A C 1
ATOM 2005 O O . ARG A 1 258 ? 5.993 10.661 -3.485 1.00 96.44 258 ARG A O 1
ATOM 2012 N N . GLY A 1 259 ? 4.824 11.860 -4.984 1.00 97.19 259 GLY A N 1
ATOM 2013 C CA . GLY A 1 259 ? 5.099 10.989 -6.121 1.00 97.19 259 GLY A CA 1
ATOM 2014 C C . GLY A 1 259 ? 4.051 11.060 -7.219 1.00 97.19 259 GLY A C 1
ATOM 2015 O O . GLY A 1 259 ? 3.171 11.925 -7.164 1.00 97.19 259 GLY A O 1
ATOM 2016 N N . LEU A 1 260 ? 4.148 10.126 -8.166 1.00 97.38 260 LEU A N 1
ATOM 2017 C CA . LEU A 1 260 ? 3.226 9.993 -9.293 1.00 97.38 260 LEU A CA 1
ATOM 2018 C C . LEU A 1 260 ? 1.790 9.715 -8.813 1.00 97.38 260 LEU A C 1
ATOM 2020 O O . LEU A 1 260 ? 1.553 9.150 -7.739 1.00 97.38 260 LEU A O 1
ATOM 2024 N N . GLY A 1 261 ? 0.808 10.111 -9.602 1.00 95.25 261 GLY A N 1
ATOM 2025 C CA . GLY A 1 261 ? -0.578 9.705 -9.496 1.00 95.25 261 GLY A CA 1
ATOM 2026 C C . GLY A 1 261 ? -0.791 8.249 -9.870 1.00 95.25 261 GLY A C 1
ATOM 2027 O O . GLY A 1 261 ? 0.131 7.508 -10.202 1.00 95.25 261 GLY A O 1
ATOM 2028 N N . ASP A 1 262 ? -2.043 7.830 -9.780 1.00 94.19 262 ASP A N 1
ATOM 2029 C CA . ASP A 1 262 ? -2.517 6.486 -10.093 1.00 94.19 262 ASP A CA 1
ATOM 2030 C C . ASP A 1 262 ? -3.486 6.456 -11.284 1.00 94.19 262 ASP A C 1
ATOM 2032 O O . ASP A 1 262 ? -4.069 5.409 -11.566 1.00 94.19 262 ASP A O 1
ATOM 2036 N N . ASP A 1 263 ? -3.650 7.590 -11.972 1.00 95.44 263 ASP A N 1
ATOM 2037 C CA . ASP A 1 263 ? -4.361 7.697 -13.243 1.00 95.44 263 ASP A CA 1
ATOM 2038 C C . ASP A 1 263 ? -3.347 7.620 -14.399 1.00 95.44 263 ASP A C 1
ATOM 2040 O O . ASP A 1 263 ? -2.594 8.573 -14.621 1.00 95.44 263 ASP A O 1
ATOM 2044 N N . PRO A 1 264 ? -3.306 6.507 -15.152 1.00 95.25 264 PRO A N 1
ATOM 2045 C CA . PRO A 1 264 ? -2.314 6.335 -16.204 1.00 95.25 264 PRO A CA 1
ATOM 2046 C C . PRO A 1 264 ? -2.539 7.220 -17.430 1.00 95.25 264 PRO A C 1
ATOM 2048 O O . PRO A 1 264 ? -1.643 7.312 -18.266 1.00 95.25 264 PRO A O 1
ATOM 2051 N N . SER A 1 265 ? -3.702 7.866 -17.566 1.00 94.12 265 SER A N 1
ATOM 2052 C CA . SER A 1 265 ? -3.956 8.790 -18.677 1.00 94.12 265 SER A CA 1
ATOM 2053 C C . SER A 1 265 ? -3.181 10.106 -18.554 1.00 94.12 265 SER A C 1
ATOM 2055 O O . SER A 1 265 ? -3.035 10.813 -19.547 1.00 94.12 265 SER A O 1
ATOM 2057 N N . HIS A 1 266 ? -2.635 10.397 -17.367 1.00 95.69 266 HIS A N 1
ATOM 2058 C CA . HIS A 1 266 ? -1.778 11.554 -17.102 1.00 95.69 266 HIS A CA 1
ATOM 2059 C C . HIS A 1 266 ? -0.278 11.237 -17.214 1.00 95.69 266 HIS A C 1
ATOM 2061 O O . HIS A 1 266 ? 0.543 12.131 -17.023 1.00 95.69 266 HIS A O 1
ATOM 2067 N N . TYR A 1 267 ? 0.102 9.984 -17.493 1.00 97.44 267 TYR A N 1
ATOM 2068 C CA . TYR A 1 267 ? 1.511 9.609 -17.601 1.00 97.44 267 TYR A CA 1
ATOM 2069 C C . TYR A 1 267 ? 2.110 10.030 -18.942 1.00 97.44 267 TYR A C 1
ATOM 2071 O O . TYR A 1 267 ? 1.685 9.586 -20.009 1.00 97.44 267 TYR A O 1
ATOM 2079 N N . GLU A 1 268 ? 3.178 10.813 -18.867 1.00 97.69 268 GLU A N 1
ATOM 2080 C CA . GLU A 1 268 ? 4.025 11.164 -19.999 1.00 97.69 268 GLU A CA 1
ATOM 2081 C C . GLU A 1 268 ? 5.304 10.329 -19.951 1.00 97.69 268 GLU A C 1
ATOM 2083 O O . GLU A 1 268 ? 6.112 10.472 -19.032 1.00 97.69 268 GLU A O 1
ATOM 2088 N N . PHE A 1 269 ? 5.488 9.455 -20.942 1.00 97.25 269 PHE A N 1
ATOM 2089 C CA . PHE A 1 269 ? 6.672 8.606 -21.065 1.00 97.25 269 PHE A CA 1
ATOM 2090 C C . PHE A 1 269 ? 7.693 9.252 -21.998 1.00 97.25 269 PHE A C 1
ATOM 2092 O O . PHE A 1 269 ? 7.368 9.614 -23.131 1.00 97.25 269 PHE A O 1
ATOM 2099 N N . SER A 1 270 ? 8.942 9.340 -21.554 1.00 96.38 270 SER A N 1
ATOM 2100 C CA . SER A 1 270 ? 10.064 9.747 -22.393 1.00 96.38 270 SER A CA 1
ATOM 2101 C C . SER A 1 270 ? 11.270 8.838 -22.174 1.00 96.38 270 SER A C 1
ATOM 2103 O O . SER A 1 270 ? 11.474 8.270 -21.103 1.00 96.38 270 SER A O 1
ATOM 2105 N N . GLU A 1 271 ? 12.081 8.670 -23.217 1.00 93.19 271 GLU A N 1
ATOM 2106 C CA . GLU A 1 271 ? 13.347 7.950 -23.121 1.00 93.19 271 GLU A CA 1
ATOM 2107 C C . GLU A 1 271 ? 14.501 8.909 -23.406 1.00 93.19 271 GLU A C 1
ATOM 2109 O O . GLU A 1 271 ? 14.616 9.460 -24.502 1.00 93.19 271 GLU A O 1
ATOM 2114 N N . ALA A 1 272 ? 15.383 9.088 -22.426 1.00 88.06 272 ALA A N 1
ATOM 2115 C CA . ALA A 1 272 ? 16.577 9.912 -22.554 1.00 88.06 272 ALA A CA 1
ATOM 2116 C C . ALA A 1 272 ? 17.795 9.130 -22.061 1.00 88.06 272 ALA A C 1
ATOM 2118 O O . ALA A 1 272 ? 17.768 8.526 -20.991 1.00 88.06 272 ALA A O 1
ATOM 2119 N N . HIS A 1 273 ?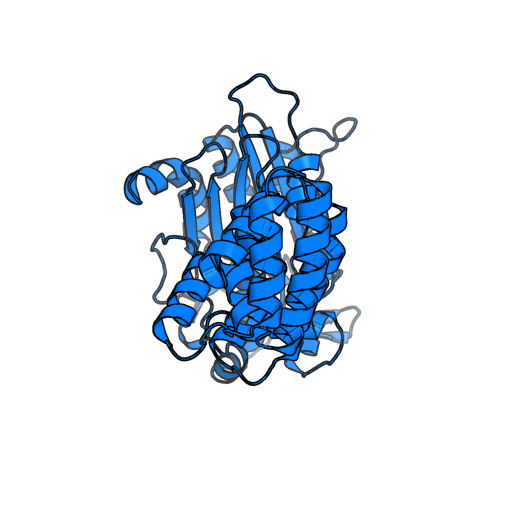 18.884 9.130 -22.836 1.00 88.12 273 HIS A N 1
ATOM 2120 C CA . HIS A 1 273 ? 20.134 8.444 -22.471 1.00 88.12 273 HIS A CA 1
ATOM 2121 C C . HIS A 1 273 ? 19.929 6.972 -22.054 1.00 88.12 273 HIS A C 1
ATOM 2123 O O . HIS A 1 273 ? 20.535 6.493 -21.095 1.00 88.12 273 HIS A O 1
ATOM 2129 N N . HIS A 1 274 ? 19.046 6.258 -22.764 1.00 87.88 274 HIS A N 1
ATOM 2130 C CA . HIS A 1 274 ? 18.664 4.865 -22.486 1.00 87.88 274 HIS A CA 1
ATOM 2131 C C . HIS A 1 274 ? 17.977 4.623 -21.131 1.00 87.88 274 HIS A C 1
ATOM 2133 O O . HIS A 1 274 ? 17.924 3.477 -20.674 1.00 87.88 274 HIS A O 1
ATOM 2139 N N . ARG A 1 275 ? 17.444 5.675 -20.505 1.00 94.38 275 ARG A N 1
ATOM 2140 C CA . ARG A 1 275 ? 16.649 5.621 -19.277 1.00 94.38 275 ARG A CA 1
ATOM 2141 C C . ARG A 1 275 ? 15.218 6.034 -19.574 1.00 94.38 275 ARG A C 1
ATOM 2143 O O . ARG A 1 275 ? 14.996 6.954 -20.358 1.00 94.38 275 ARG A O 1
ATOM 2150 N N . LEU A 1 276 ? 14.275 5.335 -18.955 1.00 97.00 276 LEU A N 1
ATOM 2151 C CA . LEU A 1 276 ? 12.870 5.705 -18.971 1.00 97.00 276 LEU A CA 1
ATOM 2152 C C . LEU A 1 276 ? 12.626 6.809 -17.938 1.00 97.00 276 LEU A C 1
ATOM 2154 O O . LEU A 1 276 ? 13.083 6.711 -16.799 1.00 97.00 276 LEU A O 1
ATOM 2158 N N . GLU A 1 277 ? 11.890 7.832 -18.338 1.00 97.88 277 GLU A N 1
ATOM 2159 C CA . GLU A 1 277 ? 11.373 8.878 -17.470 1.00 97.88 277 GLU A CA 1
ATOM 2160 C C . GLU A 1 277 ? 9.847 8.940 -17.621 1.00 97.88 277 GLU A C 1
ATOM 2162 O O . GLU A 1 277 ? 9.310 8.839 -18.726 1.00 97.88 277 GLU A O 1
ATOM 2167 N N . ILE A 1 278 ? 9.151 9.060 -16.493 1.00 97.75 278 ILE A N 1
ATOM 2168 C CA . ILE A 1 278 ? 7.702 9.200 -16.399 1.00 97.75 278 ILE A CA 1
ATOM 2169 C C . ILE A 1 278 ? 7.391 10.459 -15.605 1.00 97.75 278 ILE A C 1
ATOM 2171 O O . ILE A 1 278 ? 7.890 10.641 -14.492 1.00 97.75 278 ILE A O 1
ATOM 2175 N N . ARG A 1 279 ? 6.533 11.305 -16.167 1.00 97.12 279 ARG A N 1
ATOM 2176 C CA . ARG A 1 279 ? 6.008 12.503 -15.509 1.00 97.12 279 ARG A CA 1
ATOM 2177 C C . ARG A 1 279 ? 4.488 12.468 -15.463 1.00 97.12 279 ARG A C 1
ATOM 2179 O O . ARG A 1 279 ? 3.858 11.765 -16.247 1.00 97.12 279 ARG A O 1
ATOM 2186 N N . ASP A 1 280 ? 3.929 13.248 -14.549 1.00 95.69 280 ASP A N 1
ATOM 2187 C CA . ASP A 1 280 ? 2.515 13.604 -14.525 1.00 95.69 280 ASP A CA 1
ATOM 2188 C C . ASP A 1 280 ? 2.323 15.013 -13.951 1.00 95.69 280 ASP A C 1
ATOM 2190 O O . ASP A 1 280 ? 3.279 15.683 -13.548 1.00 95.69 280 ASP A O 1
ATOM 2194 N N . ASP A 1 281 ? 1.070 15.455 -13.903 1.00 92.56 281 ASP A N 1
ATOM 2195 C CA . ASP A 1 281 ? 0.654 16.767 -13.408 1.00 92.56 281 ASP A CA 1
ATOM 2196 C C . ASP A 1 281 ? 0.725 16.918 -11.878 1.00 92.56 281 ASP A C 1
ATOM 2198 O O . ASP A 1 281 ? 0.428 17.988 -11.338 1.00 92.56 281 ASP A O 1
ATOM 2202 N N . GLN A 1 282 ? 1.120 15.868 -11.158 1.00 89.94 282 GLN A N 1
ATOM 2203 C CA . GLN A 1 282 ? 1.099 15.836 -9.703 1.00 89.94 282 GLN A CA 1
ATOM 2204 C C . GLN A 1 282 ? 2.489 15.987 -9.078 1.00 89.94 282 GLN A C 1
ATOM 2206 O O . GLN A 1 282 ? 2.598 16.344 -7.897 1.00 89.94 282 GLN A O 1
ATOM 2211 N N . LEU A 1 283 ? 3.552 15.747 -9.844 1.00 88.06 283 LEU A N 1
ATOM 2212 C CA . LEU A 1 283 ? 4.920 16.071 -9.449 1.00 88.06 283 LEU A CA 1
ATOM 2213 C C . LEU A 1 283 ? 5.201 17.581 -9.574 1.00 88.06 283 LEU A C 1
ATOM 2215 O O . LEU A 1 283 ? 4.748 18.209 -10.527 1.00 88.06 283 LEU A O 1
ATOM 2219 N N . PRO A 1 284 ? 5.978 18.193 -8.650 1.00 84.19 284 PRO A N 1
ATOM 2220 C CA . PRO A 1 284 ? 6.698 17.610 -7.503 1.00 84.19 284 PRO A CA 1
ATOM 2221 C C . PRO A 1 284 ? 5.955 17.731 -6.150 1.00 84.19 284 PRO A C 1
ATOM 2223 O O . PRO A 1 284 ? 6.567 17.634 -5.083 1.00 84.19 284 PRO A O 1
ATOM 2226 N N . THR A 1 285 ? 4.650 17.995 -6.164 1.00 89.50 285 THR A N 1
ATOM 2227 C CA . THR A 1 285 ? 3.900 18.487 -4.999 1.00 89.50 285 THR A CA 1
ATOM 2228 C C . THR A 1 285 ? 3.747 17.448 -3.874 1.00 89.50 285 THR A C 1
ATOM 2230 O O . THR A 1 285 ? 3.359 16.301 -4.110 1.00 89.50 285 THR A O 1
ATOM 2233 N N . VAL A 1 286 ? 3.998 17.865 -2.620 1.00 91.81 286 VAL A N 1
ATOM 2234 C CA . VAL A 1 286 ? 3.627 17.096 -1.410 1.00 91.81 286 VAL A CA 1
ATOM 2235 C C . VAL A 1 286 ? 2.142 17.252 -1.141 1.00 91.81 286 VAL A C 1
ATOM 2237 O O . VAL A 1 286 ? 1.599 18.352 -1.218 1.00 91.81 286 VAL A O 1
ATOM 2240 N N . ARG A 1 287 ? 1.489 16.149 -0.792 1.00 93.44 287 ARG A N 1
ATOM 2241 C CA . ARG A 1 287 ? 0.043 16.075 -0.607 1.00 93.44 287 ARG A CA 1
ATOM 2242 C C . ARG A 1 287 ? -0.279 15.304 0.660 1.00 93.44 287 ARG A C 1
ATOM 2244 O O . ARG A 1 287 ? 0.499 14.446 1.070 1.00 93.44 287 ARG A O 1
ATOM 2251 N N . GLU A 1 288 ? -1.429 15.572 1.262 1.00 92.06 288 GLU A N 1
ATOM 2252 C CA . GLU A 1 288 ? -1.941 14.700 2.318 1.00 92.06 288 GLU A CA 1
ATOM 2253 C C . GLU A 1 288 ? -2.285 13.329 1.727 1.00 92.06 288 GLU A C 1
ATOM 2255 O O . GLU A 1 288 ? -2.869 13.225 0.640 1.00 92.06 288 GLU A O 1
ATOM 2260 N N . ALA A 1 289 ? -1.929 12.261 2.437 1.00 90.00 289 ALA A N 1
ATOM 2261 C CA . ALA A 1 289 ? -2.451 10.951 2.098 1.00 90.00 289 ALA A CA 1
ATOM 2262 C C . ALA A 1 289 ? -3.964 10.965 2.343 1.00 90.00 289 ALA A C 1
ATOM 2264 O O . ALA A 1 289 ? -4.450 11.465 3.356 1.00 90.00 289 ALA A O 1
ATOM 2265 N N . ARG A 1 290 ? -4.722 10.413 1.395 1.00 88.25 290 ARG A N 1
ATOM 2266 C CA . ARG A 1 290 ? -6.182 10.334 1.498 1.00 88.25 290 ARG A CA 1
ATOM 2267 C C . ARG A 1 290 ? -6.571 9.584 2.791 1.00 88.25 290 ARG A C 1
ATOM 2269 O O . ARG A 1 290 ? -5.845 8.704 3.251 1.00 88.25 290 ARG A O 1
ATOM 2276 N N . ASP A 1 291 ? -7.730 9.882 3.362 1.00 88.69 291 ASP A N 1
ATOM 2277 C CA . ASP A 1 291 ? -8.330 9.104 4.459 1.00 88.69 291 ASP A CA 1
ATOM 2278 C C . ASP A 1 291 ? -9.590 8.436 3.908 1.00 88.69 291 ASP A C 1
ATOM 2280 O O . ASP A 1 291 ? -10.536 9.118 3.508 1.00 88.69 291 ASP A O 1
ATOM 2284 N N . HIS A 1 292 ? -9.592 7.104 3.821 1.00 85.75 292 HIS A N 1
ATOM 2285 C CA . HIS A 1 292 ? -10.690 6.388 3.166 1.00 85.75 292 HIS A CA 1
ATOM 2286 C C . HIS A 1 292 ? -11.940 6.328 4.013 1.00 85.75 292 HIS A C 1
ATOM 2288 O O . HIS A 1 292 ? -13.025 6.359 3.440 1.00 85.75 292 HIS A O 1
ATOM 2294 N N . ARG A 1 293 ? -11.809 6.283 5.340 1.00 90.94 293 ARG A N 1
ATOM 2295 C CA . ARG A 1 293 ? -12.980 6.315 6.214 1.00 90.94 293 ARG A CA 1
ATOM 2296 C C . ARG A 1 293 ? -13.692 7.650 6.023 1.00 90.94 293 ARG A C 1
ATOM 2298 O O . ARG A 1 293 ? -14.895 7.665 5.779 1.00 90.94 293 ARG A O 1
ATOM 2305 N N . ARG A 1 294 ? -12.929 8.750 5.975 1.00 90.06 294 ARG A N 1
ATOM 2306 C CA . ARG A 1 294 ? -13.463 10.090 5.696 1.00 90.06 294 ARG A CA 1
ATOM 2307 C C . ARG A 1 294 ? -14.078 10.218 4.301 1.00 90.06 294 ARG A C 1
ATOM 2309 O O . ARG A 1 294 ? -15.165 10.770 4.183 1.00 90.06 294 ARG A O 1
ATOM 2316 N N . ILE A 1 295 ? -13.411 9.731 3.251 1.00 89.38 295 ILE A N 1
ATOM 2317 C CA . ILE A 1 295 ? -13.939 9.826 1.875 1.00 89.38 295 ILE A CA 1
ATOM 2318 C C . ILE A 1 295 ? -15.242 9.032 1.732 1.00 89.38 295 ILE A C 1
ATOM 2320 O O . ILE A 1 295 ? -16.207 9.548 1.174 1.00 89.38 295 ILE A O 1
ATOM 2324 N N . VAL A 1 296 ? -15.278 7.801 2.252 1.00 89.25 296 VAL A N 1
ATOM 2325 C CA . VAL A 1 296 ? -16.474 6.947 2.235 1.00 89.25 296 VAL A CA 1
ATOM 2326 C C . VAL A 1 296 ? -17.614 7.612 3.008 1.00 89.25 296 VAL A C 1
ATOM 2328 O O . VAL A 1 296 ? -18.712 7.730 2.476 1.00 89.25 296 VAL A O 1
ATOM 2331 N N . ASP A 1 297 ? -17.356 8.117 4.217 1.00 88.69 297 ASP A N 1
ATOM 2332 C CA . ASP A 1 297 ? -18.360 8.808 5.036 1.00 88.69 297 ASP A CA 1
ATOM 2333 C C . ASP A 1 297 ? -18.913 10.072 4.350 1.00 88.69 297 ASP A C 1
ATOM 2335 O O . ASP A 1 297 ? -20.124 10.291 4.325 1.00 88.69 297 ASP A O 1
ATOM 2339 N N . GLN A 1 298 ? -18.050 10.886 3.734 1.00 88.88 298 GLN A N 1
ATOM 2340 C CA . GLN A 1 298 ? -18.462 12.087 3.000 1.00 88.88 298 GLN A CA 1
ATOM 2341 C C . GLN A 1 298 ? -19.298 11.752 1.762 1.00 88.88 298 GLN A C 1
ATOM 2343 O O . GLN A 1 298 ? -20.342 12.369 1.548 1.00 88.88 298 GLN A O 1
ATOM 2348 N N . GLU A 1 299 ? -18.865 10.777 0.961 1.00 87.62 299 GLU A N 1
ATOM 2349 C CA . GLU A 1 299 ? -19.600 10.348 -0.231 1.00 87.62 299 GLU A CA 1
ATOM 2350 C C . GLU A 1 299 ? -20.949 9.727 0.144 1.00 87.62 299 GLU A C 1
ATOM 2352 O O . GLU A 1 299 ? -21.971 10.041 -0.468 1.00 87.62 299 GLU A O 1
ATOM 2357 N N . TRP A 1 300 ? -20.973 8.910 1.200 1.00 86.81 300 TRP A N 1
ATOM 2358 C CA . TRP A 1 300 ? -22.193 8.327 1.745 1.00 86.81 300 TRP A CA 1
ATOM 2359 C C . TRP A 1 300 ? -23.187 9.404 2.196 1.00 86.81 300 TRP A C 1
ATOM 2361 O O . TRP A 1 300 ? -24.347 9.391 1.776 1.00 86.81 300 TRP A O 1
ATOM 2371 N N . LYS A 1 301 ? -22.730 10.389 2.981 1.00 85.75 301 LYS A N 1
ATOM 2372 C CA . LYS A 1 301 ? -23.556 11.519 3.441 1.00 85.75 301 LYS A CA 1
ATOM 2373 C C . LYS A 1 301 ? -24.066 12.377 2.288 1.00 85.75 301 LYS A C 1
ATOM 2375 O O . LYS A 1 301 ? -25.227 12.781 2.304 1.00 85.75 301 LYS A O 1
ATOM 2380 N N . ARG A 1 302 ? -23.224 12.641 1.284 1.00 86.12 302 ARG A N 1
ATOM 2381 C CA . ARG A 1 302 ? -23.570 13.454 0.107 1.00 86.12 302 ARG A CA 1
ATOM 2382 C C . ARG A 1 302 ? -24.735 12.864 -0.679 1.00 86.12 302 ARG A C 1
ATOM 2384 O O . ARG A 1 302 ? -25.551 13.619 -1.197 1.00 86.12 302 ARG A O 1
ATOM 2391 N N . ARG A 1 303 ? -24.819 11.535 -0.769 1.00 82.94 303 ARG A N 1
ATOM 2392 C CA . ARG A 1 303 ? -25.878 10.864 -1.530 1.00 82.94 303 ARG A CA 1
ATOM 2393 C C . ARG A 1 303 ? -27.246 10.948 -0.867 1.00 82.94 303 ARG A C 1
ATOM 2395 O O . ARG A 1 303 ? -28.233 10.897 -1.579 1.00 82.94 303 ARG A O 1
ATOM 2402 N N . GLY A 1 304 ? -27.344 11.079 0.458 1.00 70.44 304 GLY A N 1
ATOM 2403 C CA . GLY A 1 304 ? -28.619 11.295 1.169 1.00 70.44 304 GLY A CA 1
ATOM 2404 C C . GLY A 1 304 ? -29.695 10.196 1.020 1.00 70.44 304 GLY A C 1
ATOM 2405 O O . GLY A 1 304 ? -30.747 10.285 1.652 1.00 70.44 304 GLY A O 1
ATOM 2406 N N . GLU A 1 305 ? -29.446 9.163 0.211 1.00 61.94 305 GLU A N 1
ATOM 2407 C CA . GLU A 1 305 ? -30.410 8.135 -0.206 1.00 61.94 305 GLU A CA 1
ATOM 2408 C C . GLU A 1 305 ? -30.432 6.908 0.716 1.00 61.94 305 GLU A C 1
ATOM 2410 O O . GLU A 1 305 ? -31.459 6.243 0.854 1.00 61.94 305 GLU A O 1
ATOM 2415 N N . LEU A 1 306 ? -29.334 6.628 1.418 1.00 62.91 306 LEU A N 1
ATOM 2416 C CA . LEU A 1 306 ? -29.223 5.484 2.322 1.00 62.91 306 LEU A CA 1
ATOM 2417 C C . LEU A 1 306 ? -29.815 5.828 3.695 1.00 62.91 306 LEU A C 1
ATOM 2419 O O . LEU A 1 306 ? -29.112 6.193 4.637 1.00 62.91 306 LEU A O 1
ATOM 2423 N N . ARG A 1 307 ? -31.144 5.733 3.808 1.00 69.50 307 ARG A N 1
ATOM 2424 C CA . ARG A 1 307 ? -31.842 5.865 5.093 1.00 69.50 307 ARG A CA 1
ATOM 2425 C C . ARG A 1 307 ? -31.561 4.641 5.962 1.00 69.50 307 ARG A C 1
ATOM 2427 O O . ARG A 1 307 ? -31.714 3.504 5.524 1.00 69.50 307 ARG A O 1
ATOM 2434 N N . LEU A 1 308 ? -31.177 4.882 7.211 1.00 78.38 308 LEU A N 1
ATOM 2435 C CA . LEU A 1 308 ? -31.093 3.834 8.226 1.00 78.38 308 LEU A CA 1
ATOM 2436 C C . LEU A 1 308 ? -32.501 3.274 8.476 1.00 78.38 308 LEU A C 1
ATOM 2438 O O . LEU A 1 308 ? -33.463 4.038 8.613 1.00 78.38 308 LEU A O 1
ATOM 2442 N N . SER A 1 309 ? -32.632 1.946 8.507 1.00 76.25 309 SER A N 1
ATOM 2443 C CA . SER A 1 309 ? -33.920 1.297 8.757 1.00 76.25 309 SER A CA 1
ATOM 2444 C C . SER A 1 309 ? -34.446 1.659 10.150 1.00 76.25 309 SER A C 1
ATOM 2446 O O . SER A 1 309 ? -33.736 1.537 11.146 1.00 76.25 309 SER A O 1
ATOM 2448 N N . ARG A 1 310 ? -35.714 2.081 10.240 1.00 83.69 310 ARG A N 1
ATOM 2449 C CA . ARG A 1 310 ? -36.421 2.315 11.515 1.00 83.69 310 ARG A CA 1
ATOM 2450 C C . ARG A 1 310 ? -37.254 1.100 11.941 1.00 83.69 310 ARG A C 1
ATOM 2452 O O . ARG A 1 310 ? -38.330 1.258 12.515 1.00 83.69 310 ARG A O 1
ATOM 2459 N N . ASP A 1 311 ? -36.792 -0.110 11.626 1.00 90.81 311 ASP A N 1
ATOM 2460 C CA . ASP A 1 311 ? -37.504 -1.343 11.970 1.00 90.81 311 ASP A CA 1
ATOM 2461 C C . ASP A 1 311 ? -37.690 -1.468 13.492 1.00 90.81 311 ASP A C 1
ATOM 2463 O O . ASP A 1 311 ? -36.754 -1.351 14.288 1.00 90.81 311 ASP A O 1
ATOM 2467 N N . THR A 1 312 ? -38.933 -1.721 13.898 1.00 91.56 312 THR A N 1
ATOM 2468 C CA . THR A 1 312 ? -39.333 -1.833 15.307 1.00 91.56 312 THR A CA 1
ATOM 2469 C C . THR A 1 312 ? -38.596 -2.934 16.076 1.00 91.56 312 THR A C 1
ATOM 2471 O O . THR A 1 312 ? -38.420 -2.807 17.288 1.00 91.56 312 THR A O 1
ATOM 2474 N N . ARG A 1 313 ? -38.128 -3.992 15.401 1.00 92.06 313 ARG A N 1
ATOM 2475 C CA . ARG A 1 313 ? -37.346 -5.078 16.005 1.00 92.06 313 ARG A CA 1
ATOM 2476 C C . ARG A 1 313 ? -35.985 -4.573 16.466 1.00 92.06 313 ARG A C 1
ATOM 2478 O O . ARG A 1 313 ? -35.631 -4.792 17.622 1.00 92.06 313 ARG A O 1
ATOM 2485 N N . VAL A 1 314 ? -35.278 -3.829 15.612 1.00 90.94 314 VAL A N 1
ATOM 2486 C CA . VAL A 1 314 ? -33.988 -3.200 15.951 1.00 90.94 314 VAL A CA 1
ATOM 2487 C C . VAL A 1 314 ? -34.176 -2.224 17.115 1.00 90.94 314 VAL A C 1
ATOM 2489 O O . VAL A 1 314 ? -33.474 -2.313 18.120 1.00 90.94 314 VAL A O 1
ATOM 2492 N N . GLN A 1 315 ? -35.207 -1.377 17.045 1.00 91.69 315 GLN A N 1
ATOM 2493 C CA . GLN A 1 315 ? -35.557 -0.427 18.110 1.00 91.69 315 GLN A CA 1
ATOM 2494 C C . GLN A 1 315 ? -35.836 -1.114 19.455 1.00 91.69 315 GLN A C 1
ATOM 2496 O O . GLN A 1 315 ? -35.431 -0.625 20.510 1.00 91.69 315 GLN A O 1
ATOM 2501 N N . LYS A 1 316 ? -36.539 -2.253 19.441 1.00 92.00 316 LYS A N 1
ATOM 2502 C CA . LYS A 1 316 ? -36.855 -3.021 20.652 1.00 92.00 316 LYS A CA 1
ATOM 2503 C C . LYS A 1 316 ? -35.591 -3.592 21.295 1.00 92.00 316 LYS A C 1
ATOM 2505 O O . LYS A 1 316 ? -35.433 -3.472 22.507 1.00 92.00 316 LYS A O 1
ATOM 2510 N N . VAL A 1 317 ? -34.689 -4.168 20.496 1.00 91.88 317 VAL A N 1
ATOM 2511 C CA . VAL A 1 317 ? -33.413 -4.707 20.996 1.00 91.88 317 VAL A CA 1
ATOM 2512 C C . VAL A 1 317 ? -32.537 -3.586 21.567 1.00 91.88 317 VAL A C 1
ATOM 2514 O O . VAL A 1 317 ? -32.023 -3.713 22.677 1.00 91.88 317 VAL A O 1
ATOM 2517 N N . LEU A 1 318 ? -32.433 -2.450 20.871 1.00 91.19 318 LEU A N 1
ATOM 2518 C CA . LEU A 1 318 ? -31.629 -1.307 21.319 1.00 91.19 318 LEU A CA 1
ATOM 2519 C C . LEU A 1 318 ? -32.207 -0.589 22.547 1.00 91.19 318 LEU A C 1
ATOM 2521 O O . LEU A 1 318 ? -31.452 -0.070 23.368 1.00 91.19 318 LEU A O 1
ATOM 2525 N N . ARG A 1 319 ? -33.529 -0.594 22.739 1.00 90.00 319 ARG A N 1
ATOM 2526 C CA . ARG A 1 319 ? -34.146 -0.080 23.971 1.00 90.00 319 ARG A CA 1
ATOM 2527 C C . ARG A 1 319 ? -33.718 -0.889 25.191 1.00 90.00 319 ARG A C 1
ATOM 2529 O O . ARG A 1 319 ? -33.264 -0.300 26.165 1.00 90.00 319 ARG A O 1
ATOM 2536 N N . ASN A 1 320 ? -33.783 -2.218 25.097 1.00 86.19 320 ASN A N 1
ATOM 2537 C CA . ASN A 1 320 ? -33.306 -3.113 26.155 1.00 86.19 320 ASN A CA 1
ATOM 2538 C C . ASN A 1 320 ? -31.798 -2.936 26.404 1.00 86.19 320 ASN A C 1
ATOM 2540 O O . ASN A 1 320 ? -31.324 -3.079 27.531 1.00 86.19 320 ASN A O 1
ATOM 2544 N N . ALA A 1 321 ? -31.041 -2.583 25.361 1.00 86.62 321 ALA A N 1
ATOM 2545 C CA . ALA A 1 321 ? -29.613 -2.326 25.465 1.00 86.62 321 ALA A CA 1
ATOM 2546 C C . ALA A 1 321 ? -29.259 -1.120 26.338 1.00 86.62 321 ALA A C 1
ATOM 2548 O O . ALA A 1 321 ? -28.240 -1.155 27.026 1.00 86.62 321 ALA A O 1
ATOM 2549 N N . ARG A 1 322 ? -30.097 -0.073 26.353 1.00 87.94 322 ARG A N 1
ATOM 2550 C CA . ARG A 1 322 ? -29.879 1.109 27.208 1.00 87.94 322 ARG A CA 1
ATOM 2551 C C . ARG A 1 322 ? -29.886 0.755 28.694 1.00 87.94 322 ARG A C 1
ATOM 2553 O O . ARG A 1 322 ? -29.144 1.354 29.460 1.00 87.94 322 ARG A O 1
ATOM 2560 N N . GLU A 1 323 ? -30.681 -0.233 29.089 1.00 87.19 323 GLU A N 1
ATOM 2561 C CA . GLU A 1 323 ? -30.788 -0.684 30.483 1.00 87.19 323 GLU A CA 1
ATOM 2562 C C . GLU A 1 323 ? -29.577 -1.526 30.922 1.00 87.19 323 GLU A C 1
ATOM 2564 O O . GLU A 1 323 ? -29.251 -1.577 32.104 1.00 87.19 323 GLU A O 1
ATOM 2569 N N . HIS A 1 324 ? -28.871 -2.138 29.966 1.00 86.62 324 HIS A N 1
ATOM 2570 C CA . HIS A 1 324 ? -27.767 -3.072 30.210 1.00 86.62 324 HIS A CA 1
ATOM 2571 C C . HIS A 1 324 ? -26.422 -2.560 29.673 1.00 86.62 324 HIS A C 1
ATOM 2573 O O . HIS A 1 324 ? -25.462 -3.321 29.554 1.00 86.62 324 HIS A O 1
ATOM 2579 N N . SER A 1 325 ? -26.318 -1.265 29.358 1.00 84.12 325 SER A N 1
ATOM 2580 C CA . SER A 1 325 ? -25.157 -0.691 28.667 1.00 84.12 325 SER A CA 1
ATOM 2581 C C . SER A 1 325 ? -23.852 -0.805 29.457 1.00 84.12 325 SER A C 1
ATOM 2583 O O . SER A 1 325 ? -22.777 -0.730 28.862 1.00 84.12 325 SER A O 1
ATOM 2585 N N . ASN A 1 326 ? -23.920 -0.997 30.777 1.00 88.81 326 ASN A N 1
ATOM 2586 C CA . ASN A 1 326 ? -22.747 -1.111 31.646 1.00 88.81 326 ASN A CA 1
ATOM 2587 C C . ASN A 1 326 ? -22.144 -2.526 31.674 1.00 88.81 326 ASN A C 1
ATOM 2589 O O . ASN A 1 326 ? -20.946 -2.655 31.926 1.00 88.81 326 ASN A O 1
ATOM 2593 N N . ASP A 1 327 ? -22.907 -3.567 31.333 1.00 93.19 327 ASP A N 1
ATOM 2594 C CA . ASP A 1 327 ? -22.431 -4.953 31.360 1.00 93.19 327 ASP A CA 1
ATOM 2595 C C . ASP A 1 327 ? -21.798 -5.368 30.021 1.00 93.19 327 ASP A C 1
ATOM 2597 O O . ASP A 1 327 ? -22.431 -5.327 28.966 1.00 93.19 327 ASP A O 1
ATOM 2601 N N . ALA A 1 328 ? -20.523 -5.765 30.045 1.00 90.94 328 ALA A N 1
ATOM 2602 C CA . ALA A 1 328 ? -19.784 -6.100 28.827 1.00 90.94 328 ALA A CA 1
ATOM 2603 C C . ALA A 1 328 ? -20.330 -7.348 28.110 1.00 90.94 328 ALA A C 1
ATOM 2605 O O . ALA A 1 328 ? -20.325 -7.390 26.877 1.00 90.94 328 ALA A O 1
ATOM 2606 N N . GLY A 1 329 ? -20.812 -8.345 28.861 1.00 91.94 329 GLY A N 1
ATOM 2607 C CA . GLY A 1 329 ? -21.407 -9.559 28.300 1.00 91.94 329 GLY A CA 1
ATOM 2608 C C . GLY A 1 329 ? -22.729 -9.258 27.599 1.00 91.94 329 GLY A C 1
ATOM 2609 O O . GLY A 1 329 ? -22.933 -9.664 26.454 1.00 91.94 329 GLY A O 1
ATOM 2610 N N . ALA A 1 330 ? -23.580 -8.458 28.239 1.00 93.06 330 ALA A N 1
ATOM 2611 C CA . ALA A 1 330 ? -24.833 -7.983 27.681 1.00 93.06 330 ALA A CA 1
ATOM 2612 C C . ALA A 1 330 ? -24.593 -7.168 26.407 1.00 93.06 330 ALA A C 1
ATOM 2614 O O . ALA A 1 330 ? -25.238 -7.442 25.397 1.00 93.06 330 ALA A O 1
ATOM 2615 N N . ARG A 1 331 ? -23.626 -6.232 26.401 1.00 94.19 331 ARG A N 1
ATOM 2616 C CA . ARG A 1 331 ? -23.268 -5.466 25.190 1.00 94.19 331 ARG A CA 1
ATOM 2617 C C . ARG A 1 331 ? -22.934 -6.387 24.018 1.00 94.19 331 ARG A C 1
ATOM 2619 O O . ARG A 1 331 ? -23.489 -6.204 22.938 1.00 94.19 331 ARG A O 1
ATOM 2626 N N . LYS A 1 332 ? -22.069 -7.388 24.228 1.00 94.38 332 LYS A N 1
ATOM 2627 C CA . LYS A 1 332 ? -21.710 -8.360 23.181 1.00 94.38 332 LYS A CA 1
ATOM 2628 C C . LYS A 1 332 ? -22.935 -9.123 22.673 1.00 94.38 332 LYS A C 1
ATOM 2630 O O . LYS A 1 332 ? -23.138 -9.182 21.465 1.00 94.38 332 LYS A O 1
ATOM 2635 N N . ALA A 1 333 ? -23.774 -9.638 23.573 1.00 94.25 333 ALA A N 1
ATOM 2636 C CA . ALA A 1 333 ? -24.984 -10.377 23.204 1.00 94.25 333 ALA A CA 1
ATOM 2637 C C . ALA A 1 333 ? -25.986 -9.518 22.410 1.00 94.25 333 ALA A C 1
ATOM 2639 O O . ALA A 1 333 ? -26.573 -9.974 21.429 1.00 94.25 333 ALA A O 1
ATOM 2640 N N . ILE A 1 334 ? -26.147 -8.251 22.799 1.00 94.19 334 ILE A N 1
ATOM 2641 C CA . ILE A 1 334 ? -26.986 -7.284 22.087 1.00 94.19 334 ILE A CA 1
ATOM 2642 C C . ILE A 1 334 ? -26.440 -7.043 20.681 1.00 94.19 334 ILE A C 1
ATOM 2644 O O . ILE A 1 334 ? -27.194 -7.140 19.718 1.00 94.19 334 ILE A O 1
ATOM 2648 N N . ILE A 1 335 ? -25.145 -6.747 20.547 1.00 95.38 335 ILE A N 1
ATOM 2649 C CA . ILE A 1 335 ? -24.531 -6.471 19.241 1.00 95.38 335 ILE A CA 1
ATOM 2650 C C . ILE A 1 335 ? -24.653 -7.694 18.324 1.00 95.38 335 ILE A C 1
ATOM 2652 O O . ILE A 1 335 ? -25.082 -7.541 17.182 1.00 95.38 335 ILE A O 1
ATOM 2656 N N . ALA A 1 336 ? -24.385 -8.897 18.843 1.00 95.56 336 ALA A N 1
ATOM 2657 C CA . ALA A 1 336 ? -24.541 -10.157 18.113 1.00 95.56 336 ALA A CA 1
ATOM 2658 C C . ALA A 1 336 ? -25.994 -10.425 17.675 1.00 95.56 336 ALA A C 1
ATOM 2660 O O . ALA A 1 336 ? -26.233 -11.127 16.705 1.00 95.56 336 ALA A O 1
ATOM 2661 N N . THR A 1 337 ? -26.980 -9.838 18.357 1.00 95.50 337 THR A N 1
ATOM 2662 C CA . THR A 1 337 ? -28.389 -9.909 17.939 1.00 95.50 337 THR A CA 1
ATOM 2663 C C . THR A 1 337 ? -28.725 -8.852 16.881 1.00 95.50 337 THR A C 1
ATOM 2665 O O . THR A 1 337 ? -29.519 -9.101 15.977 1.00 95.50 337 THR A O 1
ATOM 2668 N N . VAL A 1 338 ? -28.162 -7.645 16.996 1.00 95.38 338 VAL A N 1
ATOM 2669 C CA . VAL A 1 338 ? -28.500 -6.507 16.125 1.00 95.38 338 VAL A CA 1
ATOM 2670 C C . VAL A 1 338 ? -27.823 -6.602 14.760 1.00 95.38 338 VAL A C 1
ATOM 2672 O O . VAL A 1 338 ? -28.455 -6.252 13.766 1.00 95.38 338 VAL A O 1
ATOM 2675 N N . ILE A 1 339 ? -26.570 -7.058 14.684 1.00 95.56 339 ILE A N 1
ATOM 2676 C CA . ILE A 1 339 ? -25.823 -7.105 13.417 1.00 95.56 339 ILE A CA 1
ATOM 2677 C C . ILE A 1 339 ? -26.526 -7.974 12.357 1.00 95.56 339 ILE A C 1
ATOM 2679 O O . ILE A 1 339 ? -26.780 -7.434 11.277 1.00 95.56 339 ILE A O 1
ATOM 2683 N N . PRO A 1 340 ? -26.950 -9.222 12.645 1.00 95.88 340 PRO A N 1
ATOM 2684 C CA . PRO A 1 340 ? -27.697 -10.033 11.678 1.00 95.88 340 PRO A CA 1
ATOM 2685 C C . PRO A 1 340 ? -28.995 -9.362 11.215 1.00 95.88 340 PRO A C 1
ATOM 2687 O O . PRO A 1 340 ? -29.294 -9.315 10.024 1.00 95.88 340 PRO A O 1
ATOM 2690 N N . LEU A 1 341 ? -29.738 -8.735 12.138 1.00 94.81 341 LEU A N 1
ATOM 2691 C CA . LEU A 1 341 ? -30.954 -7.992 11.788 1.00 94.81 341 LEU A CA 1
ATOM 2692 C C . LEU A 1 341 ? -30.663 -6.831 10.827 1.00 94.81 341 LEU A C 1
ATOM 2694 O O . LEU A 1 341 ? -31.457 -6.560 9.928 1.00 94.81 341 LEU A O 1
ATOM 2698 N N . LEU A 1 342 ? -29.542 -6.130 11.009 1.00 94.19 342 LEU A N 1
ATOM 2699 C CA . LEU A 1 342 ? -29.127 -5.054 10.110 1.00 94.19 342 LEU A CA 1
ATOM 2700 C C . LEU A 1 342 ? -28.644 -5.580 8.756 1.00 94.19 342 LEU A C 1
ATOM 2702 O O . LEU A 1 342 ? -28.904 -4.920 7.749 1.00 94.19 342 LEU A O 1
ATOM 2706 N N . ALA A 1 343 ? -27.993 -6.745 8.719 1.00 94.25 343 ALA A N 1
ATOM 2707 C CA . ALA A 1 343 ? -27.593 -7.410 7.481 1.00 94.25 343 ALA A CA 1
ATOM 2708 C C . ALA A 1 343 ? -28.807 -7.798 6.613 1.00 94.25 343 ALA A C 1
ATOM 2710 O O . ALA A 1 343 ? -28.749 -7.704 5.385 1.00 94.25 343 ALA A O 1
ATOM 2711 N N . ASP A 1 344 ? -29.931 -8.142 7.244 1.00 92.62 344 ASP A N 1
ATOM 2712 C CA . ASP A 1 344 ? -31.189 -8.423 6.548 1.00 92.62 344 ASP A CA 1
ATOM 2713 C C . ASP A 1 344 ? -31.917 -7.150 6.099 1.00 92.62 344 ASP A C 1
ATOM 2715 O O . ASP A 1 344 ? -32.464 -7.082 4.999 1.00 92.62 344 ASP A O 1
ATOM 2719 N N . LEU A 1 345 ? -31.958 -6.134 6.963 1.00 92.19 345 LEU A N 1
ATOM 2720 C CA . LEU A 1 345 ? -32.825 -4.969 6.782 1.00 92.19 345 LEU A CA 1
ATOM 2721 C C . LEU A 1 345 ? -32.206 -3.833 5.977 1.00 92.19 345 LEU A C 1
ATOM 2723 O O . LEU A 1 345 ? -32.899 -3.153 5.221 1.00 92.19 345 LEU A O 1
ATOM 2727 N N . SER A 1 346 ? -30.928 -3.557 6.210 1.00 92.19 346 SER A N 1
ATOM 2728 C CA . SER A 1 346 ? -30.226 -2.418 5.622 1.00 92.19 346 SER A CA 1
ATOM 2729 C C . SER A 1 346 ? -28.712 -2.664 5.603 1.00 92.19 346 SER A C 1
ATOM 2731 O O . SER A 1 346 ? -27.969 -1.891 6.222 1.00 92.19 346 SER A O 1
ATOM 2733 N N . PRO A 1 347 ? -28.241 -3.720 4.905 1.00 93.62 347 PRO A N 1
ATOM 2734 C CA . PRO A 1 347 ? -26.852 -4.169 4.980 1.00 93.62 347 PRO A CA 1
ATOM 2735 C C . PRO A 1 347 ? -25.875 -3.070 4.566 1.00 93.62 347 PRO A C 1
ATOM 2737 O O . PRO A 1 347 ? -24.923 -2.786 5.287 1.00 93.62 347 PRO A O 1
ATOM 2740 N N . VAL A 1 348 ? -26.145 -2.388 3.448 1.00 92.75 348 VAL A N 1
ATOM 2741 C CA . VAL A 1 348 ? -25.260 -1.347 2.900 1.00 92.75 348 VAL A CA 1
ATOM 2742 C C . VAL A 1 348 ? -25.084 -0.185 3.880 1.00 92.75 348 VAL A C 1
ATOM 2744 O O . VAL A 1 348 ? -23.956 0.170 4.217 1.00 92.75 348 VAL A O 1
ATOM 2747 N N . SER A 1 349 ? -26.183 0.379 4.393 1.00 92.00 349 SER A N 1
ATOM 2748 C CA . SER A 1 349 ? -26.132 1.496 5.348 1.00 92.00 349 SER A CA 1
ATOM 2749 C C . SER A 1 349 ? -25.397 1.117 6.635 1.00 92.00 349 SER A C 1
ATOM 2751 O O . SER A 1 349 ? -24.613 1.911 7.148 1.00 92.00 349 SER A O 1
ATOM 2753 N N . ALA A 1 350 ? -25.630 -0.092 7.156 1.00 93.88 350 ALA A N 1
ATOM 2754 C CA . ALA A 1 350 ? -24.965 -0.570 8.363 1.00 93.88 350 ALA A CA 1
ATOM 2755 C C . ALA A 1 350 ? -23.462 -0.794 8.140 1.00 93.88 350 ALA A C 1
ATOM 2757 O O . ALA A 1 350 ? -22.652 -0.306 8.928 1.00 93.88 350 ALA A O 1
ATOM 2758 N N . ALA A 1 351 ? -23.080 -1.458 7.046 1.00 95.19 351 ALA A N 1
ATOM 2759 C CA . ALA A 1 351 ? -21.683 -1.706 6.703 1.00 95.19 351 ALA A CA 1
ATOM 2760 C C . ALA A 1 351 ? -20.896 -0.396 6.523 1.00 95.19 351 ALA A C 1
ATOM 2762 O O . ALA A 1 351 ? -19.816 -0.236 7.097 1.00 95.19 351 ALA A O 1
ATOM 2763 N N . LEU A 1 352 ? -21.455 0.572 5.787 1.00 93.88 352 LEU A N 1
ATOM 2764 C CA . LEU A 1 352 ? -20.831 1.883 5.579 1.00 93.88 352 LEU A CA 1
ATOM 2765 C C . LEU A 1 352 ? -20.747 2.702 6.870 1.00 93.88 352 LEU A C 1
ATOM 2767 O O . LEU A 1 352 ? -19.716 3.329 7.114 1.00 93.88 352 LEU A O 1
ATOM 2771 N N . LEU A 1 353 ? -21.775 2.650 7.726 1.00 93.50 353 LEU A N 1
ATOM 2772 C CA . LEU A 1 353 ? -21.742 3.281 9.046 1.00 93.50 353 LEU A CA 1
ATOM 2773 C C . LEU A 1 353 ? -20.589 2.723 9.885 1.00 93.50 353 LEU A C 1
ATOM 2775 O O . LEU A 1 353 ? -19.752 3.485 10.368 1.00 93.50 353 LEU A O 1
ATOM 2779 N N . PHE A 1 354 ? -20.508 1.400 10.044 1.00 95.50 354 PHE A N 1
ATOM 2780 C CA . PHE A 1 354 ? -19.450 0.783 10.843 1.00 95.50 354 PHE A CA 1
ATOM 2781 C C . PHE A 1 354 ? -18.063 1.038 10.254 1.00 95.50 354 PHE A C 1
ATOM 2783 O O . PHE A 1 354 ? -17.118 1.315 10.996 1.00 95.50 354 PHE A O 1
ATOM 2790 N N . PHE A 1 355 ? -17.921 1.005 8.931 1.00 95.38 355 PHE A N 1
ATOM 2791 C CA . PHE A 1 355 ? -16.663 1.346 8.282 1.00 95.38 355 PHE A CA 1
ATOM 2792 C C . PHE A 1 355 ? -16.273 2.816 8.518 1.00 95.38 355 PHE A C 1
ATOM 2794 O O . PHE A 1 355 ? -15.150 3.092 8.940 1.00 95.38 355 PHE A O 1
ATOM 2801 N N . GLY A 1 356 ? -17.184 3.772 8.327 1.00 93.06 356 GLY A N 1
ATOM 2802 C CA . GLY A 1 356 ? -16.907 5.196 8.552 1.00 93.06 356 GLY A CA 1
ATOM 2803 C C . GLY A 1 356 ? -16.518 5.514 10.001 1.00 93.06 356 GLY A C 1
ATOM 2804 O O . GLY A 1 356 ? -15.664 6.363 10.239 1.00 93.06 356 GLY A O 1
ATOM 2805 N N . GLN A 1 357 ? -17.074 4.782 10.971 1.00 93.50 357 GLN A N 1
ATOM 2806 C CA . GLN A 1 357 ? -16.794 4.961 12.404 1.00 93.50 357 GLN A CA 1
ATOM 2807 C C . GLN A 1 357 ? -15.518 4.255 12.899 1.00 93.50 357 GLN A C 1
ATOM 2809 O O . GLN A 1 357 ? -15.201 4.303 14.094 1.00 93.50 357 GLN A O 1
ATOM 2814 N N . GLY A 1 358 ? -14.770 3.586 12.018 1.00 92.56 358 GLY A N 1
ATOM 2815 C CA . GLY A 1 358 ? -13.564 2.858 12.421 1.00 92.56 358 GLY A CA 1
ATOM 2816 C C . GLY A 1 358 ? -13.836 1.518 13.106 1.00 92.56 358 GLY A C 1
ATOM 2817 O O . GLY A 1 358 ? -12.980 1.038 13.835 1.00 92.56 358 GLY A O 1
ATOM 2818 N N . ILE A 1 359 ? -15.038 0.959 12.949 1.00 94.44 359 ILE A N 1
ATOM 2819 C CA . ILE A 1 359 ? -15.437 -0.333 13.530 1.00 94.44 359 ILE A CA 1
ATOM 2820 C C . ILE A 1 359 ? -15.167 -1.464 12.531 1.00 94.44 359 ILE A C 1
ATOM 2822 O O . ILE A 1 359 ? -14.581 -2.485 12.881 1.00 94.44 359 ILE A O 1
ATOM 2826 N N . GLY A 1 360 ? -15.567 -1.273 11.270 1.00 92.75 360 GLY A N 1
ATOM 2827 C CA . GLY A 1 360 ? -15.260 -2.216 10.193 1.00 92.75 360 GLY A CA 1
ATOM 2828 C C . GLY A 1 360 ? -13.762 -2.226 9.881 1.00 92.75 360 GLY A C 1
ATOM 2829 O O . GLY A 1 360 ? -13.123 -1.168 9.896 1.00 92.75 360 GLY A O 1
ATOM 2830 N N . GLY A 1 361 ? -13.199 -3.400 9.582 1.00 92.75 361 GLY A N 1
ATOM 2831 C CA . GLY A 1 361 ? -11.776 -3.540 9.260 1.00 92.75 361 GLY A CA 1
ATOM 2832 C C . GLY A 1 361 ? -11.360 -2.703 8.048 1.00 92.75 361 GLY A C 1
ATOM 2833 O O . GLY A 1 361 ? -12.092 -2.624 7.060 1.00 92.75 361 GLY A O 1
ATOM 2834 N N . ILE A 1 362 ? -10.183 -2.069 8.109 1.00 93.25 362 ILE A N 1
ATOM 2835 C CA . ILE A 1 362 ? -9.694 -1.214 7.016 1.00 93.25 362 ILE A CA 1
ATOM 2836 C C . ILE A 1 362 ? -9.439 -1.983 5.713 1.00 93.25 362 ILE A C 1
ATOM 2838 O O . ILE A 1 362 ? -9.548 -1.405 4.634 1.00 93.25 362 ILE A O 1
ATOM 2842 N N . TYR A 1 363 ? -9.206 -3.295 5.792 1.00 91.56 363 TYR A N 1
ATOM 2843 C CA . TYR A 1 363 ? -9.080 -4.173 4.628 1.00 91.56 363 TYR A CA 1
ATOM 2844 C C . TYR A 1 363 ? -10.355 -4.205 3.759 1.00 91.56 363 TYR A C 1
ATOM 2846 O O . TYR A 1 363 ? -10.291 -4.542 2.580 1.00 91.56 363 TYR A O 1
ATOM 2854 N N . HIS A 1 364 ? -11.507 -3.761 4.281 1.00 93.25 364 HIS A N 1
ATOM 2855 C CA . HIS A 1 364 ? -12.727 -3.556 3.497 1.00 93.25 364 HIS A CA 1
ATOM 2856 C C . HIS A 1 364 ? -12.798 -2.210 2.767 1.00 93.25 364 HIS A C 1
ATOM 2858 O O . HIS A 1 364 ? -13.825 -1.923 2.151 1.00 93.25 364 HIS A O 1
ATOM 2864 N N . ALA A 1 365 ? -11.761 -1.364 2.808 1.00 92.25 365 ALA A N 1
ATOM 2865 C CA . ALA A 1 365 ? -11.820 -0.018 2.237 1.00 92.25 365 ALA A CA 1
ATOM 2866 C C . ALA A 1 365 ? -12.320 -0.014 0.789 1.00 92.25 365 ALA A C 1
ATOM 2868 O O . ALA A 1 365 ? -13.162 0.804 0.423 1.00 92.25 365 ALA A O 1
ATOM 2869 N N . TYR A 1 366 ? -11.857 -0.954 -0.030 1.00 89.06 366 TYR A N 1
ATOM 2870 C CA . TYR A 1 366 ? -12.255 -1.037 -1.431 1.00 89.06 366 TYR A CA 1
ATOM 2871 C C . TYR A 1 366 ? -13.713 -1.467 -1.614 1.00 89.06 366 TYR A C 1
ATOM 2873 O O . TYR A 1 366 ? -14.422 -0.850 -2.411 1.00 89.06 366 TYR A O 1
ATOM 2881 N N . ARG A 1 367 ? -14.201 -2.416 -0.805 1.00 90.62 367 ARG A N 1
ATOM 2882 C CA . ARG A 1 367 ? -15.623 -2.798 -0.767 1.00 90.62 367 ARG A CA 1
ATOM 2883 C C . ARG A 1 367 ? -16.501 -1.623 -0.345 1.00 90.62 367 ARG A C 1
ATOM 2885 O O . ARG A 1 367 ? -17.480 -1.323 -1.017 1.00 90.62 367 ARG A O 1
ATOM 2892 N N . ALA A 1 368 ? -16.099 -0.883 0.688 1.00 92.31 368 ALA A N 1
ATOM 2893 C CA . ALA A 1 368 ? -16.821 0.301 1.148 1.00 92.31 368 ALA A CA 1
ATOM 2894 C C . ALA A 1 368 ? -16.915 1.385 0.055 1.00 92.31 368 ALA A C 1
ATOM 2896 O O . ALA A 1 368 ? -17.981 1.954 -0.172 1.00 92.31 368 ALA A O 1
ATOM 2897 N N . HIS A 1 369 ? -15.831 1.625 -0.693 1.00 89.50 369 HIS A N 1
ATOM 2898 C CA . HIS A 1 369 ? -15.854 2.529 -1.852 1.00 89.50 369 HIS A CA 1
ATOM 2899 C C . HIS A 1 369 ? -16.810 2.061 -2.957 1.00 89.50 369 HIS A C 1
ATOM 2901 O O . HIS A 1 369 ? -17.469 2.904 -3.568 1.00 89.50 369 HIS A O 1
ATOM 2907 N N . ARG A 1 370 ? -16.896 0.749 -3.226 1.00 87.69 370 ARG A N 1
ATOM 2908 C CA . ARG A 1 370 ? -17.864 0.191 -4.187 1.00 87.69 370 ARG A CA 1
ATOM 2909 C C . ARG A 1 370 ? -19.297 0.373 -3.704 1.00 87.69 370 ARG A C 1
ATOM 2911 O O . ARG A 1 370 ? -20.092 0.934 -4.446 1.00 87.69 370 ARG A O 1
ATOM 2918 N N . LEU A 1 371 ? -19.592 -0.012 -2.464 1.00 90.06 371 LEU A N 1
ATOM 2919 C CA . LEU A 1 371 ? -20.914 0.121 -1.842 1.00 90.06 371 LEU A CA 1
ATOM 2920 C C . LEU A 1 371 ? -21.419 1.569 -1.834 1.00 90.06 371 LEU A C 1
ATOM 2922 O O . LEU A 1 371 ? -22.601 1.820 -2.051 1.00 90.06 371 LEU A O 1
ATOM 2926 N N . CYS A 1 372 ? -20.522 2.539 -1.635 1.00 87.75 372 CYS A N 1
ATOM 2927 C CA . CYS A 1 372 ? -20.867 3.952 -1.762 1.00 87.75 372 CYS A CA 1
ATOM 2928 C C . CYS A 1 372 ? -21.310 4.342 -3.173 1.00 87.75 372 CYS A C 1
ATOM 2930 O O . CYS A 1 372 ? -22.042 5.318 -3.302 1.00 87.75 372 CYS A O 1
ATOM 2932 N N . ARG A 1 373 ? -20.855 3.645 -4.222 1.00 81.44 373 ARG A N 1
ATOM 2933 C CA . ARG A 1 373 ? -21.149 3.979 -5.624 1.00 81.44 373 ARG A CA 1
ATOM 2934 C C . ARG A 1 373 ? -22.280 3.178 -6.229 1.00 81.44 373 ARG A C 1
ATOM 2936 O O . ARG A 1 373 ? -23.089 3.767 -6.942 1.00 81.44 373 ARG A O 1
ATOM 2943 N N . ASP A 1 374 ? -22.290 1.887 -5.947 1.00 80.00 374 ASP A N 1
ATOM 2944 C CA . ASP A 1 374 ? -23.152 0.876 -6.534 1.00 80.00 374 ASP A CA 1
ATOM 2945 C C . ASP A 1 374 ? -23.914 0.181 -5.397 1.00 80.00 374 ASP A C 1
ATOM 2947 O O . ASP A 1 374 ? -23.402 -0.718 -4.728 1.00 80.00 374 ASP A O 1
ATOM 2951 N N . VAL A 1 375 ? -25.124 0.678 -5.122 1.00 63.53 375 VAL A N 1
ATOM 2952 C CA . VAL A 1 375 ? -25.947 0.263 -3.971 1.00 63.53 375 VAL A CA 1
ATOM 2953 C C . VAL A 1 375 ? -26.506 -1.158 -4.156 1.00 63.53 375 VAL A C 1
ATOM 2955 O O . VAL A 1 375 ? -27.018 -1.748 -3.206 1.00 63.53 375 VAL A O 1
ATOM 2958 N N . GLU A 1 376 ? -26.391 -1.746 -5.350 1.00 60.75 376 GLU A N 1
ATOM 2959 C CA . GLU A 1 376 ? -27.032 -3.024 -5.681 1.00 60.75 376 GLU A CA 1
ATOM 2960 C C . GLU A 1 376 ? -26.316 -4.243 -5.073 1.00 60.75 376 GLU A C 1
ATOM 2962 O O . GLU A 1 376 ? -26.934 -5.285 -4.840 1.00 60.75 376 GLU A O 1
ATOM 2967 N N . ARG A 1 377 ? -25.026 -4.130 -4.732 1.00 71.19 377 ARG A N 1
ATOM 2968 C CA . ARG A 1 377 ? -24.210 -5.269 -4.271 1.00 71.19 377 ARG A CA 1
ATOM 2969 C C . ARG A 1 377 ? -24.293 -5.494 -2.765 1.00 71.19 377 ARG A C 1
ATOM 2971 O O . ARG A 1 377 ? -23.324 -5.308 -2.033 1.00 71.19 377 ARG A O 1
ATOM 2978 N N . SER A 1 378 ? -25.460 -5.935 -2.300 1.00 83.00 378 SER A N 1
ATOM 2979 C CA . SER A 1 378 ? -25.689 -6.239 -0.879 1.00 83.00 378 SER A CA 1
ATOM 2980 C C . SER A 1 378 ? -24.733 -7.292 -0.286 1.00 83.00 378 SER A C 1
ATOM 2982 O O . SER A 1 378 ? -24.501 -7.264 0.919 1.00 83.00 378 SER A O 1
ATOM 2984 N N . ASP A 1 379 ? -24.125 -8.153 -1.105 1.00 91.12 379 ASP A N 1
ATOM 2985 C CA . ASP A 1 379 ? -23.224 -9.220 -0.642 1.00 91.12 379 ASP A CA 1
ATOM 2986 C C . ASP A 1 379 ? -21.911 -8.682 -0.054 1.00 91.12 379 ASP A C 1
ATOM 2988 O O . ASP A 1 379 ? -21.480 -9.149 0.996 1.00 91.12 379 ASP A O 1
ATOM 2992 N N . ASP A 1 380 ? -21.327 -7.630 -0.646 1.00 91.69 380 ASP A N 1
ATOM 2993 C CA . ASP A 1 380 ? -20.142 -6.955 -0.088 1.00 91.69 380 ASP A CA 1
ATOM 2994 C C . ASP A 1 380 ? -20.434 -6.415 1.320 1.00 91.69 380 ASP A C 1
ATOM 2996 O O . ASP A 1 380 ? -19.605 -6.504 2.226 1.00 91.69 380 ASP A O 1
ATOM 3000 N N . ALA A 1 381 ? -21.631 -5.852 1.501 1.00 94.38 381 ALA A N 1
ATOM 3001 C CA . ALA A 1 381 ? -22.062 -5.297 2.773 1.00 94.38 381 ALA A CA 1
ATOM 3002 C C . ALA A 1 381 ? -22.356 -6.389 3.807 1.00 94.38 381 ALA A C 1
ATOM 3004 O O . ALA A 1 381 ? -21.989 -6.221 4.968 1.00 94.38 381 ALA A O 1
ATOM 3005 N N . ARG A 1 382 ? -22.972 -7.508 3.400 1.00 95.19 382 ARG A N 1
ATOM 3006 C CA . ARG A 1 382 ? -23.179 -8.667 4.282 1.00 95.19 382 ARG A CA 1
ATOM 3007 C C . ARG A 1 382 ? -21.855 -9.249 4.742 1.00 95.19 382 ARG A C 1
ATOM 3009 O O . ARG A 1 382 ? -21.665 -9.356 5.944 1.00 95.19 382 ARG A O 1
ATOM 3016 N N . GLN A 1 383 ? -20.905 -9.459 3.832 1.00 94.69 383 GLN A N 1
ATOM 3017 C CA . GLN A 1 383 ? -19.575 -9.947 4.194 1.00 94.69 383 GLN A CA 1
ATOM 3018 C C . GLN A 1 383 ? -18.883 -9.025 5.211 1.00 94.69 383 GLN A C 1
ATOM 3020 O O . GLN A 1 383 ? -18.285 -9.494 6.168 1.00 94.69 383 GLN A O 1
ATOM 3025 N N . MET A 1 384 ? -18.979 -7.699 5.048 1.00 96.12 384 MET A N 1
ATOM 3026 C CA . MET A 1 384 ? -18.421 -6.750 6.026 1.00 96.12 384 MET A CA 1
ATOM 3027 C C . MET A 1 384 ? -19.068 -6.858 7.417 1.00 96.12 384 MET A C 1
ATOM 3029 O O . MET A 1 384 ? -18.413 -6.587 8.424 1.00 96.12 384 MET A O 1
ATOM 3033 N N . LEU A 1 385 ? -20.362 -7.179 7.476 1.00 96.81 385 LEU A N 1
ATOM 3034 C CA . LEU A 1 385 ? -21.107 -7.340 8.725 1.00 96.81 385 LEU A CA 1
ATOM 3035 C C . LEU A 1 385 ? -20.846 -8.706 9.370 1.00 96.81 385 LEU A C 1
ATOM 3037 O O . LEU A 1 385 ? -20.679 -8.755 10.585 1.00 96.81 385 LEU A O 1
ATOM 3041 N N . GLU A 1 386 ? -20.746 -9.769 8.573 1.00 96.12 386 GLU A N 1
ATOM 3042 C CA . GLU A 1 386 ? -20.353 -11.116 9.002 1.00 96.12 386 GLU A CA 1
ATOM 3043 C C . GLU A 1 386 ? -18.941 -11.103 9.603 1.00 96.12 386 GLU A C 1
ATOM 3045 O O . GLU A 1 386 ? -18.756 -11.527 10.741 1.00 96.12 386 GLU A O 1
ATOM 3050 N N . ASP A 1 387 ? -17.965 -10.489 8.924 1.00 95.56 387 ASP A N 1
ATOM 3051 C CA . ASP A 1 387 ? -16.604 -10.317 9.450 1.00 95.56 387 ASP A CA 1
ATOM 3052 C C . ASP A 1 387 ? -16.593 -9.564 10.798 1.00 95.56 387 ASP A C 1
ATOM 3054 O O . ASP A 1 387 ? -15.791 -9.853 11.692 1.00 95.56 387 ASP A O 1
ATOM 3058 N N . LEU A 1 388 ? -17.468 -8.563 10.962 1.00 95.88 388 LEU A N 1
ATOM 3059 C CA . LEU A 1 388 ? -17.610 -7.841 12.227 1.00 95.88 388 LEU A CA 1
ATOM 3060 C C . LEU A 1 388 ? -18.217 -8.738 13.313 1.00 95.88 388 LEU A C 1
ATOM 3062 O O . LEU A 1 388 ? -17.734 -8.710 14.446 1.00 95.88 388 LEU A O 1
ATOM 3066 N N . GLU A 1 389 ? -19.247 -9.515 12.975 1.00 95.75 389 GLU A N 1
ATOM 3067 C CA . GLU A 1 389 ? -19.910 -10.466 13.868 1.00 95.75 389 GLU A CA 1
ATOM 3068 C C . GLU A 1 389 ? -18.935 -11.530 14.386 1.00 95.75 389 GLU A C 1
ATOM 3070 O O . GLU A 1 389 ? -18.809 -11.706 15.601 1.00 95.75 389 GLU A O 1
ATOM 3075 N N . GLU A 1 390 ? -18.175 -12.165 13.491 1.00 95.06 390 GLU A N 1
ATOM 3076 C CA . GLU A 1 390 ? -17.170 -13.179 13.833 1.00 95.06 390 GLU A CA 1
ATOM 3077 C C . GLU A 1 390 ? -16.118 -12.638 14.812 1.00 95.06 390 GLU A C 1
ATOM 3079 O O . GLU A 1 390 ? -15.670 -13.330 15.732 1.00 95.06 390 GLU A O 1
ATOM 3084 N N . ARG A 1 391 ? -15.755 -11.359 14.667 1.00 94.62 391 ARG A N 1
ATOM 3085 C CA . ARG A 1 391 ? -14.772 -10.695 15.529 1.00 94.62 391 ARG A CA 1
ATOM 3086 C C . ARG A 1 391 ? -15.324 -10.279 16.890 1.00 94.62 391 ARG A C 1
ATOM 3088 O O . ARG A 1 391 ? -14.526 -10.088 17.806 1.00 94.62 391 ARG A O 1
ATOM 3095 N N . LEU A 1 392 ? -16.643 -10.163 17.086 1.00 93.94 392 LEU A N 1
ATOM 3096 C CA . LEU A 1 392 ? -17.237 -9.676 18.349 1.00 93.94 392 LEU A CA 1
ATOM 3097 C C . LEU A 1 392 ? -16.737 -10.432 19.585 1.00 93.94 392 LEU A C 1
ATOM 3099 O O . LEU A 1 392 ? -16.556 -9.841 20.658 1.00 93.94 392 LEU A O 1
ATOM 3103 N N . GLY A 1 393 ? -16.500 -11.738 19.438 1.00 91.06 393 GLY A N 1
ATOM 3104 C CA . GLY A 1 393 ? -15.980 -12.587 20.505 1.00 91.06 393 GLY A CA 1
ATOM 3105 C C . GLY A 1 393 ? -14.637 -12.091 21.044 1.00 91.06 393 GLY A C 1
ATOM 3106 O O . GLY A 1 393 ? -14.442 -12.057 22.262 1.00 91.06 393 GLY A O 1
ATOM 3107 N N . THR A 1 394 ? -13.758 -11.614 20.162 1.00 93.12 394 THR A N 1
ATOM 3108 C CA . THR A 1 394 ? -12.381 -11.210 20.477 1.00 93.12 394 THR A CA 1
ATOM 3109 C C . THR A 1 394 ? -12.223 -9.714 20.741 1.00 93.12 394 THR A C 1
ATOM 3111 O O . THR A 1 394 ? -11.176 -9.301 21.240 1.00 93.12 394 THR A O 1
ATOM 3114 N N . LEU A 1 395 ? -13.254 -8.898 20.482 1.00 92.44 395 LEU A N 1
ATOM 3115 C CA . LEU A 1 395 ? -13.167 -7.452 20.690 1.00 92.44 395 LEU A CA 1
ATOM 3116 C C . LEU A 1 395 ? -12.980 -7.076 22.175 1.00 92.44 395 LEU A C 1
ATOM 3118 O O . LEU A 1 395 ? -13.662 -7.642 23.052 1.00 92.44 395 LEU A O 1
ATOM 3122 N N . PRO A 1 396 ? -12.130 -6.069 22.464 1.00 92.56 396 PRO A N 1
ATOM 3123 C CA . PRO A 1 396 ? -12.021 -5.460 23.783 1.00 92.56 396 PRO A CA 1
ATOM 3124 C C . PRO A 1 396 ? -13.341 -4.819 24.254 1.00 92.56 396 PRO A C 1
ATOM 3126 O O . PRO A 1 396 ? -14.139 -4.351 23.435 1.00 92.56 396 PRO A O 1
ATOM 3129 N N . PRO A 1 397 ? -13.571 -4.704 25.577 1.00 93.06 397 PRO A N 1
ATOM 3130 C CA . PRO A 1 397 ? -14.776 -4.076 26.122 1.00 93.06 397 PRO A CA 1
ATOM 3131 C C . PRO A 1 397 ? -15.034 -2.648 25.618 1.00 93.06 397 PRO A C 1
ATOM 3133 O O . PRO A 1 397 ? -16.188 -2.307 25.359 1.00 93.06 397 PRO A O 1
ATOM 3136 N N . GLU A 1 398 ? -13.989 -1.839 25.435 1.00 92.88 398 GLU A N 1
ATOM 3137 C CA . GLU A 1 398 ? -14.117 -0.461 24.936 1.00 92.88 398 GLU A CA 1
ATOM 3138 C C . GLU A 1 398 ? -14.590 -0.405 23.480 1.00 92.88 398 GLU A C 1
ATOM 3140 O O . GLU A 1 398 ? -15.432 0.421 23.130 1.00 92.88 398 GLU A O 1
ATOM 3145 N N . GLU A 1 399 ? -14.134 -1.331 22.633 1.00 93.12 399 GLU A N 1
ATOM 3146 C CA . GLU A 1 399 ? -14.599 -1.405 21.245 1.00 93.12 399 GLU A CA 1
ATOM 3147 C C . GLU A 1 399 ? -16.063 -1.838 21.178 1.00 93.12 399 GLU A C 1
ATOM 3149 O O . GLU A 1 399 ? -16.855 -1.220 20.471 1.00 93.12 399 GLU A O 1
ATOM 3154 N N . THR A 1 400 ? -16.475 -2.822 21.986 1.00 94.75 400 THR A N 1
ATOM 3155 C CA . THR A 1 400 ? -17.897 -3.211 22.058 1.00 94.75 400 THR A CA 1
ATOM 3156 C C . THR A 1 400 ? -18.784 -2.070 22.554 1.00 94.75 400 THR A C 1
ATOM 3158 O O . THR A 1 400 ? -19.895 -1.888 22.060 1.00 94.75 400 THR A O 1
ATOM 3161 N N . LYS A 1 401 ? -18.294 -1.260 23.499 1.00 94.94 401 LYS A N 1
ATOM 3162 C CA . LYS A 1 401 ? -18.994 -0.062 23.968 1.00 94.94 401 LYS A CA 1
ATOM 3163 C C . LYS A 1 401 ? -19.160 0.948 22.831 1.00 94.94 401 LYS A C 1
ATOM 3165 O O . LYS A 1 401 ? -20.285 1.369 22.580 1.00 94.94 401 LYS A O 1
ATOM 3170 N N . LYS A 1 402 ? -18.086 1.249 22.096 1.00 95.00 402 LYS A N 1
ATOM 3171 C CA . LYS A 1 402 ? -18.118 2.140 20.926 1.00 95.00 402 LYS A CA 1
ATOM 3172 C C . LYS A 1 402 ? -19.111 1.660 19.860 1.00 95.00 402 LYS A C 1
ATOM 3174 O O . LYS A 1 402 ? -19.866 2.464 19.322 1.00 95.00 402 LYS A O 1
ATOM 3179 N N . ILE A 1 403 ? -19.151 0.356 19.571 1.00 95.50 403 ILE A N 1
ATOM 3180 C CA . ILE A 1 403 ? -20.114 -0.222 18.618 1.00 95.50 403 ILE A CA 1
ATOM 3181 C C . ILE A 1 403 ? -21.550 0.016 19.086 1.00 95.50 403 ILE A C 1
ATOM 3183 O O . ILE A 1 403 ? -22.387 0.465 18.302 1.00 95.50 403 ILE A O 1
ATOM 3187 N N . LEU A 1 404 ? -21.836 -0.252 20.363 1.00 95.44 404 LEU A N 1
ATOM 3188 C CA . LEU A 1 404 ? -23.168 -0.036 20.916 1.00 95.44 404 LEU A CA 1
ATOM 3189 C C . LEU A 1 404 ? -23.562 1.448 20.902 1.00 95.44 404 LEU A C 1
ATOM 3191 O O . LEU A 1 404 ? -24.702 1.764 20.578 1.00 95.44 404 LEU A O 1
ATOM 3195 N N . GLU A 1 405 ? -22.641 2.360 21.209 1.00 94.94 405 GLU A N 1
ATOM 3196 C CA . GLU A 1 405 ? -22.881 3.807 21.134 1.00 94.94 405 GLU A CA 1
ATOM 3197 C C . GLU A 1 405 ? -23.230 4.251 19.709 1.00 94.94 405 GLU A C 1
ATOM 3199 O O . GLU A 1 405 ? -24.204 4.979 19.516 1.00 94.94 405 GLU A O 1
ATOM 3204 N N . VAL A 1 406 ? -22.500 3.756 18.703 1.00 94.81 406 VAL A N 1
ATOM 3205 C CA . VAL A 1 406 ? -22.802 4.015 17.286 1.00 94.81 406 VAL A CA 1
ATOM 3206 C C . VAL A 1 406 ? -24.186 3.482 16.913 1.00 94.81 406 VAL A C 1
ATOM 3208 O O . VAL A 1 406 ? -24.964 4.193 16.278 1.00 94.81 406 VAL A O 1
ATOM 3211 N N . LEU A 1 407 ? -24.524 2.262 17.339 1.00 93.94 407 LEU A N 1
ATOM 3212 C CA . LEU A 1 407 ? -25.843 1.672 17.106 1.00 93.94 407 LEU A CA 1
ATOM 3213 C C . LEU A 1 407 ? -26.964 2.489 17.758 1.00 93.94 407 LEU A C 1
ATOM 3215 O O . LEU A 1 407 ? -27.966 2.772 17.108 1.00 93.94 407 LEU A O 1
ATOM 3219 N N . LEU A 1 408 ? -26.795 2.895 19.017 1.00 93.19 408 LEU A N 1
ATOM 3220 C CA . LEU A 1 408 ? -27.777 3.694 19.749 1.00 93.19 408 LEU A CA 1
ATOM 3221 C C . LEU A 1 408 ? -27.958 5.089 19.146 1.00 93.19 408 LEU A C 1
ATOM 3223 O O . LEU A 1 408 ? -29.078 5.582 19.130 1.00 93.19 408 LEU A O 1
ATOM 3227 N N . ALA A 1 409 ? -26.889 5.716 18.654 1.00 92.62 409 ALA A N 1
ATOM 3228 C CA . ALA A 1 409 ? -26.962 7.031 18.021 1.00 92.62 409 ALA A CA 1
ATOM 3229 C C . ALA A 1 409 ? -27.616 6.979 16.632 1.00 92.62 409 ALA A C 1
ATOM 3231 O O . ALA A 1 409 ? -28.318 7.907 16.237 1.00 92.62 409 ALA A O 1
ATOM 3232 N N . ALA A 1 410 ? -27.370 5.906 15.880 1.00 90.25 410 ALA A N 1
ATOM 3233 C CA . ALA A 1 410 ? -27.864 5.752 14.517 1.00 90.25 410 ALA A CA 1
ATOM 3234 C C . ALA A 1 410 ? -29.292 5.177 14.458 1.00 90.25 410 ALA A C 1
ATOM 3236 O O . ALA A 1 410 ? -30.076 5.553 13.584 1.00 90.25 410 ALA A O 1
ATOM 3237 N N . TYR A 1 411 ? -29.633 4.273 15.380 1.00 87.56 411 TYR A N 1
ATOM 3238 C CA . TYR A 1 411 ? -30.846 3.456 15.332 1.00 87.56 411 TYR A CA 1
ATOM 3239 C C . TYR A 1 411 ? -31.656 3.447 16.638 1.00 87.56 411 TYR A C 1
ATOM 3241 O O . TYR A 1 411 ? -32.611 2.685 16.703 1.00 87.56 411 TYR A O 1
ATOM 3249 N N . GLY A 1 412 ? -31.318 4.210 17.680 1.00 81.44 412 GLY A N 1
ATOM 3250 C CA . GLY A 1 412 ? -32.089 4.273 18.936 1.00 81.44 412 GLY A CA 1
ATOM 3251 C C . GLY A 1 412 ? -32.743 5.626 19.162 1.00 81.44 412 GLY A C 1
ATOM 3252 O O . GLY A 1 412 ? -33.670 5.679 20.008 1.00 81.44 412 GLY A O 1
#

Radius of gyration: 22.93 Å; chains: 1; bounding box: 66×43×65 Å

Sequence (412 aa):
MTLADSTARFEALFERVTPLIGVETPLDQVGFALKFAVRQLRPPAVGVQHITCSDETERECVETLQRCLVHDVSPRLKFGNHSALRTANLAGRYEWGSLPVAENHYAITQPSGAYKLLVVKINAHVGVTRGNGGRTYGRLDRYGRESIVCSGLHAFLAGSQVPFADELREVFQAEGCDRLALLDRVDPRHRSVALALISARLQARSAVLEAQDHRPETPTIYWIVAGVTLNKPDRDSEIVVGSYVVDRRGEATTDLYRGLGDDPSHYEFSEAHHRLEIRDDQLPTVREARDHRRIVDQEWKRRGELRLSRDTRVQKVLRNAREHSNDAGARKAIIATVIPLLADLSPVSAALLFFGQGIGGIYHAYRAHRLCRDVERSDDARQMLEDLEERLGTLPPEETKKILEVLLAAYG

pLDDT: mean 92.44, std 7.51, range [56.84, 98.88]

Foldseek 3Di:
DDPVVLCVLQVLVCVLCLVQAQWWFFLLSNLQSNQRSCVVNVAPAEAEEEFEAPDPLCVLNQVSNCVSHFLRGHDAPDDSDTHHHYDYYQQRAADPPVLLVRLVVRDDPDDPPGEYEYEYETEGEWEWDQDPVGIAIQWDQDPNDIDGPSPRLVCLLVPDPDPSSVLVCLLCPFDPDNQSVLLVVDDNRCSRVLSRLLRQVSRLLLVVLSLVLDQGPAFYKYKYWGWYWHRYPDRIIIRTAWIWIWGNNDPDIFIKIAGHDNRCNQWDWDADPNMIGIDGPRPGDMDGNDHLLVVLVVLLVVVVPQAQDQDVVLVVLLVVCVVVLPPLVSLLVSLLVNLVVCLVGRLLSLLSLCSSLSQFDSSLSSLSRCCSPPVPCSVSSSVSSVVSSVCSVVDDSVSSSSVSVSSNVRHD

Secondary structure (DSSP, 8-state):
--HHHHHHHHHHHHHHHGGGBTBEEEHHHHHHHHHHHHHHH--SEEEEEEEEESSGGGHHHHHHHIIIIIHHHSPPSBTTB---EEEEEGGGPPPTTHHHHHHHHT-----TT--EEEEEEEEEEEEEEEETTEEEESEEEETTEEEETTHHHHHHHTT--SHHHHHHHHHHTGGG--HHHHHTTS-TTTHHHHHHHHHHHHHHHHHHHHHHH---SS-EEEEEEEEEEEE-SS--EEEEEEEEEEEESSSS-EEEEEE--S-GGG-EEEEETTEEEEE-TTTT--EEPP-HHHHHHHHHHHH---PPP--HHHHHHHHHHHHTTT-HHHHHHHHHHHHHHHHHH-HHHHHHHHHHTT-S-GGGHHHHHHHHH-TT-HHHHHHHHHHHHHHTTT--HHHHHHHHHHHHHHH-